Protein 7QZQ (pdb70)

Structure (mmCIF, N/CA/C/O backbone):
data_7QZQ
#
_entry.id   7QZQ
#
_cell.length_a   72.379
_cell.length_b   55.078
_cell.length_c   95.164
_cell.angle_alpha   90.000
_cell.angle_beta   108.670
_cell.angle_gamma   90.000
#
_symmetry.space_group_name_H-M   'P 1 21 1'
#
loop_
_entity.id
_entity.type
_entity.pdbx_description
1 polymer 'Kelch repeat and BTB domain-containing protein 12'
2 non-polymer 1,2-ETHANEDIOL
3 non-polymer 'SODIUM ION'
4 water water
#
loop_
_atom_site.group_PDB
_atom_site.id
_atom_site.type_symbol
_atom_site.label_atom_id
_atom_site.label_alt_id
_atom_site.label_comp_id
_atom_site.label_asym_id
_atom_site.label_entity_id
_atom_site.label_seq_id
_atom_site.pdbx_PDB_ins_code
_atom_site.Cartn_x
_atom_site.Cartn_y
_atom_site.Cartn_z
_atom_site.occupancy
_atom_site.B_iso_or_equiv
_atom_site.auth_seq_id
_atom_site.auth_comp_id
_atom_site.auth_asym_id
_atom_site.auth_atom_id
_atom_site.pdbx_PDB_model_num
ATOM 1 N N . GLU A 1 10 ? 9.368 -3.567 6.988 1.00 69.39 272 GLU A N 1
ATOM 2 C CA . GLU A 1 10 ? 8.082 -4.147 7.364 1.00 68.73 272 GLU A CA 1
ATOM 3 C C . GLU A 1 10 ? 8.057 -4.517 8.857 1.00 67.34 272 GLU A C 1
ATOM 4 O O . GLU A 1 10 ? 8.152 -5.696 9.209 1.00 68.54 272 GLU A O 1
ATOM 10 N N . THR A 1 11 ? 7.949 -3.529 9.744 1.00 57.70 273 THR A N 1
ATOM 11 C CA . THR A 1 11 ? 7.832 -3.857 11.155 1.00 47.59 273 THR A CA 1
ATOM 12 C C . THR A 1 11 ? 6.370 -4.068 11.516 1.00 47.13 273 THR A C 1
ATOM 13 O O . THR A 1 11 ? 5.468 -3.474 10.920 1.00 50.98 273 THR A O 1
ATOM 17 N N . THR A 1 12 ? 6.142 -4.938 12.496 1.00 43.54 274 THR A N 1
ATOM 18 C CA . THR A 1 12 ? 4.800 -5.209 12.982 1.00 42.70 274 THR A CA 1
ATOM 19 C C . THR A 1 12 ? 4.829 -5.259 14.505 1.00 39.89 274 THR A C 1
ATOM 20 O O . THR A 1 12 ? 5.856 -5.584 15.115 1.00 32.91 274 THR A O 1
ATOM 24 N N . SER A 1 13 ? 3.697 -4.932 15.116 1.00 41.10 275 SER A N 1
ATOM 25 C CA . SER A 1 13 ? 3.607 -4.938 16.578 1.00 36.15 275 SER A CA 1
ATOM 26 C C . SER A 1 13 ? 3.457 -6.361 17.096 1.00 38.54 275 SER A C 1
ATOM 27 O O . SER A 1 13 ? 2.529 -7.083 16.712 1.00 36.01 275 SER A O 1
ATOM 30 N N . LEU A 1 14 ? 4.362 -6.754 17.985 1.00 34.32 276 LEU A N 1
ATOM 31 C CA . LEU A 1 14 ? 4.389 -8.091 18.545 1.00 37.09 276 LEU A CA 1
ATOM 32 C C . LEU A 1 14 ? 4.173 -8.024 20.047 1.00 30.76 276 LEU A C 1
ATOM 33 O O . LEU A 1 14 ? 4.618 -7.086 20.708 1.00 31.85 276 LEU A O 1
ATOM 38 N N . LEU A 1 15 ? 3.486 -9.037 20.564 1.00 33.38 277 LEU A N 1
ATOM 39 C CA . LEU A 1 15 ? 3.446 -9.313 21.994 1.00 35.22 277 LEU A CA 1
ATOM 40 C C . LEU A 1 15 ? 4.716 -10.064 22.367 1.00 34.41 277 LEU A C 1
ATOM 41 O O . LEU A 1 15 ? 4.938 -11.183 21.897 1.00 35.57 277 LEU A O 1
ATOM 46 N N . LEU A 1 16 ? 5.563 -9.452 23.192 1.00 30.62 278 LEU A N 1
ATOM 47 C CA . LEU A 1 16 ? 6.806 -10.076 23.637 1.00 32.79 278 LEU A CA 1
ATOM 48 C C . LEU A 1 16 ? 6.625 -10.529 25.078 1.00 35.30 278 LEU A C 1
ATOM 49 O O . LEU A 1 16 ? 6.406 -9.703 25.964 1.00 31.14 278 LEU A O 1
ATOM 54 N N . CYS A 1 17 ? 6.713 -11.833 25.311 1.00 36.47 279 CYS A N 1
ATOM 55 C CA . CYS A 1 17 ? 6.517 -12.380 26.653 1.00 32.03 279 CYS A CA 1
ATOM 56 C C . CYS A 1 17 ? 7.894 -12.671 27.250 1.00 33.82 279 CYS A C 1
ATOM 57 O O . CYS A 1 17 ? 8.378 -13.803 27.279 1.00 36.65 279 CYS A O 1
ATOM 60 N N . ILE A 1 18 ? 8.533 -11.600 27.718 1.00 29.35 280 ILE A N 1
ATOM 61 C CA . ILE A 1 18 ? 9.927 -11.628 28.150 1.00 34.78 280 ILE A CA 1
ATOM 62 C C . ILE A 1 18 ? 10.044 -12.342 29.495 1.00 37.59 280 ILE A C 1
ATOM 63 O O . ILE A 1 18 ? 9.374 -11.980 30.469 1.00 36.19 280 ILE A O 1
ATOM 68 N N . GLY A 1 19 ? 10.933 -13.326 29.566 1.00 37.76 281 GLY A N 1
ATOM 69 C CA . GLY A 1 19 ? 11.207 -13.992 30.827 1.00 36.76 281 GLY A CA 1
ATOM 70 C C . GLY A 1 19 ? 12.477 -14.807 30.736 1.00 40.15 281 GLY A C 1
ATOM 71 O O . GLY A 1 19 ? 12.940 -15.156 29.643 1.00 30.41 281 GLY A O 1
ATOM 72 N N . ASN A 1 20 ? 13.035 -15.108 31.902 1.00 36.01 282 ASN A N 1
ATOM 73 C CA . ASN A 1 20 ? 14.238 -15.925 31.986 1.00 38.81 282 ASN A CA 1
ATOM 74 C C . ASN A 1 20 ? 13.949 -17.384 32.333 1.00 40.65 282 ASN A C 1
ATOM 75 O O . ASN A 1 20 ? 14.888 -18.169 32.450 1.00 48.59 282 ASN A O 1
ATOM 80 N N . ASN A 1 21 ? 12.684 -17.774 32.479 1.00 37.93 283 ASN A N 1
ATOM 81 C CA . ASN A 1 21 ? 12.366 -19.186 32.654 1.00 42.36 283 ASN A CA 1
ATOM 82 C C . ASN A 1 21 ? 12.755 -19.973 31.404 1.00 47.37 283 ASN A C 1
ATOM 83 O O . ASN A 1 21 ? 12.550 -19.515 30.275 1.00 45.31 283 ASN A O 1
ATOM 88 N N . SER A 1 22 ? 13.289 -21.182 31.613 1.00 47.18 284 SER A N 1
ATOM 89 C CA A SER A 1 22 ? 13.883 -21.968 30.537 0.35 44.41 284 SER A CA 1
ATOM 90 C CA B SER A 1 22 ? 13.895 -21.975 30.548 0.65 44.42 284 SER A CA 1
ATOM 91 C C . SER A 1 22 ? 13.204 -23.318 30.326 1.00 47.76 284 SER A C 1
ATOM 92 O O . SER A 1 22 ? 13.738 -24.162 29.596 1.00 49.69 284 SER A O 1
ATOM 97 N N . SER A 1 23 ? 12.041 -23.545 30.925 1.00 50.57 285 SER A N 1
ATOM 98 C CA . SER A 1 23 ? 11.398 -24.849 30.899 1.00 52.74 285 SER A CA 1
ATOM 99 C C . SER A 1 23 ? 10.150 -24.854 30.025 1.00 56.77 285 SER A C 1
ATOM 100 O O . SER A 1 23 ? 9.502 -23.825 29.815 1.00 52.48 285 SER A O 1
ATOM 103 N N . GLY A 1 24 ? 9.816 -26.044 29.534 1.00 54.82 286 GLY A N 1
ATOM 104 C CA . GLY A 1 24 ? 8.523 -26.295 28.935 1.00 53.51 286 GLY A CA 1
ATOM 105 C C . GLY A 1 24 ? 8.437 -26.197 27.428 1.00 59.59 286 GLY A C 1
ATOM 106 O O . GLY A 1 24 ? 7.325 -26.080 26.903 1.00 65.03 286 GLY A O 1
ATOM 107 N N . ILE A 1 25 ? 9.556 -26.251 26.717 1.00 58.63 287 ILE A N 1
ATOM 108 C CA . ILE A 1 25 ? 9.562 -26.133 25.263 1.00 60.78 287 ILE A CA 1
ATOM 109 C C . ILE A 1 25 ? 10.492 -27.219 24.730 1.00 67.55 287 ILE A C 1
ATOM 110 O O . ILE A 1 25 ? 11.707 -27.166 24.955 1.00 70.39 287 ILE A O 1
ATOM 115 N N . ARG A 1 26 ? 9.927 -28.202 24.027 1.00 69.16 288 ARG A N 1
ATOM 116 C CA . ARG A 1 26 ? 10.708 -29.308 23.470 1.00 77.39 288 ARG A CA 1
ATOM 117 C C . ARG A 1 26 ? 11.534 -28.822 22.278 1.00 75.49 288 ARG A C 1
ATOM 118 O O . ARG A 1 26 ? 10.979 -28.457 21.236 1.00 71.97 288 ARG A O 1
ATOM 120 N N . SER A 1 27 ? 12.861 -28.842 22.414 1.00 78.64 289 SER A N 1
ATOM 121 C CA . SER A 1 27 ? 13.763 -28.196 21.458 1.00 78.17 289 SER A CA 1
ATOM 122 C C . SER A 1 27 ? 14.826 -29.188 20.987 1.00 81.30 289 SER A C 1
ATOM 123 O O . SER A 1 27 ? 15.791 -29.469 21.706 1.00 84.24 289 SER A O 1
ATOM 125 N N . ARG A 1 28 ? 14.676 -29.683 19.757 1.00 82.65 290 ARG A N 1
ATOM 126 C CA . ARG A 1 28 ? 15.518 -30.782 19.298 1.00 79.66 290 ARG A CA 1
ATOM 127 C C . ARG A 1 28 ? 16.889 -30.314 18.801 1.00 76.02 290 ARG A C 1
ATOM 128 O O . ARG A 1 28 ? 17.908 -30.937 19.122 1.00 74.89 290 ARG A O 1
ATOM 136 N N . HIS A 1 29 ? 16.942 -29.239 18.010 1.00 75.57 291 HIS A N 1
ATOM 137 C CA . HIS A 1 29 ? 18.164 -28.854 17.303 1.00 74.58 291 HIS A CA 1
ATOM 138 C C . HIS A 1 29 ? 18.925 -27.695 17.935 1.00 75.91 291 HIS A C 1
ATOM 139 O O . HIS A 1 29 ? 20.140 -27.585 17.727 1.00 68.10 291 HIS A O 1
ATOM 146 N N . ARG A 1 30 ? 18.240 -26.815 18.663 1.00 79.63 292 ARG A N 1
ATOM 147 C CA . ARG A 1 30 ? 18.857 -25.696 19.364 1.00 74.09 292 ARG A CA 1
ATOM 148 C C . ARG A 1 30 ? 18.112 -25.511 20.677 1.00 71.54 292 ARG A C 1
ATOM 149 O O . ARG A 1 30 ? 17.031 -26.070 20.876 1.00 75.53 292 ARG A O 1
ATOM 151 N N . SER A 1 31 ? 18.691 -24.723 21.583 1.00 69.12 293 SER A N 1
ATOM 152 C CA . SER A 1 31 ? 18.114 -24.537 22.911 1.00 68.18 293 SER A CA 1
ATOM 153 C C . SER A 1 31 ? 17.247 -23.284 22.951 1.00 64.65 293 SER A C 1
ATOM 154 O O . SER A 1 31 ? 17.748 -22.170 22.762 1.00 62.53 293 SER A O 1
ATOM 157 N N . TYR A 1 32 ? 15.956 -23.468 23.225 1.00 61.54 294 TYR A N 1
ATOM 158 C CA . TYR A 1 32 ? 15.024 -22.368 23.441 1.00 57.59 294 TYR A CA 1
ATOM 159 C C . TYR A 1 32 ? 14.955 -21.930 24.903 1.00 59.22 294 TYR A C 1
ATOM 160 O O . TYR A 1 32 ? 14.257 -20.958 25.217 1.00 49.36 294 TYR A O 1
ATOM 169 N N . GLY A 1 33 ? 15.673 -22.610 25.798 1.00 52.71 295 GLY A N 1
ATOM 170 C CA . GLY A 1 33 ? 15.757 -22.166 27.172 1.00 49.09 295 GLY A CA 1
ATOM 171 C C . GLY A 1 33 ? 16.256 -20.748 27.329 1.00 49.03 295 GLY A C 1
ATOM 172 O O . GLY A 1 33 ? 16.000 -20.125 28.366 1.00 45.51 295 GLY A O 1
ATOM 173 N N . ASP A 1 34 ? 16.958 -20.218 26.323 1.00 45.49 296 ASP A N 1
ATOM 174 C CA . ASP A 1 34 ? 17.469 -18.853 26.344 1.00 43.17 296 ASP A CA 1
ATOM 175 C C . ASP A 1 34 ? 16.666 -17.905 25.466 1.00 39.49 296 ASP A C 1
ATOM 176 O O . ASP A 1 34 ? 17.144 -16.806 25.167 1.00 37.56 296 ASP A O 1
ATOM 181 N N . ALA A 1 35 ? 15.464 -18.294 25.053 1.00 42.42 297 ALA A N 1
ATOM 182 C CA . ALA A 1 35 ? 14.638 -17.472 24.182 1.00 45.24 297 ALA A CA 1
ATOM 183 C C . ALA A 1 35 ? 13.289 -17.223 24.841 1.00 39.02 297 ALA A C 1
ATOM 184 O O . ALA A 1 35 ? 12.837 -18.011 25.672 1.00 44.11 297 ALA A O 1
ATOM 186 N N . SER A 1 36 ? 12.638 -16.131 24.444 1.00 40.92 298 SER A N 1
ATOM 187 C CA . SER A 1 36 ? 11.357 -15.732 25.009 1.00 35.93 298 SER A CA 1
ATOM 188 C C . SER A 1 36 ? 10.270 -15.746 23.939 1.00 41.03 298 SER A C 1
ATOM 189 O O . SER A 1 36 ? 10.476 -15.260 22.824 1.00 35.69 298 SER A O 1
ATOM 192 N N . PHE A 1 37 ? 9.112 -16.299 24.304 1.00 36.46 299 PHE A N 1
ATOM 193 C CA . PHE A 1 37 ? 7.969 -16.429 23.407 1.00 41.20 299 PHE A CA 1
ATOM 194 C C . PHE A 1 37 ? 7.423 -15.065 22.991 1.00 41.13 299 PHE A C 1
ATOM 195 O O . PHE A 1 37 ? 7.215 -14.180 23.834 1.00 34.16 299 PHE A O 1
ATOM 203 N N . CYS A 1 38 ? 7.162 -14.917 21.687 1.00 34.09 300 CYS A N 1
ATOM 204 C CA . CYS A 1 38 ? 6.541 -13.736 21.103 1.00 31.55 300 CYS A CA 1
ATOM 205 C C . CYS A 1 38 ? 5.439 -14.164 20.147 1.00 38.63 300 CYS A C 1
ATOM 206 O O . CYS A 1 38 ? 5.486 -15.251 19.563 1.00 38.98 300 CYS A O 1
ATOM 209 N N . TYR A 1 39 ? 4.459 -13.280 19.966 1.00 35.64 301 TYR A N 1
ATOM 210 C CA . TYR A 1 39 ? 3.232 -13.640 19.272 1.00 37.09 301 TYR A CA 1
ATOM 211 C C . TYR A 1 39 ? 2.718 -12.465 18.461 1.00 40.25 301 TYR A C 1
ATOM 212 O O . TYR A 1 39 ? 2.540 -11.362 18.993 1.00 35.45 301 TYR A O 1
ATOM 221 N N . ASP A 1 40 ? 2.469 -12.712 17.175 1.00 38.01 302 ASP A N 1
ATOM 222 C CA . ASP A 1 40 ? 1.790 -11.754 16.321 1.00 36.61 302 ASP A CA 1
ATOM 223 C C . ASP A 1 40 ? 0.316 -12.105 16.344 1.00 39.75 302 ASP A C 1
ATOM 224 O O . ASP A 1 40 ? -0.074 -13.105 15.727 1.00 45.01 302 ASP A O 1
ATOM 229 N N . PRO A 1 41 ? -0.539 -11.332 17.017 1.00 40.56 303 PRO A N 1
ATOM 230 C CA . PRO A 1 41 ? -1.954 -11.727 17.103 1.00 40.00 303 PRO A CA 1
ATOM 231 C C . PRO A 1 41 ? -2.706 -11.539 15.794 1.00 43.06 303 PRO A C 1
ATOM 232 O O . PRO A 1 41 ? -3.760 -12.157 15.612 1.00 40.33 303 PRO A O 1
ATOM 236 N N . VAL A 1 42 ? -2.200 -10.711 14.881 1.00 42.65 304 VAL A N 1
ATOM 237 C CA . VAL A 1 42 ? -2.848 -10.552 13.579 1.00 43.95 304 VAL A CA 1
ATOM 238 C C . VAL A 1 42 ? -2.653 -11.813 12.742 1.00 39.58 304 VAL A C 1
ATOM 239 O O . VAL A 1 42 ? -3.622 -12.483 12.367 1.00 46.35 304 VAL A O 1
ATOM 243 N N . SER A 1 43 ? -1.394 -12.183 12.481 1.00 42.66 305 SER A N 1
ATOM 244 C CA . SER A 1 43 ? -1.102 -13.377 11.689 1.00 50.07 305 SER A CA 1
ATOM 245 C C . SER A 1 43 ? -1.133 -14.666 12.501 1.00 50.56 305 SER A C 1
ATOM 246 O O . SER A 1 43 ? -0.981 -15.742 11.908 1.00 45.00 305 SER A O 1
ATOM 249 N N . ARG A 1 44 ? -1.311 -14.577 13.827 1.00 44.98 306 ARG A N 1
ATOM 250 C CA . ARG A 1 44 ? -1.346 -15.735 14.728 1.00 44.21 306 ARG A CA 1
ATOM 251 C C . ARG A 1 44 ? -0.063 -16.567 14.643 1.00 45.58 306 ARG A C 1
ATOM 252 O O . ARG A 1 44 ? -0.083 -17.787 14.825 1.00 48.09 306 ARG A O 1
ATOM 256 N N . LYS A 1 45 ? 1.067 -15.928 14.377 1.00 40.76 307 LYS A N 1
ATOM 257 C CA . LYS A 1 45 ? 2.339 -16.625 14.254 1.00 42.94 307 LYS A CA 1
ATOM 258 C C . LYS A 1 45 ? 3.208 -16.383 15.485 1.00 44.71 307 LYS A C 1
ATOM 259 O O . LYS A 1 45 ? 3.216 -15.285 16.051 1.00 44.55 307 LYS A O 1
ATOM 263 N N . THR A 1 46 ? 3.948 -17.412 15.884 1.00 49.67 308 THR A N 1
ATOM 264 C CA . THR A 1 46 ? 4.859 -17.355 17.022 1.00 42.80 308 THR A CA 1
ATOM 265 C C . THR A 1 46 ? 6.277 -17.044 16.553 1.00 47.21 308 THR A C 1
ATOM 266 O O . THR A 1 46 ? 6.737 -17.580 15.542 1.00 46.88 308 THR A O 1
ATOM 270 N N . TYR A 1 47 ? 6.958 -16.155 17.273 1.00 44.71 309 TYR A N 1
ATOM 271 C CA . TYR A 1 47 ? 8.384 -15.903 17.100 1.00 37.71 309 TYR A CA 1
ATOM 272 C C . TYR A 1 47 ? 9.054 -16.057 18.457 1.00 39.93 309 TYR A C 1
ATOM 273 O O . TYR A 1 47 ? 8.388 -16.241 19.475 1.00 41.90 309 TYR A O 1
ATOM 282 N N . PHE A 1 48 ? 10.381 -15.971 18.465 1.00 41.22 310 PHE A N 1
ATOM 283 C CA . PHE A 1 48 ? 11.157 -16.005 19.691 1.00 43.18 310 PHE A CA 1
ATOM 284 C C . PHE A 1 48 ? 12.206 -14.909 19.644 1.00 43.13 310 PHE A C 1
ATOM 285 O O . PHE A 1 48 ? 12.826 -14.660 18.603 1.00 37.94 310 PHE A O 1
ATOM 293 N N . ILE A 1 49 ? 12.363 -14.231 20.774 1.00 33.55 311 ILE A N 1
ATOM 294 C CA . ILE A 1 49 ? 13.376 -13.206 20.961 1.00 34.09 311 ILE A CA 1
ATOM 295 C C . ILE A 1 49 ? 14.343 -13.723 22.021 1.00 38.67 311 ILE A C 1
ATOM 296 O O . ILE A 1 49 ? 14.025 -14.630 22.796 1.00 40.95 311 ILE A O 1
ATOM 301 N N . SER A 1 50 ? 15.547 -13.160 22.026 1.00 34.58 312 SER A N 1
ATOM 302 C CA . SER A 1 50 ? 16.555 -13.558 22.996 1.00 38.58 312 SER A CA 1
ATOM 303 C C . SER A 1 50 ? 16.160 -13.083 24.392 1.00 37.61 312 SER A C 1
ATOM 304 O O . SER A 1 50 ? 15.852 -11.904 24.586 1.00 33.82 312 SER A O 1
ATOM 307 N N . SER A 1 51 ? 16.187 -13.995 25.360 1.00 34.25 313 SER A N 1
ATOM 308 C CA . SER A 1 51 ? 15.852 -13.636 26.734 1.00 38.38 313 SER A CA 1
ATOM 309 C C . SER A 1 51 ? 16.946 -12.760 27.349 1.00 37.91 313 SER A C 1
ATOM 310 O O . SER A 1 51 ? 18.114 -12.851 26.969 1.00 40.64 313 SER A O 1
ATOM 313 N N . PRO A 1 52 ? 16.598 -11.912 28.320 1.00 40.63 314 PRO A N 1
ATOM 314 C CA . PRO A 1 52 ? 17.598 -10.972 28.857 1.00 36.86 314 PRO A CA 1
ATOM 315 C C . PRO A 1 52 ? 18.795 -11.649 29.493 1.00 31.14 314 PRO A C 1
ATOM 316 O O . PRO A 1 52 ? 19.855 -11.020 29.593 1.00 31.39 314 PRO A O 1
ATOM 320 N N . LYS A 1 53 ? 18.662 -12.906 29.930 1.00 32.33 315 LYS A N 1
ATOM 321 C CA . LYS A 1 53 ? 19.770 -13.601 30.576 1.00 41.92 315 LYS A CA 1
ATOM 322 C C . LYS A 1 53 ? 20.815 -14.121 29.595 1.00 43.03 315 LYS A C 1
ATOM 323 O O . LYS A 1 53 ? 21.904 -14.512 30.038 1.00 45.15 315 LYS A O 1
ATOM 329 N N . TYR A 1 54 ? 20.517 -14.116 28.296 1.00 42.04 316 TYR A N 1
ATOM 330 C CA . TYR A 1 54 ? 21.392 -14.728 27.301 1.00 45.42 316 TYR A CA 1
ATOM 331 C C . TYR A 1 54 ? 22.810 -14.185 27.407 1.00 44.21 316 TYR A C 1
ATOM 332 O O . TYR A 1 54 ? 23.017 -12.970 27.470 1.00 43.64 316 TYR A O 1
ATOM 341 N N . GLY A 1 55 ? 23.787 -15.094 27.423 1.00 46.66 317 GLY A N 1
ATOM 342 C CA . GLY A 1 55 ? 25.171 -14.664 27.567 1.00 47.94 317 GLY A CA 1
ATOM 343 C C . GLY A 1 55 ? 25.443 -14.188 28.983 1.00 47.23 317 GLY A C 1
ATOM 344 O O . GLY A 1 55 ? 25.024 -14.811 29.966 1.00 45.98 317 GLY A O 1
ATOM 345 N N . GLU A 1 56 ? 26.132 -13.057 29.102 1.00 46.77 318 GLU A N 1
ATOM 346 C CA . GLU A 1 56 ? 26.407 -12.486 30.426 1.00 52.71 318 GLU A CA 1
ATOM 347 C C . GLU A 1 56 ? 25.391 -11.420 30.812 1.00 45.39 318 GLU A C 1
ATOM 348 O O . GLU A 1 56 ? 25.750 -10.405 31.417 1.00 52.66 318 GLU A O 1
ATOM 350 N N . GLY A 1 57 ? 24.117 -11.627 30.474 1.00 45.92 319 GLY A N 1
ATOM 351 C CA . GLY A 1 57 ? 23.090 -10.610 30.622 1.00 40.93 319 GLY A CA 1
ATOM 352 C C . GLY A 1 57 ? 22.407 -10.561 31.977 1.00 39.90 319 GLY A C 1
ATOM 353 O O . GLY A 1 57 ? 23.049 -10.746 33.010 1.00 40.87 319 GLY A O 1
ATOM 354 N N . LEU A 1 58 ? 21.096 -10.332 31.980 1.00 38.40 320 LEU A N 1
ATOM 355 C CA . LEU A 1 58 ? 20.345 -10.045 33.200 1.00 39.60 320 LEU A CA 1
ATOM 356 C C . LEU A 1 58 ? 19.816 -11.333 33.825 1.00 35.85 320 LEU A C 1
ATOM 357 O O . LEU A 1 58 ? 19.003 -12.037 33.210 1.00 37.70 320 LEU A O 1
ATOM 362 N N . GLY A 1 59 ? 20.242 -11.615 35.062 1.00 37.19 321 GLY A N 1
ATOM 363 C CA . GLY A 1 59 ? 19.899 -12.887 35.684 1.00 36.80 321 GLY A CA 1
ATOM 364 C C . GLY A 1 59 ? 18.420 -13.033 36.002 1.00 38.98 321 GLY A C 1
ATOM 365 O O . GLY A 1 59 ? 17.836 -14.106 35.814 1.00 40.85 321 GLY A O 1
ATOM 366 N N . THR A 1 60 ? 17.794 -11.965 36.474 1.00 37.41 322 THR A N 1
ATOM 367 C CA . THR A 1 60 ? 16.401 -11.988 36.895 1.00 34.52 322 THR A CA 1
ATOM 368 C C . THR A 1 60 ? 15.701 -10.778 36.307 1.00 29.52 322 THR A C 1
ATOM 369 O O . THR A 1 60 ? 16.205 -9.656 36.413 1.00 34.63 322 THR A O 1
ATOM 373 N N . VAL A 1 61 ? 14.538 -10.994 35.708 1.00 33.31 323 VAL A N 1
ATOM 374 C CA . VAL A 1 61 ? 13.725 -9.911 35.170 1.00 33.15 323 VAL A CA 1
ATOM 375 C C . VAL A 1 61 ? 12.540 -9.677 36.096 1.00 29.93 323 VAL A C 1
ATOM 376 O O . VAL A 1 61 ? 11.796 -10.609 36.426 1.00 29.72 323 VAL A O 1
ATOM 380 N N . CYS A 1 62 ? 12.355 -8.431 36.498 1.00 32.86 324 CYS A N 1
ATOM 381 C CA . CYS A 1 62 ? 11.228 -8.077 37.347 1.00 32.65 324 CYS A CA 1
ATOM 382 C C . CYS A 1 62 ? 10.143 -7.352 36.578 1.00 34.61 324 CYS A C 1
ATOM 383 O O . CYS A 1 62 ? 8.965 -7.691 36.709 1.00 29.80 324 CYS A O 1
ATOM 386 N N . THR A 1 63 ? 10.507 -6.391 35.737 1.00 28.20 325 THR A N 1
ATOM 387 C CA . THR A 1 63 ? 9.489 -5.705 34.960 1.00 32.03 325 THR A CA 1
ATOM 388 C C . THR A 1 63 ? 10.163 -5.043 33.768 1.00 30.23 325 THR A C 1
ATOM 389 O O . THR A 1 63 ? 11.364 -5.213 33.524 1.00 29.70 325 THR A O 1
ATOM 393 N N . GLY A 1 64 ? 9.374 -4.291 33.026 1.00 29.45 326 GLY A N 1
ATOM 394 C CA . GLY A 1 64 ? 9.830 -3.786 31.744 1.00 31.17 326 GLY A CA 1
ATOM 395 C C . GLY A 1 64 ? 8.855 -2.750 31.250 1.00 31.94 326 GLY A C 1
ATOM 396 O O . GLY A 1 64 ? 7.750 -2.607 31.783 1.00 33.33 326 GLY A O 1
ATOM 397 N N . VAL A 1 65 ? 9.292 -2.009 30.227 1.00 29.24 327 VAL A N 1
ATOM 398 C CA . VAL A 1 65 ? 8.446 -1.045 29.538 1.00 26.44 327 VAL A CA 1
ATOM 399 C C . VAL A 1 65 ? 8.917 -1.002 28.094 1.00 31.58 327 VAL A C 1
ATOM 400 O O . VAL A 1 65 ? 10.038 -1.399 27.771 1.00 30.48 327 VAL A O 1
ATOM 404 N N . VAL A 1 66 ? 8.060 -0.498 27.220 1.00 28.59 328 VAL A N 1
ATOM 405 C CA . VAL A 1 66 ? 8.479 -0.099 25.885 1.00 25.29 328 VAL A CA 1
ATOM 406 C C . VAL A 1 66 ? 8.342 1.413 25.821 1.00 24.86 328 VAL A C 1
ATOM 407 O O . VAL A 1 66 ? 7.233 1.944 25.961 1.00 32.96 328 VAL A O 1
ATOM 411 N N . MET A 1 67 ? 9.457 2.115 25.636 1.00 27.75 329 MET A N 1
ATOM 412 C CA . MET A 1 67 ? 9.348 3.566 25.639 1.00 32.48 329 MET A CA 1
ATOM 413 C C . MET A 1 67 ? 8.785 4.102 24.325 1.00 33.34 329 MET A C 1
ATOM 414 O O . MET A 1 67 ? 8.565 3.369 23.360 1.00 30.06 329 MET A O 1
ATOM 419 N N . GLU A 1 68 ? 8.527 5.414 24.333 1.00 31.49 330 GLU A N 1
ATOM 420 C CA . GLU A 1 68 ? 7.812 6.069 23.245 1.00 38.12 330 GLU A CA 1
ATOM 421 C C . GLU A 1 68 ? 8.501 5.835 21.912 1.00 37.63 330 GLU A C 1
ATOM 422 O O . GLU A 1 68 ? 7.832 5.667 20.886 1.00 34.09 330 GLU A O 1
ATOM 428 N N . ASN A 1 69 ? 9.835 5.815 21.904 1.00 35.32 331 ASN A N 1
ATOM 429 C CA . ASN A 1 69 ? 10.596 5.609 20.676 1.00 32.21 331 ASN A CA 1
ATOM 430 C C . ASN A 1 69 ? 10.804 4.140 20.341 1.00 35.54 331 ASN A C 1
ATOM 431 O O . ASN A 1 69 ? 11.722 3.827 19.574 1.00 34.24 331 ASN A O 1
ATOM 436 N N . ASN A 1 70 ? 9.999 3.236 20.914 1.00 33.64 332 ASN A N 1
ATOM 437 C CA . ASN A 1 70 ? 10.002 1.790 20.623 1.00 34.20 332 ASN A CA 1
ATOM 438 C C . ASN A 1 70 ? 11.178 1.050 21.264 1.00 35.60 332 ASN A C 1
ATOM 439 O O . ASN A 1 70 ? 11.380 -0.143 20.973 1.00 35.03 332 ASN A O 1
ATOM 444 N N . THR A 1 71 ? 11.943 1.686 22.151 1.00 36.13 333 THR A N 1
ATOM 445 C CA . THR A 1 71 ? 13.018 0.985 22.855 1.00 36.97 333 THR A CA 1
ATOM 446 C C . THR A 1 71 ? 12.458 0.027 23.907 1.00 34.79 333 THR A C 1
ATOM 447 O O . THR A 1 71 ? 11.652 0.423 24.754 1.00 38.01 333 THR A O 1
ATOM 451 N N . 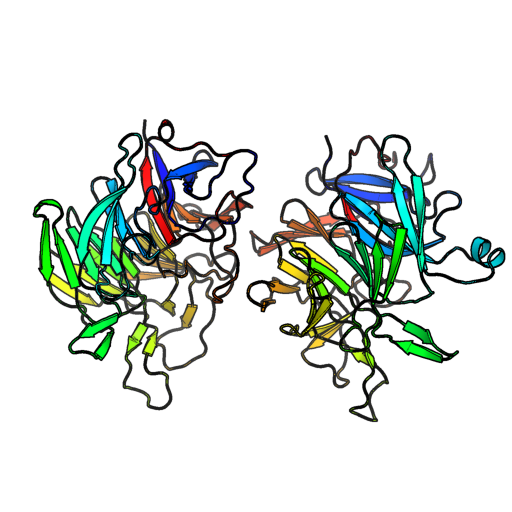ILE A 1 72 ? 12.888 -1.232 23.861 1.00 31.02 334 ILE A N 1
ATOM 452 C CA . ILE A 1 72 ? 12.444 -2.242 24.816 1.00 31.79 334 ILE A CA 1
ATOM 453 C C . ILE A 1 72 ? 13.362 -2.210 26.035 1.00 34.14 334 ILE A C 1
ATOM 454 O O . ILE A 1 72 ? 14.590 -2.318 25.899 1.00 31.22 334 ILE A O 1
ATOM 459 N N . ILE A 1 73 ? 12.766 -2.057 27.226 1.00 26.89 335 ILE A N 1
ATOM 460 C CA . ILE A 1 73 ? 13.496 -1.888 28.486 1.00 33.02 335 ILE A CA 1
ATOM 461 C C . ILE A 1 73 ? 13.031 -2.958 29.467 1.00 32.57 335 ILE A C 1
ATOM 462 O O . ILE A 1 73 ? 11.826 -3.124 29.663 1.00 28.58 335 ILE A O 1
ATOM 467 N N . VAL A 1 74 ? 13.975 -3.652 30.116 1.00 34.07 336 VAL A N 1
ATOM 468 C CA . VAL A 1 74 ? 13.647 -4.536 31.228 1.00 28.99 336 VAL A CA 1
ATOM 469 C C . VAL A 1 74 ? 14.481 -4.132 32.436 1.00 28.94 336 VAL A C 1
ATOM 470 O O . VAL A 1 74 ? 15.599 -3.624 32.306 1.00 33.59 336 VAL A O 1
ATOM 474 N N . ALA A 1 75 ? 13.922 -4.350 33.625 1.00 27.77 337 ALA A N 1
ATOM 475 C CA . ALA A 1 75 ? 14.608 -4.019 34.864 1.00 30.68 337 ALA A CA 1
ATOM 476 C C . ALA A 1 75 ? 14.570 -5.234 35.767 1.00 30.58 337 ALA A C 1
ATOM 477 O O . ALA A 1 75 ? 13.572 -5.964 35.796 1.00 31.00 337 ALA A O 1
ATOM 479 N N . GLY A 1 76 ? 15.661 -5.458 36.493 1.00 29.38 338 GLY A N 1
ATOM 480 C CA . GLY A 1 76 ? 15.750 -6.663 37.285 1.00 31.27 338 GLY A CA 1
ATOM 481 C C . GLY A 1 76 ? 16.928 -6.693 38.233 1.00 33.88 338 GLY A C 1
ATOM 482 O O . GLY A 1 76 ? 17.395 -5.650 38.705 1.00 30.65 338 GLY A O 1
ATOM 483 N N . GLU A 1 77 ? 17.425 -7.893 38.507 1.00 28.60 339 GLU A N 1
ATOM 484 C CA . GLU A 1 77 ? 18.514 -8.087 39.448 1.00 35.82 339 GLU A CA 1
ATOM 485 C C . GLU A 1 77 ? 19.611 -8.912 38.795 1.00 34.13 339 GLU A C 1
ATOM 486 O O . GLU A 1 77 ? 19.346 -9.785 37.960 1.00 37.87 339 GLU A O 1
ATOM 492 N N . ALA A 1 78 ? 20.847 -8.613 39.187 1.00 35.86 340 ALA A N 1
ATOM 493 C CA . ALA A 1 78 ? 22.014 -9.327 38.698 1.00 38.21 340 ALA A CA 1
ATOM 494 C C . ALA A 1 78 ? 22.013 -10.775 39.172 1.00 38.26 340 ALA A C 1
ATOM 495 O O . ALA A 1 78 ? 21.482 -11.110 40.237 1.00 39.15 340 ALA A O 1
ATOM 497 N N . SER A 1 79 ? 22.616 -11.638 38.360 1.00 41.18 341 SER A N 1
ATOM 498 C CA . SER A 1 79 ? 22.809 -13.024 38.751 1.00 40.74 341 SER A CA 1
ATOM 499 C C . SER A 1 79 ? 23.724 -13.090 39.966 1.00 45.78 341 SER A C 1
ATOM 500 O O . SER A 1 79 ? 24.534 -12.187 40.210 1.00 43.16 341 SER A O 1
ATOM 503 N N . ALA A 1 80 ? 23.584 -14.176 40.733 1.00 47.36 342 ALA A N 1
ATOM 504 C CA . ALA A 1 80 ? 24.423 -14.366 41.910 1.00 48.81 342 ALA A CA 1
ATOM 505 C C . ALA A 1 80 ? 25.907 -14.358 41.545 1.00 45.01 342 ALA A C 1
ATOM 506 O O . ALA A 1 80 ? 26.732 -13.863 42.321 1.00 45.32 342 ALA A O 1
ATOM 508 N N . SER A 1 81 ? 26.258 -14.875 40.363 1.00 44.57 343 SER A N 1
ATOM 509 C CA . SER A 1 81 ? 27.641 -14.818 39.896 1.00 44.19 343 SER A CA 1
ATOM 510 C C . SER A 1 81 ? 28.117 -13.379 39.708 1.00 43.40 343 SER A C 1
ATOM 511 O O . SER A 1 81 ? 29.248 -13.038 40.077 1.00 40.50 343 SER A O 1
ATOM 514 N N . LYS A 1 82 ? 27.272 -12.525 39.120 1.00 45.72 344 LYS A N 1
ATOM 515 C CA . LYS A 1 82 ? 27.630 -11.121 38.934 1.00 42.58 344 LYS A CA 1
ATOM 516 C C . LYS A 1 82 ? 27.663 -10.376 40.265 1.00 42.66 344 LYS A C 1
ATOM 517 O O . LYS A 1 82 ? 28.570 -9.570 40.503 1.00 49.08 344 LYS A O 1
ATOM 523 N N . LEU A 1 83 ? 26.681 -10.634 41.136 1.00 38.95 345 LEU A N 1
ATOM 524 C CA . LEU A 1 83 ? 26.671 -10.060 42.483 1.00 41.93 345 LEU A CA 1
ATOM 525 C C . LEU A 1 83 ? 27.974 -10.341 43.215 1.00 44.09 345 LEU A C 1
ATOM 526 O O . LEU A 1 83 ? 28.581 -9.433 43.794 1.00 44.95 345 LEU A O 1
ATOM 531 N N . SER A 1 84 ? 28.414 -11.605 43.199 1.00 39.60 346 SER A N 1
ATOM 532 C CA . SER A 1 84 ? 29.631 -12.007 43.904 1.00 41.36 346 SER A CA 1
ATOM 533 C C . SER A 1 84 ? 30.851 -11.180 43.502 1.00 47.12 346 SER A C 1
ATOM 534 O O . SER A 1 84 ? 31.774 -11.018 44.308 1.00 50.63 346 SER A O 1
ATOM 537 N N . ARG A 1 85 ? 30.888 -10.658 42.274 1.00 43.73 347 ARG A N 1
ATOM 538 C CA . ARG A 1 85 ? 32.007 -9.838 41.821 1.00 53.02 347 ARG A CA 1
ATOM 539 C C . ARG A 1 85 ? 31.748 -8.342 41.954 1.00 50.91 347 ARG A C 1
ATOM 540 O O . ARG A 1 85 ? 32.580 -7.542 41.518 1.00 49.19 347 ARG A O 1
ATOM 548 N N . GLN A 1 86 ? 30.626 -7.949 42.548 1.00 54.82 348 GLN A N 1
ATOM 549 C CA . GLN A 1 86 ? 30.264 -6.554 42.748 1.00 54.79 348 GLN A CA 1
ATOM 550 C C . GLN A 1 86 ? 30.198 -6.244 44.236 1.00 57.82 348 GLN A C 1
ATOM 551 O O . GLN A 1 86 ? 29.915 -7.118 45.059 1.00 56.62 348 GLN A O 1
ATOM 557 N N . LYS A 1 87 ? 30.434 -4.981 44.573 1.00 60.66 349 LYS A N 1
ATOM 558 C CA . LYS A 1 87 ? 30.371 -4.560 45.964 1.00 62.34 349 LYS A CA 1
ATOM 559 C C . LYS A 1 87 ? 28.953 -4.236 46.415 1.00 68.83 349 LYS A C 1
ATOM 560 O O . LYS A 1 87 ? 28.609 -4.494 47.576 1.00 64.71 349 LYS A O 1
ATOM 564 N N . ASN A 1 88 ? 28.118 -3.699 45.522 1.00 64.12 350 ASN A N 1
ATOM 565 C CA . ASN A 1 88 ? 26.757 -3.315 45.862 1.00 62.76 350 ASN A CA 1
ATOM 566 C C . ASN A 1 88 ? 25.753 -4.086 45.017 1.00 55.84 350 ASN A C 1
ATOM 567 O O . ASN A 1 88 ? 26.043 -4.524 43.897 1.00 52.39 350 ASN A O 1
ATOM 569 N N . LYS A 1 89 ? 24.567 -4.247 45.586 1.00 53.47 351 LYS A N 1
ATOM 570 C CA . LYS A 1 89 ? 23.436 -4.852 44.913 1.00 49.24 351 LYS A CA 1
ATOM 571 C C . LYS A 1 89 ? 22.567 -3.715 44.384 1.00 49.41 351 LYS A C 1
ATOM 572 O O . LYS A 1 89 ? 22.389 -2.694 45.058 1.00 43.26 351 LYS A O 1
ATOM 578 N N . ASN A 1 90 ? 22.095 -3.850 43.146 1.00 39.29 352 ASN A N 1
ATOM 579 C CA . ASN A 1 90 ? 21.388 -2.755 42.495 1.00 39.70 352 ASN A CA 1
ATOM 580 C C . ASN A 1 90 ? 20.182 -3.268 41.714 1.00 36.90 352 ASN A C 1
ATOM 581 O O . ASN A 1 90 ? 20.078 -4.452 41.380 1.00 35.27 352 ASN A O 1
ATOM 586 N N . VAL A 1 91 ? 19.263 -2.348 41.428 1.00 29.95 353 VAL A N 1
ATOM 587 C CA . VAL A 1 91 ? 18.331 -2.562 40.332 1.00 30.20 353 VAL A CA 1
ATOM 588 C C . VAL A 1 91 ? 19.114 -2.396 39.029 1.00 32.38 353 VAL A C 1
ATOM 589 O O . VAL A 1 91 ? 19.790 -1.381 38.827 1.00 30.00 353 VAL A O 1
ATOM 593 N N . GLU A 1 92 ? 19.058 -3.403 38.170 1.00 30.12 354 GLU A N 1
ATOM 594 C CA . GLU A 1 92 ? 19.782 -3.414 36.902 1.00 32.71 354 GLU A CA 1
ATOM 595 C C . GLU A 1 92 ? 18.792 -3.238 35.759 1.00 34.37 354 GLU A C 1
ATOM 596 O O . GLU A 1 92 ? 17.804 -3.982 35.667 1.00 31.12 354 GLU A O 1
ATOM 602 N N . ILE A 1 93 ? 19.058 -2.263 34.892 1.00 33.20 355 ILE A N 1
ATOM 603 C CA . ILE A 1 93 ? 18.162 -1.927 33.786 1.00 29.52 355 ILE A CA 1
ATOM 604 C C . ILE A 1 93 ? 18.891 -2.180 32.467 1.00 36.03 355 ILE A C 1
ATOM 605 O O . ILE A 1 93 ? 19.978 -1.627 32.234 1.00 29.65 355 ILE A O 1
ATOM 610 N N . TYR A 1 94 ? 18.283 -3.010 31.613 1.00 28.65 356 TYR A N 1
ATOM 611 C CA . TYR A 1 94 ? 18.839 -3.414 30.326 1.00 35.27 356 TYR A CA 1
ATOM 612 C C . TYR A 1 94 ? 17.939 -2.935 29.201 1.00 33.55 356 TYR A C 1
ATOM 613 O O . TYR A 1 94 ? 16.735 -2.731 29.386 1.00 33.53 356 TYR A O 1
ATOM 622 N N . ARG A 1 95 ? 18.532 -2.776 28.017 1.00 31.27 357 ARG A N 1
ATOM 623 C CA . ARG A 1 95 ? 17.770 -2.434 26.829 1.00 34.66 357 ARG A CA 1
ATOM 624 C C . ARG A 1 95 ? 18.112 -3.400 25.703 1.00 37.35 357 ARG A C 1
ATOM 625 O O . ARG A 1 95 ? 19.252 -3.862 25.587 1.00 37.44 357 ARG A O 1
ATOM 633 N N . TYR A 1 96 ? 17.097 -3.741 24.914 1.00 31.12 358 TYR A N 1
ATOM 634 C CA . TYR A 1 96 ? 17.272 -4.637 23.791 1.00 34.96 358 TYR A CA 1
ATOM 635 C C . TYR A 1 96 ? 17.733 -3.826 22.597 1.00 36.15 358 TYR A C 1
ATOM 636 O O . TYR A 1 96 ? 17.245 -2.718 22.358 1.00 36.95 358 TYR A O 1
ATOM 645 N N . HIS A 1 97 ? 18.695 -4.370 21.865 1.00 40.71 359 HIS A N 1
ATOM 646 C CA . HIS A 1 97 ? 19.199 -3.760 20.641 1.00 42.98 359 HIS A CA 1
ATOM 647 C C . HIS A 1 97 ? 18.831 -4.657 19.465 1.00 45.66 359 HIS A C 1
ATOM 648 O O . HIS A 1 97 ? 19.099 -5.859 19.508 1.00 50.41 359 HIS A O 1
ATOM 655 N N . ASP A 1 98 ? 18.225 -4.081 18.413 1.00 50.61 360 ASP A N 1
ATOM 656 C CA . ASP A 1 98 ? 17.486 -4.879 17.415 1.00 53.16 360 ASP A CA 1
ATOM 657 C C . ASP A 1 98 ? 17.682 -4.446 15.955 1.00 67.60 360 ASP A C 1
ATOM 658 O O . ASP A 1 98 ? 16.722 -4.255 15.207 1.00 66.69 360 ASP A O 1
ATOM 660 N N . ARG A 1 99 ? 18.926 -4.350 15.490 1.00 65.29 361 ARG A N 1
ATOM 661 C CA . ARG A 1 99 ? 19.158 -3.855 14.128 1.00 67.43 361 ARG A CA 1
ATOM 662 C C . ARG A 1 99 ? 20.124 -4.761 13.363 1.00 68.56 361 ARG A C 1
ATOM 663 O O . ARG A 1 99 ? 21.116 -4.309 12.782 1.00 72.20 361 ARG A O 1
ATOM 665 N N . GLY A 1 100 ? 19.833 -6.065 13.325 1.00 64.95 362 GLY A N 1
ATOM 666 C CA . GLY A 1 100 ? 20.728 -7.021 12.701 1.00 63.09 362 GLY A CA 1
ATOM 667 C C . GLY A 1 100 ? 21.879 -7.473 13.571 1.00 63.07 362 GLY A C 1
ATOM 668 O O . GLY A 1 100 ? 22.480 -8.520 13.290 1.00 61.09 362 GLY A O 1
ATOM 669 N N . ASN A 1 101 ? 22.220 -6.706 14.604 1.00 60.87 363 ASN A N 1
ATOM 670 C CA . ASN A 1 101 ? 23.068 -7.149 15.707 1.00 60.95 363 ASN A CA 1
ATOM 671 C C . ASN A 1 101 ? 22.177 -7.062 16.941 1.00 54.83 363 ASN A C 1
ATOM 672 O O . ASN A 1 101 ? 22.042 -5.999 17.554 1.00 52.78 363 ASN A O 1
ATOM 677 N N . GLN A 1 102 ? 21.553 -8.182 17.284 1.00 49.57 364 GLN A N 1
ATOM 678 C CA . GLN A 1 102 ? 20.544 -8.225 18.332 1.00 53.70 364 GLN A CA 1
ATOM 679 C C . GLN A 1 102 ? 21.159 -8.711 19.642 1.00 54.18 364 GLN A C 1
ATOM 680 O O . GLN A 1 102 ? 21.783 -9.777 19.680 1.00 52.89 364 GLN A O 1
ATOM 683 N N . PHE A 1 103 ? 20.986 -7.925 20.709 1.00 47.23 365 PHE A N 1
ATOM 684 C CA . PHE A 1 103 ? 21.515 -8.276 22.021 1.00 40.36 365 PHE A CA 1
ATOM 685 C C . PHE A 1 103 ? 20.844 -7.396 23.069 1.00 45.29 365 PHE A C 1
ATOM 686 O O . PHE A 1 103 ? 20.178 -6.408 22.747 1.00 41.77 365 PHE A O 1
ATOM 694 N N . TRP A 1 104 ? 21.031 -7.776 24.336 1.00 44.35 366 TRP A N 1
ATOM 695 C CA . TRP A 1 104 ? 20.617 -6.990 25.490 1.00 42.48 366 TRP A CA 1
ATOM 696 C C . TRP A 1 104 ? 21.848 -6.306 26.070 1.00 43.21 366 TRP A C 1
ATOM 697 O O . TRP A 1 104 ? 22.875 -6.957 26.286 1.00 47.92 366 TRP A O 1
ATOM 708 N N . GLU A 1 105 ? 21.750 -5.009 26.334 1.00 35.70 367 GLU A N 1
ATOM 709 C CA . GLU A 1 105 ? 22.866 -4.254 26.884 1.00 36.83 367 GLU A CA 1
ATOM 710 C C . GLU A 1 105 ? 22.456 -3.566 28.174 1.00 37.88 367 GLU A C 1
ATOM 711 O O . GLU A 1 105 ? 21.330 -3.084 28.300 1.00 33.67 367 GLU A O 1
ATOM 717 N N . LYS A 1 106 ? 23.386 -3.503 29.116 1.00 38.63 368 LYS A N 1
ATOM 718 C CA . LYS A 1 106 ? 23.138 -2.780 30.351 1.00 39.20 368 LYS A CA 1
ATOM 719 C C . LYS A 1 106 ? 23.001 -1.294 30.056 1.00 42.01 368 LYS A C 1
ATOM 720 O O . LYS A 1 106 ? 23.883 -0.687 29.440 1.00 37.76 368 LYS A O 1
ATOM 726 N N . LEU A 1 107 ? 21.884 -0.707 30.485 1.00 34.29 369 LEU A N 1
ATOM 727 C CA . LEU A 1 107 ? 21.635 0.713 30.271 1.00 29.99 369 LEU A CA 1
ATOM 728 C C . LEU A 1 107 ? 22.056 1.570 31.454 1.00 33.89 369 LEU A C 1
ATOM 729 O O . LEU A 1 107 ? 22.678 2.621 31.266 1.00 32.61 369 LEU A O 1
ATOM 734 N N . CYS A 1 108 ? 21.712 1.150 32.674 1.00 29.18 370 CYS A N 1
ATOM 735 C CA . CYS A 1 108 ? 21.821 2.012 33.838 1.00 29.24 370 CYS A CA 1
ATOM 736 C C . CYS A 1 108 ? 21.415 1.237 35.091 1.00 26.98 370 CYS A C 1
ATOM 737 O O . CYS A 1 108 ? 20.836 0.151 35.006 1.00 30.46 370 CYS A O 1
ATOM 740 N N . THR A 1 109 ? 21.801 1.765 36.247 1.00 29.77 371 THR A N 1
ATOM 741 C CA . THR A 1 109 ? 21.567 1.076 37.514 1.00 32.85 371 THR A CA 1
ATOM 742 C C . THR A 1 109 ? 20.949 2.024 38.526 1.00 33.49 371 THR A C 1
ATOM 743 O O . THR A 1 109 ? 21.160 3.239 38.477 1.00 33.33 371 THR A O 1
ATOM 747 N N . ALA A 1 110 ? 20.205 1.451 39.475 1.00 35.85 372 ALA A N 1
ATOM 748 C CA . ALA A 1 110 ? 19.542 2.252 40.486 1.00 35.82 372 ALA A CA 1
ATOM 749 C C . ALA A 1 110 ? 19.724 1.596 41.847 1.00 32.31 372 ALA A C 1
ATOM 750 O O . ALA A 1 110 ? 19.972 0.390 41.948 1.00 29.21 372 ALA A O 1
ATOM 752 N N . GLU A 1 111 ? 19.602 2.408 42.895 1.00 42.02 373 GLU A N 1
ATOM 753 C CA . GLU A 1 111 ? 19.617 1.894 44.265 1.00 35.32 373 GLU A CA 1
ATOM 754 C C . GLU A 1 111 ? 18.634 0.738 44.392 1.00 34.64 373 GLU A C 1
ATOM 755 O O . GLU A 1 111 ? 17.503 0.817 43.900 1.00 39.28 373 GLU A O 1
ATOM 761 N N . PHE A 1 112 ? 19.087 -0.356 45.007 1.00 31.72 374 PHE A N 1
ATOM 762 C CA . PHE A 1 112 ? 18.299 -1.585 45.036 1.00 36.60 374 PHE A CA 1
ATOM 763 C C . PHE A 1 112 ? 16.909 -1.374 45.637 1.00 34.57 374 PHE A C 1
ATOM 764 O O . PHE A 1 112 ? 16.746 -0.684 46.645 1.00 35.29 374 PHE A O 1
ATOM 772 N N . ARG A 1 113 ? 15.900 -1.951 44.982 1.00 35.72 375 ARG A N 1
ATOM 773 C CA . ARG A 1 113 ? 14.550 -2.075 45.531 1.00 37.99 375 ARG A CA 1
ATOM 774 C C . ARG A 1 113 ? 13.924 -3.345 44.976 1.00 35.70 375 ARG A C 1
ATOM 775 O O . ARG A 1 113 ? 14.393 -3.909 43.982 1.00 35.25 375 ARG A O 1
ATOM 783 N N . GLU A 1 114 ? 12.840 -3.777 45.614 1.00 29.62 376 GLU A N 1
ATOM 784 C CA . GLU A 1 114 ? 11.982 -4.834 45.091 1.00 32.19 376 GLU A CA 1
ATOM 785 C C . GLU A 1 114 ? 10.533 -4.361 45.079 1.00 31.95 376 GLU A C 1
ATOM 786 O O . GLU A 1 114 ? 10.151 -3.426 45.793 1.00 34.85 376 GLU A O 1
ATOM 792 N N . LEU A 1 115 ? 9.727 -5.001 44.228 1.00 29.85 377 LEU A N 1
ATOM 793 C CA . LEU A 1 115 ? 8.284 -4.759 44.173 1.00 34.91 377 LEU A CA 1
ATOM 794 C C . LEU A 1 115 ? 7.960 -3.306 43.831 1.00 30.04 377 LEU A C 1
ATOM 795 O O . LEU A 1 115 ? 6.938 -2.779 44.264 1.00 28.83 377 LEU A O 1
ATOM 800 N N . TYR A 1 116 ? 8.842 -2.650 43.075 1.00 31.95 378 TYR A N 1
ATOM 801 C CA . TYR A 1 116 ? 8.634 -1.317 42.525 1.00 28.55 378 TYR A CA 1
ATOM 802 C C . TYR A 1 116 ? 7.917 -1.430 41.173 1.00 30.26 378 TYR A C 1
ATOM 803 O O . TYR A 1 116 ? 7.779 -2.511 40.598 1.00 30.84 378 TYR A O 1
ATOM 812 N N . ALA A 1 117 ? 7.471 -0.298 40.649 1.00 27.80 379 ALA A N 1
ATOM 813 C CA . ALA A 1 117 ? 6.910 -0.260 39.303 1.00 29.76 379 ALA A CA 1
ATOM 814 C C . ALA A 1 117 ? 7.820 0.568 38.408 1.00 27.95 379 ALA A C 1
ATOM 815 O O . ALA A 1 117 ? 8.458 1.517 38.867 1.00 26.20 379 ALA A O 1
ATOM 817 N N . LEU A 1 118 ? 7.883 0.211 37.119 1.00 28.33 380 LEU A N 1
ATOM 818 C CA . LEU A 1 118 ? 8.724 0.924 36.162 1.00 30.12 380 LEU A CA 1
ATOM 819 C C . LEU A 1 118 ? 7.826 1.654 35.182 1.00 25.96 380 LEU A C 1
ATOM 820 O O . LEU A 1 118 ? 7.060 1.022 34.456 1.00 26.39 380 LEU A O 1
ATOM 825 N N . GLY A 1 119 ? 7.918 2.978 35.164 1.00 27.97 381 GLY A N 1
ATOM 826 C CA . GLY A 1 119 ? 7.168 3.788 34.237 1.00 26.32 381 GLY A CA 1
ATOM 827 C C . GLY A 1 119 ? 8.096 4.440 33.235 1.00 29.58 381 GLY A C 1
ATOM 828 O O . GLY A 1 119 ? 9.321 4.413 33.367 1.00 29.95 381 GLY A O 1
ATOM 829 N N . SER A 1 120 ? 7.484 5.024 32.208 1.00 26.12 382 SER A N 1
ATOM 830 C CA . SER A 1 120 ? 8.249 5.727 31.194 1.00 29.41 382 SER A CA 1
ATOM 831 C C . SER A 1 120 ? 7.391 6.793 30.527 1.00 31.92 382 SER A C 1
ATOM 832 O O . SER A 1 120 ? 6.225 6.536 30.204 1.00 33.28 382 SER A O 1
ATOM 835 N N . ILE A 1 121 ? 7.963 7.990 30.364 1.00 31.30 383 ILE A N 1
ATOM 836 C CA . ILE A 1 121 ? 7.356 9.091 29.615 1.00 31.11 383 ILE A CA 1
ATOM 837 C C . ILE A 1 121 ? 8.437 9.710 28.739 1.00 33.77 383 ILE A C 1
ATOM 838 O O . ILE A 1 121 ? 9.542 9.994 29.217 1.00 34.51 383 ILE A O 1
ATOM 843 N N . HIS A 1 122 ? 8.121 9.925 27.465 1.00 33.67 384 HIS A N 1
ATOM 844 C CA . HIS A 1 122 ? 9.099 10.491 26.539 1.00 37.42 384 HIS A CA 1
ATOM 845 C C . HIS A 1 122 ? 10.406 9.708 26.650 1.00 31.73 384 HIS A C 1
ATOM 846 O O . HIS A 1 122 ? 10.377 8.482 26.513 1.00 33.80 384 HIS A O 1
ATOM 853 N N . ASN A 1 123 ? 11.542 10.355 26.940 1.00 29.70 385 ASN A N 1
ATOM 854 C CA A ASN A 1 123 ? 12.831 9.675 27.028 0.59 37.76 385 ASN A CA 1
ATOM 855 C CA B ASN A 1 123 ? 12.814 9.635 27.028 0.41 37.60 385 ASN A CA 1
ATOM 856 C C . ASN A 1 123 ? 13.258 9.390 28.464 1.00 40.08 385 ASN A C 1
ATOM 857 O O . ASN A 1 123 ? 14.463 9.324 28.741 1.00 38.38 385 ASN A O 1
ATOM 866 N N . ASP A 1 124 ? 12.309 9.217 29.378 1.00 33.04 386 ASP A N 1
ATOM 867 C CA . ASP A 1 124 ? 12.623 9.034 30.781 1.00 31.45 386 ASP A CA 1
ATOM 868 C C . ASP A 1 124 ? 12.024 7.742 31.323 1.00 33.71 386 ASP A C 1
ATOM 869 O O . ASP A 1 124 ? 10.930 7.316 30.920 1.00 32.56 386 ASP A O 1
ATOM 874 N N . LEU A 1 125 ? 12.746 7.151 32.278 1.00 33.66 387 LEU A N 1
ATOM 875 C CA . LEU A 1 125 ? 12.306 6.008 33.063 1.00 27.49 387 LEU A CA 1
ATOM 876 C C . LEU A 1 125 ? 12.001 6.482 34.477 1.00 31.42 387 LEU A C 1
ATOM 877 O O . LEU A 1 125 ? 12.606 7.439 34.962 1.00 29.33 387 LEU A O 1
ATOM 882 N N . TYR A 1 126 ? 11.035 5.826 35.123 1.00 28.97 388 TYR A N 1
ATOM 883 C CA . TYR A 1 126 ? 10.657 6.144 36.491 1.00 30.15 388 TYR A CA 1
ATOM 884 C C . TYR A 1 126 ? 10.645 4.847 37.276 1.00 25.33 388 TYR A C 1
ATOM 885 O O . TYR A 1 126 ? 10.028 3.871 36.847 1.00 28.02 388 TYR A O 1
ATOM 894 N N . VAL A 1 127 ? 11.383 4.823 38.381 1.00 31.16 389 VAL A N 1
ATOM 895 C CA . VAL A 1 127 ? 11.354 3.719 39.337 1.00 27.13 389 VAL A CA 1
ATOM 896 C C . VAL A 1 127 ? 10.523 4.189 40.524 1.00 26.40 389 VAL A C 1
ATOM 897 O O . VAL A 1 127 ? 10.885 5.169 41.183 1.00 28.35 389 VAL A O 1
ATOM 901 N N . ILE A 1 128 ? 9.409 3.507 40.788 1.00 29.40 390 ILE A N 1
ATOM 902 C CA . ILE A 1 128 ? 8.314 4.050 41.595 1.00 27.70 390 ILE A CA 1
ATOM 903 C C . ILE A 1 128 ? 8.051 3.122 42.782 1.00 26.78 390 ILE A C 1
ATOM 904 O O . ILE A 1 128 ? 7.686 1.956 42.595 1.00 30.91 390 ILE A O 1
ATOM 909 N N . GLY A 1 129 ? 8.203 3.643 43.996 1.00 29.09 391 GLY A N 1
ATOM 910 C CA . GLY A 1 129 ? 7.789 2.859 45.149 1.00 26.19 391 GLY A CA 1
ATOM 911 C C . GLY A 1 129 ? 8.599 1.584 45.328 1.00 31.38 391 GLY A C 1
ATOM 912 O O . GLY A 1 129 ? 9.775 1.496 44.963 1.00 29.97 391 GLY A O 1
ATOM 913 N N . GLY A 1 130 ? 7.951 0.564 45.896 1.00 29.79 392 GLY A N 1
ATOM 914 C CA . GLY A 1 130 ? 8.641 -0.670 46.210 1.00 29.75 392 GLY A CA 1
ATOM 915 C C . GLY A 1 130 ? 9.177 -0.667 47.630 1.00 38.24 392 GLY A C 1
ATOM 916 O O . GLY A 1 130 ? 9.026 0.290 48.390 1.00 36.06 392 GLY A O 1
ATOM 917 N N . GLN A 1 131 ? 9.813 -1.774 47.996 1.00 29.59 393 GLN A N 1
ATOM 918 C CA . GLN A 1 131 ? 10.438 -1.917 49.305 1.00 33.90 393 GLN A CA 1
ATOM 919 C C . GLN A 1 131 ? 11.928 -1.622 49.179 1.00 36.82 393 GLN A C 1
ATOM 920 O O . GLN A 1 131 ? 12.589 -2.135 48.274 1.00 28.89 393 GLN A O 1
ATOM 926 N N . MET A 1 132 ? 12.457 -0.812 50.095 1.00 36.52 394 MET A N 1
ATOM 927 C CA . MET A 1 132 ? 13.855 -0.415 50.065 1.00 32.53 394 MET A CA 1
ATOM 928 C C . MET A 1 132 ? 14.436 -0.520 51.464 1.00 36.86 394 MET A C 1
ATOM 929 O O . MET A 1 132 ? 13.708 -0.509 52.460 1.00 30.52 394 MET A O 1
ATOM 934 N N . LYS A 1 133 ? 15.764 -0.558 51.532 1.00 35.77 395 LYS A N 1
ATOM 935 C CA . LYS A 1 133 ? 16.483 -0.499 52.799 1.00 39.12 395 LYS A CA 1
ATOM 936 C C . LYS A 1 133 ? 16.945 0.940 52.993 1.00 40.63 395 LYS A C 1
ATOM 937 O O . LYS A 1 133 ? 17.798 1.429 52.245 1.00 39.52 395 LYS A O 1
ATOM 943 N N . ILE A 1 134 ? 16.356 1.616 53.979 1.00 40.53 396 ILE A N 1
ATOM 944 C CA . ILE A 1 134 ? 16.632 3.012 54.303 1.00 43.30 396 ILE A CA 1
ATOM 945 C C . ILE A 1 134 ? 17.114 3.057 55.753 1.00 49.25 396 ILE A C 1
ATOM 946 O O . ILE A 1 134 ? 16.361 2.702 56.670 1.00 52.31 396 ILE A O 1
ATOM 951 N N . LYS A 1 135 ? 18.359 3.492 55.959 1.00 51.76 397 LYS A N 1
ATOM 952 C CA . LYS A 1 135 ? 18.988 3.528 57.285 1.00 51.78 397 LYS A CA 1
ATOM 953 C C . LYS A 1 135 ? 18.950 2.154 57.950 1.00 53.39 397 LYS A C 1
ATOM 954 O O . LYS A 1 135 ? 18.612 2.019 59.128 1.00 50.66 397 LYS A O 1
ATOM 960 N N . ASN A 1 136 ? 19.288 1.121 57.172 1.00 50.58 398 ASN A N 1
ATOM 961 C CA . ASN A 1 136 ? 19.356 -0.268 57.640 1.00 52.17 398 ASN A CA 1
ATOM 962 C C . ASN A 1 136 ? 18.003 -0.824 58.105 1.00 49.82 398 ASN A C 1
ATOM 963 O O . ASN A 1 136 ? 17.960 -1.775 58.895 1.00 52.63 398 ASN A O 1
ATOM 968 N N . GLN A 1 137 ? 16.888 -0.259 57.640 1.00 45.42 399 GLN A N 1
ATOM 969 C CA . GLN A 1 137 ? 15.557 -0.794 57.917 1.00 39.49 399 GLN A CA 1
ATOM 970 C C . GLN A 1 137 ? 14.821 -0.980 56.595 1.00 39.75 399 GLN A C 1
ATOM 971 O O . GLN A 1 137 ? 14.938 -0.143 55.693 1.00 38.69 399 GLN A O 1
ATOM 977 N N . TYR A 1 138 ? 14.057 -2.066 56.473 1.00 36.29 400 TYR A N 1
ATOM 978 C CA . TYR A 1 138 ? 13.257 -2.284 55.271 1.00 33.96 400 TYR A CA 1
ATOM 979 C C . TYR A 1 138 ? 11.886 -1.650 55.456 1.00 37.55 400 TYR A C 1
ATOM 980 O O . TYR A 1 138 ? 11.264 -1.816 56.509 1.00 29.12 400 TYR A O 1
ATOM 989 N N . LEU A 1 139 ? 11.423 -0.927 54.436 1.00 30.15 401 LEU A N 1
ATOM 990 C CA . LEU A 1 139 ? 10.087 -0.345 54.448 1.00 32.75 401 LEU A CA 1
ATOM 991 C C . LEU A 1 139 ? 9.618 -0.117 53.015 1.00 30.05 401 LEU A C 1
ATOM 992 O O . LEU A 1 139 ? 10.430 0.074 52.102 1.00 28.95 401 LEU A O 1
ATOM 997 N N . ILE A 1 140 ? 8.298 -0.162 52.836 1.00 28.79 402 ILE A N 1
ATOM 998 C CA . ILE A 1 140 ? 7.687 0.232 51.571 1.00 29.91 402 ILE A CA 1
ATOM 999 C C . ILE A 1 140 ? 7.878 1.733 51.419 1.00 31.14 402 ILE A C 1
ATOM 1000 O O . ILE A 1 140 ? 7.713 2.496 52.379 1.00 31.34 402 ILE A O 1
ATOM 1005 N N . THR A 1 141 ? 8.307 2.160 50.244 1.00 28.67 403 THR A N 1
ATOM 1006 C CA . THR A 1 141 ? 8.702 3.546 50.051 1.00 31.29 403 THR A CA 1
ATOM 1007 C C . THR A 1 141 ? 7.678 4.302 49.214 1.00 32.84 403 THR A C 1
ATOM 1008 O O . THR A 1 141 ? 6.849 3.716 48.508 1.00 32.38 403 THR A O 1
ATOM 1012 N N . ASN A 1 142 ? 7.747 5.627 49.304 1.00 28.39 404 ASN A N 1
ATOM 1013 C CA . ASN A 1 142 ? 7.001 6.497 48.407 1.00 31.14 404 ASN A CA 1
ATOM 1014 C C . ASN A 1 142 ? 7.887 7.112 47.328 1.00 31.51 404 ASN A C 1
ATOM 1015 O O . ASN A 1 142 ? 7.416 7.953 46.559 1.00 31.45 404 ASN A O 1
ATOM 1020 N N . CYS A 1 143 ? 9.159 6.736 47.269 1.00 30.42 405 CYS A N 1
ATOM 1021 C CA . CYS A 1 143 ? 10.104 7.528 46.504 1.00 31.23 405 CYS A CA 1
ATOM 1022 C C . CYS A 1 143 ? 10.065 7.147 45.028 1.00 29.37 405 CYS A C 1
ATOM 1023 O O . CYS A 1 143 ? 9.746 6.015 44.654 1.00 26.83 405 CYS A O 1
ATOM 1026 N N . VAL A 1 144 ? 10.334 8.138 44.186 1.00 27.33 406 VAL A N 1
ATOM 1027 C CA . VAL A 1 144 ? 10.273 8.007 42.738 1.00 28.56 406 VAL A CA 1
ATOM 1028 C C . VAL A 1 144 ? 11.598 8.527 42.183 1.00 28.20 406 VAL A C 1
ATOM 1029 O O . VAL A 1 144 ? 11.917 9.712 42.349 1.00 30.06 406 VAL A O 1
ATOM 1033 N N . ASP A 1 145 ? 12.378 7.649 41.564 1.00 26.05 407 ASP A N 1
ATOM 1034 C CA . ASP A 1 145 ? 13.628 8.044 40.912 1.00 29.06 407 ASP A CA 1
ATOM 1035 C C . ASP A 1 145 ? 13.408 8.086 39.400 1.00 28.61 407 ASP A C 1
ATOM 1036 O O . ASP A 1 145 ? 12.850 7.145 38.819 1.00 30.53 407 ASP A O 1
ATOM 1041 N N . LYS A 1 146 ? 13.845 9.173 38.772 1.00 25.77 408 LYS A N 1
ATOM 1042 C CA . LYS A 1 146 ? 13.670 9.387 37.335 1.00 24.79 408 LYS A CA 1
ATOM 1043 C C . LYS A 1 146 ? 15.012 9.293 36.630 1.00 27.51 408 LYS A C 1
ATOM 1044 O O . LYS A 1 146 ? 15.963 9.973 37.021 1.00 27.58 408 LYS A O 1
ATOM 1050 N N . TYR A 1 147 ? 15.080 8.471 35.583 1.00 30.39 409 TYR A N 1
ATOM 1051 C CA . TYR A 1 147 ? 16.293 8.310 34.781 1.00 29.52 409 TYR A CA 1
ATOM 1052 C C . TYR A 1 147 ? 16.080 8.932 33.406 1.00 31.85 409 TYR A C 1
ATOM 1053 O O . TYR A 1 147 ? 15.159 8.536 32.680 1.00 33.47 409 TYR A O 1
ATOM 1062 N N . SER A 1 148 ? 16.943 9.880 33.045 1.00 35.20 410 SER A N 1
ATOM 1063 C CA . SER A 1 148 ? 16.943 10.476 31.711 1.00 33.25 410 SER A CA 1
ATOM 1064 C C . SER A 1 148 ? 17.878 9.674 30.809 1.00 35.60 410 SER A C 1
ATOM 1065 O O . SER A 1 148 ? 19.091 9.643 31.034 1.00 33.86 410 SER A O 1
ATOM 1068 N N . VAL A 1 149 ? 17.315 9.013 29.795 1.00 34.53 411 VAL A N 1
ATOM 1069 C CA . VAL A 1 149 ? 18.144 8.313 28.818 1.00 38.27 411 VAL A CA 1
ATOM 1070 C C . VAL A 1 149 ? 19.049 9.305 28.100 1.00 39.42 411 VAL A C 1
ATOM 1071 O O . VAL A 1 149 ? 20.245 9.055 27.898 1.00 40.33 411 VAL A O 1
ATOM 1075 N N . GLU A 1 150 ? 18.506 10.479 27.787 1.00 41.91 412 GLU A N 1
ATOM 1076 C CA . GLU A 1 150 ? 19.226 11.492 27.031 1.00 39.65 412 GLU A CA 1
ATOM 1077 C C . GLU A 1 150 ? 20.438 12.010 27.800 1.00 42.62 412 GLU A C 1
ATOM 1078 O O . GLU A 1 150 ? 21.529 12.150 27.236 1.00 37.56 412 GLU A O 1
ATOM 1084 N N . ARG A 1 151 ? 20.274 12.310 29.089 1.00 38.13 413 ARG A N 1
ATOM 1085 C CA . ARG A 1 151 ? 21.374 12.866 29.859 1.00 34.28 413 ARG A CA 1
ATOM 1086 C C . ARG A 1 151 ? 22.156 11.808 30.624 1.00 38.49 413 ARG A C 1
ATOM 1087 O O . ARG A 1 151 ? 23.188 12.135 31.215 1.00 37.06 413 ARG A O 1
ATOM 1095 N N . ASP A 1 152 ? 21.695 10.556 30.617 1.00 34.63 414 ASP A N 1
ATOM 1096 C CA . ASP A 1 152 ? 22.310 9.475 31.378 1.00 34.36 414 ASP A CA 1
ATOM 1097 C C . ASP A 1 152 ? 22.549 9.884 32.837 1.00 36.71 414 ASP A C 1
ATOM 1098 O O . ASP A 1 152 ? 23.672 9.837 33.349 1.00 33.72 414 ASP A O 1
ATOM 1103 N N . ASN A 1 153 ? 21.482 10.307 33.513 1.00 30.21 415 ASN A N 1
ATOM 1104 C CA . ASN A 1 153 ? 21.592 10.594 34.937 1.00 33.33 415 ASN A CA 1
ATOM 1105 C C . ASN A 1 153 ? 20.240 10.391 35.605 1.00 35.80 415 ASN A C 1
ATOM 1106 O O . ASN A 1 153 ? 19.224 10.163 34.940 1.00 30.05 415 ASN A O 1
ATOM 1111 N N . TRP A 1 154 ? 20.241 10.549 36.937 1.00 33.37 416 TRP A N 1
ATOM 1112 C CA . TRP A 1 154 ? 19.111 10.238 37.796 1.00 35.24 416 TRP A CA 1
ATOM 1113 C C . TRP A 1 154 ? 18.692 11.456 38.606 1.00 34.05 416 TRP A C 1
ATOM 1114 O O . TRP A 1 154 ? 19.523 12.282 38.995 1.00 36.83 416 TRP A O 1
ATOM 1125 N N . LYS A 1 155 ? 17.401 11.534 38.907 1.00 34.64 417 LYS A N 1
ATOM 1126 C CA . LYS A 1 155 ? 16.899 12.602 39.767 1.00 31.13 417 LYS A CA 1
ATOM 1127 C C . LYS A 1 155 ? 15.749 12.070 40.609 1.00 30.18 417 LYS A C 1
ATOM 1128 O O . LYS A 1 155 ? 14.849 11.417 40.078 1.00 30.78 417 LYS A O 1
ATOM 1134 N N . ARG A 1 156 ? 15.780 12.336 41.914 1.00 30.71 418 ARG A N 1
ATOM 1135 C CA . ARG A 1 156 ? 14.636 12.005 42.760 1.00 36.82 418 ARG A CA 1
ATOM 1136 C C . ARG A 1 156 ? 13.546 13.042 42.498 1.00 33.74 418 ARG A C 1
ATOM 1137 O O . ARG A 1 156 ? 13.799 14.237 42.644 1.00 43.43 418 ARG A O 1
ATOM 1145 N N . VAL A 1 157 ? 12.358 12.607 42.077 1.00 31.00 419 VAL A N 1
ATOM 1146 C CA . VAL A 1 157 ? 11.273 13.540 41.779 1.00 28.12 419 VAL A CA 1
ATOM 1147 C C . VAL A 1 157 ? 10.262 13.477 42.925 1.00 35.26 419 VAL A C 1
ATOM 1148 O O . VAL A 1 157 ? 10.520 12.850 43.955 1.00 29.75 419 VAL A O 1
ATOM 1152 N N . SER A 1 158 ? 9.118 14.130 42.755 1.00 33.49 420 SER A N 1
ATOM 1153 C CA . SER A 1 158 ? 8.145 14.227 43.837 1.00 32.52 420 SER A CA 1
ATOM 1154 C C . SER A 1 158 ? 7.698 12.828 44.272 1.00 27.16 420 SER A C 1
ATOM 1155 O O . SER A 1 158 ? 7.457 11.966 43.425 1.00 31.62 420 SER A O 1
ATOM 1158 N N . PRO A 1 159 ? 7.635 12.550 45.566 1.00 26.31 421 PRO A N 1
ATOM 1159 C CA . PRO A 1 159 ? 7.265 11.205 46.018 1.00 28.15 421 PRO A CA 1
ATOM 1160 C C . PRO A 1 159 ? 5.771 10.916 45.897 1.00 31.69 421 PRO A C 1
ATOM 1161 O O . PRO A 1 159 ? 4.910 11.807 45.839 1.00 28.52 421 PRO A O 1
ATOM 1165 N N . LEU A 1 160 ? 5.473 9.619 45.878 1.00 25.61 422 LEU A N 1
ATOM 1166 C CA . LEU A 1 160 ? 4.089 9.191 45.907 1.00 29.81 422 LEU A CA 1
ATOM 1167 C C . LEU A 1 160 ? 3.405 9.769 47.144 1.00 32.56 422 LEU A C 1
ATOM 1168 O O . LEU A 1 160 ? 4.064 10.013 48.160 1.00 30.07 422 LEU A O 1
ATOM 1173 N N . PRO A 1 161 ? 2.092 10.008 47.087 1.00 37.25 423 PRO A N 1
ATOM 1174 C CA . PRO A 1 161 ? 1.376 10.464 48.291 1.00 37.79 423 PRO A CA 1
ATOM 1175 C C . PRO A 1 161 ? 1.213 9.380 49.341 1.00 34.63 423 PRO A C 1
ATOM 1176 O O . PRO A 1 161 ? 0.741 9.676 50.441 1.00 39.27 423 PRO A O 1
ATOM 1180 N N . LEU A 1 162 ? 1.552 8.135 49.030 1.00 32.63 424 LEU A N 1
ATOM 1181 C CA . LEU A 1 162 ? 1.525 7.081 50.028 1.00 35.62 424 LEU A CA 1
ATOM 1182 C C . LEU A 1 162 ? 2.540 6.024 49.628 1.00 36.01 424 LEU A C 1
ATOM 1183 O O . LEU A 1 162 ? 2.985 5.957 48.479 1.00 29.27 424 LEU A O 1
ATOM 1188 N N . GLN A 1 163 ? 2.934 5.231 50.610 1.00 28.86 425 GLN A N 1
ATOM 1189 C CA . GLN A 1 163 ? 3.893 4.165 50.392 1.00 28.45 425 GLN A CA 1
ATOM 1190 C C . GLN A 1 163 ? 3.250 3.026 49.628 1.00 29.62 425 GLN A C 1
ATOM 1191 O O . GLN A 1 163 ? 2.214 2.509 50.040 1.00 32.17 425 GLN A O 1
ATOM 1197 N N . LEU A 1 164 ? 3.857 2.628 48.504 1.00 30.86 426 LEU A N 1
ATOM 1198 C CA . LEU A 1 164 ? 3.269 1.583 47.679 1.00 28.68 426 LEU A CA 1
ATOM 1199 C C . LEU A 1 164 ? 4.300 0.546 47.267 1.00 29.39 426 LEU A C 1
ATOM 1200 O O . LEU A 1 164 ? 5.443 0.882 46.928 1.00 31.48 426 LEU A O 1
ATOM 1205 N N . ALA A 1 165 ? 3.871 -0.711 47.285 1.00 27.08 427 ALA A N 1
ATOM 1206 C CA . ALA A 1 165 ? 4.609 -1.822 46.712 1.00 27.89 427 ALA A CA 1
ATOM 1207 C C . ALA A 1 165 ? 3.631 -2.717 45.957 1.00 28.38 427 ALA A C 1
ATOM 1208 O O . ALA A 1 165 ? 2.427 -2.708 46.218 1.00 30.22 427 ALA A O 1
ATOM 1210 N N . CYS A 1 166 ? 4.170 -3.495 45.022 1.00 29.99 428 CYS A N 1
ATOM 1211 C CA . CYS A 1 166 ? 3.413 -4.431 44.193 1.00 33.14 428 CYS A CA 1
ATOM 1212 C C . CYS A 1 166 ? 2.300 -3.748 43.401 1.00 31.94 428 CYS A C 1
ATOM 1213 O O . CYS A 1 166 ? 1.354 -4.404 42.962 1.00 38.57 428 CYS A O 1
ATOM 1216 N N . HIS A 1 167 ? 2.401 -2.437 43.218 1.00 29.55 429 HIS A N 1
ATOM 1217 C CA . HIS A 1 167 ? 1.513 -1.653 42.382 1.00 27.00 429 HIS A CA 1
ATOM 1218 C C . HIS A 1 167 ? 1.928 -1.759 40.915 1.00 34.40 429 HIS A C 1
ATOM 1219 O O . HIS A 1 167 ? 3.021 -2.219 40.579 1.00 31.88 429 HIS A O 1
ATOM 1226 N N . ALA A 1 168 ? 1.047 -1.297 40.038 1.00 29.52 430 ALA A N 1
ATOM 1227 C CA . ALA A 1 168 ? 1.335 -1.216 38.611 1.00 31.02 430 ALA A CA 1
ATOM 1228 C C . ALA A 1 168 ? 1.421 0.243 38.181 1.00 27.99 430 ALA A C 1
ATOM 1229 O O . ALA A 1 168 ? 0.946 1.137 38.882 1.00 31.37 430 ALA A O 1
ATOM 1231 N N . VAL A 1 169 ? 2.027 0.487 37.013 1.00 28.98 431 VAL A N 1
ATOM 1232 C CA . VAL A 1 169 ? 2.044 1.825 36.426 1.00 25.55 431 VAL A CA 1
ATOM 1233 C C . VAL A 1 169 ? 1.886 1.701 34.915 1.00 27.75 431 VAL A C 1
ATOM 1234 O O . VAL A 1 169 ? 2.389 0.752 34.309 1.00 24.93 431 VAL A O 1
ATOM 1238 N N . VAL A 1 170 ? 1.106 2.615 34.324 1.00 30.59 432 VAL A N 1
ATOM 1239 C CA . VAL A 1 170 ? 1.016 2.789 32.875 1.00 30.44 432 VAL A CA 1
ATOM 1240 C C . VAL A 1 170 ? 1.145 4.276 32.581 1.00 26.28 432 VAL A C 1
ATOM 1241 O O . VAL A 1 170 ? 1.064 5.117 33.475 1.00 27.43 432 VAL A O 1
ATOM 1245 N N . THR A 1 171 ? 1.373 4.597 31.310 1.00 28.98 433 THR A N 1
ATOM 1246 C CA . THR A 1 171 ? 1.397 5.974 30.844 1.00 29.11 433 THR A CA 1
ATOM 1247 C C . THR A 1 171 ? 0.214 6.196 29.913 1.00 31.11 433 THR A C 1
ATOM 1248 O O . THR A 1 171 ? -0.063 5.356 29.055 1.00 26.79 433 THR A O 1
ATOM 1252 N N . VAL A 1 172 ? -0.510 7.295 30.117 1.00 34.24 434 VAL A N 1
ATOM 1253 C CA . VAL A 1 172 ? -1.543 7.744 29.193 1.00 32.93 434 VAL A CA 1
ATOM 1254 C C . VAL A 1 172 ? -1.342 9.231 28.975 1.00 33.04 434 VAL A C 1
ATOM 1255 O O . VAL A 1 172 ? -1.273 9.996 29.942 1.00 33.85 434 VAL A O 1
ATOM 1259 N N . ASN A 1 173 ? -1.250 9.629 27.709 1.00 32.45 435 ASN A N 1
ATOM 1260 C CA . ASN A 1 173 ? -1.021 11.010 27.287 1.00 35.63 435 ASN A CA 1
ATOM 1261 C C . ASN A 1 173 ? 0.050 11.700 28.138 1.00 35.05 435 ASN A C 1
ATOM 1262 O O . ASN A 1 173 ? -0.139 12.791 28.684 1.00 32.01 435 ASN A O 1
ATOM 1267 N N . ASN A 1 174 ? 1.198 11.024 28.240 1.00 32.71 436 ASN A N 1
ATOM 1268 C CA . ASN A 1 174 ? 2.426 11.566 28.826 1.00 32.20 436 ASN A CA 1
ATOM 1269 C C . ASN A 1 174 ? 2.269 11.861 30.308 1.00 28.34 436 ASN A C 1
ATOM 1270 O O . ASN A 1 174 ? 2.911 12.768 30.834 1.00 30.84 436 ASN A O 1
ATOM 1275 N N . LYS A 1 175 ? 1.407 11.104 30.974 1.00 29.33 437 LYS A N 1
ATOM 1276 C CA . LYS A 1 175 ? 1.312 11.126 32.429 1.00 27.59 437 LYS A CA 1
ATOM 1277 C C . LYS A 1 175 ? 1.372 9.699 32.951 1.00 27.00 437 LYS A C 1
ATOM 1278 O O . LYS A 1 175 ? 0.998 8.759 32.253 1.00 29.02 437 LYS A O 1
ATOM 1284 N N . LEU A 1 176 ? 1.836 9.533 34.190 1.00 28.23 438 LEU A N 1
ATOM 1285 C CA . LEU A 1 176 ? 1.885 8.208 34.799 1.00 27.67 438 LEU A CA 1
ATOM 1286 C C . LEU A 1 176 ? 0.609 7.979 35.587 1.00 27.71 438 LEU A C 1
ATOM 1287 O O . LEU A 1 176 ? 0.103 8.899 36.227 1.00 30.89 438 LEU A O 1
ATOM 1292 N N . TYR A 1 177 ? 0.119 6.743 35.555 1.00 24.71 439 TYR A N 1
ATOM 1293 C CA . TYR A 1 177 ? -1.019 6.305 36.354 1.00 27.73 439 TYR A CA 1
ATOM 1294 C C . TYR A 1 177 ? -0.601 5.075 37.146 1.00 26.28 439 TYR A C 1
ATOM 1295 O O . TYR A 1 177 ? -0.352 4.015 36.567 1.00 26.16 439 TYR A O 1
ATOM 1304 N N . VAL A 1 178 ? -0.533 5.211 38.463 1.00 25.74 440 VAL A N 1
ATOM 1305 C CA . VAL A 1 178 ? -0.110 4.129 39.349 1.00 26.91 440 VAL A CA 1
ATOM 1306 C C . VAL A 1 178 ? -1.355 3.507 39.968 1.00 28.35 440 VAL A C 1
ATOM 1307 O O . VAL A 1 178 ? -2.276 4.219 40.378 1.00 27.13 440 VAL A O 1
ATOM 1311 N N . ILE A 1 179 ? -1.404 2.178 40.016 1.00 28.02 441 ILE A N 1
ATOM 1312 C CA . ILE A 1 179 ? -2.660 1.470 40.223 1.00 27.04 441 ILE A CA 1
ATOM 1313 C C . ILE A 1 179 ? -2.478 0.394 41.280 1.00 29.68 441 ILE A C 1
ATOM 1314 O O . ILE A 1 179 ? -1.597 -0.461 41.153 1.00 27.11 441 ILE A O 1
ATOM 1319 N N . GLY A 1 180 ? -3.351 0.403 42.285 1.00 30.28 442 GLY A N 1
ATOM 1320 C CA . GLY A 1 180 ? -3.463 -0.697 43.230 1.00 28.45 442 GLY A CA 1
ATOM 1321 C C . GLY A 1 180 ? -2.184 -0.898 44.008 1.00 26.30 442 GLY A C 1
ATOM 1322 O O . GLY A 1 180 ? -1.442 0.046 44.266 1.00 28.68 442 GLY A O 1
ATOM 1323 N N . GLY A 1 181 ? -1.937 -2.143 44.407 1.00 25.45 443 GLY A N 1
ATOM 1324 C CA . GLY A 1 181 ? -0.746 -2.487 45.162 1.00 27.94 443 GLY A CA 1
ATOM 1325 C C . GLY A 1 181 ? -1.010 -2.699 46.653 1.00 32.09 443 GLY A C 1
ATOM 1326 O O . GLY A 1 181 ? -2.149 -2.832 47.121 1.00 30.17 443 GLY A O 1
ATOM 1327 N N . TRP A 1 182 ? 0.097 -2.748 47.393 1.00 28.60 444 TRP A N 1
ATOM 1328 C CA . TRP A 1 182 ? 0.144 -2.916 48.847 1.00 30.74 444 TRP A CA 1
ATOM 1329 C C . TRP A 1 182 ? 0.544 -1.587 49.479 1.00 34.18 444 TRP A C 1
ATOM 1330 O O . TRP A 1 182 ? 1.362 -0.850 48.909 1.00 32.26 444 TRP A O 1
ATOM 1341 N N . THR A 1 183 ? -0.002 -1.294 50.682 1.00 29.01 445 THR A N 1
ATOM 1342 C CA . THR A 1 183 ? 0.334 -0.069 51.416 1.00 27.48 445 THR A CA 1
ATOM 1343 C C . THR A 1 183 ? 0.197 -0.301 52.925 1.00 31.54 445 THR A C 1
ATOM 1344 O O . THR A 1 183 ? -0.678 -1.068 53.342 1.00 29.58 445 THR A O 1
ATOM 1348 N N . PRO A 1 184 ? 1.073 0.270 53.754 1.00 32.37 446 PRO A N 1
ATOM 1349 C CA . PRO A 1 184 ? 0.946 0.051 55.212 1.00 31.97 446 PRO A CA 1
ATOM 1350 C C . PRO A 1 184 ? -0.347 0.628 55.751 1.00 37.16 446 PRO A C 1
ATOM 1351 O O . PRO A 1 184 ? -0.875 1.616 55.236 1.00 37.11 446 PRO A O 1
ATOM 1355 N N . GLN A 1 185 ? -0.855 0.001 56.814 1.00 36.80 447 GLN A N 1
ATOM 1356 C CA . GLN A 1 185 ? -2.054 0.470 57.491 1.00 37.11 447 GLN A CA 1
ATOM 1357 C C . GLN A 1 185 ? -1.790 0.498 58.990 1.00 36.13 447 GLN A C 1
ATOM 1358 O O . GLN A 1 185 ? -1.145 -0.410 59.530 1.00 32.98 447 GLN A O 1
ATOM 1364 N N . MET A 1 186 ? -2.265 1.560 59.649 1.00 38.84 448 MET A N 1
ATOM 1365 C CA . MET A 1 186 ? -2.214 1.646 61.104 1.00 39.91 448 MET A CA 1
ATOM 1366 C C . MET A 1 186 ? -3.567 2.085 61.643 1.00 48.18 448 MET A C 1
ATOM 1367 O O . MET A 1 186 ? -3.642 2.764 62.670 1.00 46.83 448 MET A O 1
ATOM 1372 N N . ASP A 1 187 ? -4.644 1.711 60.944 1.00 46.34 449 ASP A N 1
ATOM 1373 C CA . ASP A 1 187 ? -6.016 2.007 61.343 1.00 48.03 449 ASP A CA 1
ATOM 1374 C C . ASP A 1 187 ? -6.595 0.972 62.293 1.00 46.33 449 ASP A C 1
ATOM 1375 O O . ASP A 1 187 ? -7.400 1.322 63.159 1.00 47.52 449 ASP A O 1
ATOM 1380 N N . LEU A 1 188 ? -6.246 -0.302 62.124 1.00 48.90 450 LEU A N 1
ATOM 1381 C CA . LEU A 1 188 ? -6.882 -1.388 62.871 1.00 45.82 450 LEU A CA 1
ATOM 1382 C C . LEU A 1 188 ? -5.795 -2.281 63.451 1.00 47.14 450 LEU A C 1
ATOM 1383 O O . LEU A 1 188 ? -4.965 -2.816 62.687 1.00 39.89 450 LEU A O 1
ATOM 1388 N N . PRO A 1 189 ? -5.756 -2.475 64.776 1.00 47.56 451 PRO A N 1
ATOM 1389 C CA . PRO A 1 189 ? -4.696 -3.303 65.377 1.00 42.32 451 PRO A CA 1
ATOM 1390 C C . PRO A 1 189 ? -4.888 -4.800 65.200 1.00 38.91 451 PRO A C 1
ATOM 1391 O O . PRO A 1 189 ? -4.024 -5.565 65.643 1.00 41.50 451 PRO A O 1
ATOM 1395 N N . ASP A 1 190 ? -6.006 -5.257 64.636 1.00 37.99 452 ASP A N 1
ATOM 1396 C CA . ASP A 1 190 ? -6.205 -6.679 64.388 1.00 36.72 452 ASP A CA 1
ATOM 1397 C C . ASP A 1 190 ? -6.132 -7.001 62.902 1.00 44.93 452 ASP A C 1
ATOM 1398 O O . ASP A 1 190 ? -6.657 -8.026 62.459 1.00 45.54 452 ASP A O 1
ATOM 1403 N N . GLU A 1 191 ? -5.490 -6.137 62.128 1.00 36.71 453 GLU A N 1
ATOM 1404 C CA . GLU A 1 191 ? -5.303 -6.328 60.700 1.00 42.51 453 GLU A CA 1
ATOM 1405 C C . GLU A 1 191 ? -3.808 -6.439 60.419 1.00 42.57 453 GLU A C 1
ATOM 1406 O O . GLU A 1 191 ? -2.971 -5.982 61.205 1.00 36.80 453 GLU A O 1
ATOM 1412 N N . GLU A 1 192 ? -3.474 -7.101 59.305 1.00 38.91 454 GLU A N 1
ATOM 1413 C CA . GLU A 1 192 ? -2.090 -7.261 58.903 1.00 37.60 454 GLU A CA 1
ATOM 1414 C C . GLU A 1 192 ? -1.438 -5.887 58.731 1.00 29.00 454 GLU A C 1
ATOM 1415 O O . GLU A 1 192 ? -2.133 -4.874 58.619 1.00 35.41 454 GLU A O 1
ATOM 1421 N N . PRO A 1 193 ? -0.102 -5.831 58.698 1.00 34.61 455 PRO A N 1
ATOM 1422 C CA . PRO A 1 193 ? 0.580 -4.528 58.586 1.00 35.52 455 PRO A CA 1
ATOM 1423 C C . PRO A 1 193 ? 0.291 -3.791 57.296 1.00 33.83 455 PRO A C 1
ATOM 1424 O O . PRO A 1 193 ? 0.369 -2.553 57.266 1.00 32.01 455 PRO A O 1
ATOM 1428 N N . ASP A 1 194 ? -0.012 -4.517 56.224 1.00 34.34 456 ASP A N 1
ATOM 1429 C CA . ASP A 1 194 ? -0.285 -3.949 54.911 1.00 31.70 456 ASP A CA 1
ATOM 1430 C C . ASP A 1 194 ? -1.705 -4.286 54.467 1.00 35.06 456 ASP A C 1
ATOM 1431 O O . ASP A 1 194 ? -2.269 -5.317 54.850 1.00 38.38 456 ASP A O 1
ATOM 1436 N N . ARG A 1 195 ? -2.294 -3.376 53.694 1.00 36.06 457 ARG A N 1
ATOM 1437 C CA . ARG A 1 195 ? -3.579 -3.580 53.044 1.00 35.01 457 ARG A CA 1
ATOM 1438 C C . ARG A 1 195 ? -3.425 -3.367 51.546 1.00 36.50 457 ARG A C 1
ATOM 1439 O O . ARG A 1 195 ? -2.522 -2.654 51.083 1.00 30.30 457 ARG A O 1
ATOM 1447 N N . LEU A 1 196 ? -4.347 -3.965 50.800 1.00 32.43 458 LEU A N 1
ATOM 1448 C CA . LEU A 1 196 ? -4.410 -3.713 49.373 1.00 31.46 458 LEU A CA 1
ATOM 1449 C C . LEU A 1 196 ? -4.977 -2.320 49.140 1.00 33.50 458 LEU A C 1
ATOM 1450 O O . LEU A 1 196 ? -5.704 -1.773 49.973 1.00 35.22 458 LEU A O 1
ATOM 1455 N N . SER A 1 197 ? -4.625 -1.741 47.999 1.00 30.94 459 SER A N 1
ATOM 1456 C CA . SER A 1 197 ? -5.074 -0.410 47.621 1.00 33.45 459 SER A CA 1
ATOM 1457 C C . SER A 1 197 ? -5.971 -0.509 46.390 1.00 34.60 459 SER A C 1
ATOM 1458 O O . SER A 1 197 ? -5.740 -1.344 45.509 1.00 31.60 459 SER A O 1
ATOM 1461 N N . ASN A 1 198 ? -7.011 0.323 46.353 1.00 31.78 460 ASN A N 1
ATOM 1462 C CA . ASN A 1 198 ? -7.822 0.530 45.162 1.00 32.23 460 ASN A CA 1
ATOM 1463 C C . ASN A 1 198 ? -7.556 1.891 44.549 1.00 33.11 460 ASN A C 1
ATOM 1464 O O . ASN A 1 198 ? -8.299 2.315 43.654 1.00 33.02 460 ASN A O 1
ATOM 1469 N N . LYS A 1 199 ? -6.513 2.585 45.012 1.00 28.33 461 LYS A N 1
ATOM 1470 C CA . LYS A 1 199 ? -6.302 3.971 44.642 1.00 26.39 461 LYS A CA 1
ATOM 1471 C C . LYS A 1 199 ? -5.630 4.068 43.274 1.00 27.35 461 LYS A C 1
ATOM 1472 O O . LYS A 1 199 ? -4.918 3.162 42.839 1.00 31.51 461 LYS A O 1
ATOM 1478 N N . LEU A 1 200 ? -5.863 5.194 42.613 1.00 28.86 462 LEU A N 1
ATOM 1479 C CA . LEU A 1 200 ? -5.249 5.532 41.338 1.00 31.36 462 LEU A CA 1
ATOM 1480 C C . LEU A 1 200 ? -4.582 6.886 41.490 1.00 29.73 462 LEU A C 1
ATOM 1481 O O . LEU A 1 200 ? -5.246 7.861 41.854 1.00 33.38 462 LEU A O 1
ATOM 1486 N N . LEU A 1 201 ? -3.277 6.946 41.226 1.00 26.43 463 LEU A N 1
ATOM 1487 C CA . LEU A 1 201 ? -2.509 8.173 41.344 1.00 30.36 463 LEU A CA 1
ATOM 1488 C C . LEU A 1 201 ? -1.962 8.582 39.981 1.00 28.20 463 LEU A C 1
ATOM 1489 O O . LEU A 1 201 ? -1.463 7.742 39.225 1.00 32.02 463 LEU A O 1
ATOM 1494 N N . GLN A 1 202 ? -2.037 9.873 39.680 1.00 29.21 464 GLN A N 1
ATOM 1495 C CA . GLN A 1 202 ? -1.532 10.412 38.421 1.00 29.39 464 GLN A CA 1
ATOM 1496 C C . GLN A 1 202 ? -0.306 11.271 38.697 1.00 35.74 464 GLN A C 1
ATOM 1497 O O . GLN A 1 202 ? -0.324 12.104 39.613 1.00 35.62 464 GLN A O 1
ATOM 1503 N N . TYR A 1 203 ? 0.759 11.063 37.922 1.00 31.66 465 TYR A N 1
ATOM 1504 C CA . TYR A 1 203 ? 1.935 11.924 37.986 1.00 29.99 465 TYR A CA 1
ATOM 1505 C C . TYR A 1 203 ? 1.984 12.799 36.741 1.00 32.03 465 TYR A C 1
ATOM 1506 O O . TYR A 1 203 ? 1.969 12.293 35.611 1.00 30.41 465 TYR A O 1
ATOM 1515 N N . ASP A 1 204 ? 2.025 14.112 36.951 1.00 31.66 466 ASP A N 1
ATOM 1516 C CA . ASP A 1 204 ? 2.177 15.052 35.857 1.00 31.92 466 ASP A CA 1
ATOM 1517 C C . ASP A 1 204 ? 3.619 15.540 35.830 1.00 37.61 466 ASP A C 1
ATOM 1518 O O . ASP A 1 204 ? 4.007 16.320 36.713 1.00 36.65 466 ASP A O 1
ATOM 1523 N N . PRO A 1 205 ? 4.438 15.141 34.843 1.00 31.03 467 PRO A N 1
ATOM 1524 C CA . PRO A 1 205 ? 5.860 15.528 34.882 1.00 37.10 467 PRO A CA 1
ATOM 1525 C C . PRO A 1 205 ? 6.089 17.013 34.675 1.00 41.10 467 PRO A C 1
ATOM 1526 O O . PRO A 1 205 ? 7.010 17.574 35.282 1.00 41.40 467 PRO A O 1
ATOM 1530 N N . SER A 1 206 ? 5.269 17.675 33.861 1.00 37.66 468 SER A N 1
ATOM 1531 C CA . SER A 1 206 ? 5.414 19.117 33.693 1.00 41.02 468 SER A CA 1
ATOM 1532 C C . SER A 1 206 ? 5.196 19.862 35.006 1.00 46.79 468 SER A C 1
ATOM 1533 O O . SER A 1 206 ? 5.751 20.949 35.195 1.00 48.24 468 SER A O 1
ATOM 1536 N N . GLN A 1 207 ? 4.396 19.304 35.921 1.00 38.55 469 GLN A N 1
ATOM 1537 C CA . GLN A 1 207 ? 4.182 19.911 37.227 1.00 39.55 469 GLN A CA 1
ATOM 1538 C C . GLN A 1 207 ? 4.973 19.227 38.333 1.00 39.34 469 GLN A C 1
ATOM 1539 O O . GLN A 1 207 ? 5.001 19.743 39.453 1.00 43.85 469 GLN A O 1
ATOM 1545 N N . ASP A 1 208 ? 5.605 18.084 38.048 1.00 38.21 470 ASP A N 1
ATOM 1546 C CA . ASP A 1 208 ? 6.271 17.273 39.061 1.00 38.66 470 ASP A CA 1
ATOM 1547 C C . ASP A 1 208 ? 5.350 17.078 40.268 1.00 36.44 470 ASP A C 1
ATOM 1548 O O . ASP A 1 208 ? 5.712 17.338 41.411 1.00 38.64 470 ASP A O 1
ATOM 1553 N N . GLN A 1 209 ? 4.127 16.633 39.998 1.00 37.79 471 GLN A N 1
ATOM 1554 C CA . GLN A 1 209 ? 3.087 16.607 41.013 1.00 38.52 471 GLN A CA 1
ATOM 1555 C C . GLN A 1 209 ? 2.202 15.379 40.839 1.00 38.34 471 GLN A C 1
ATOM 1556 O O . GLN A 1 209 ? 1.779 15.059 39.720 1.00 34.85 471 GLN A O 1
ATOM 1562 N N . TRP A 1 210 ? 1.973 14.685 41.950 1.00 32.34 472 TRP A N 1
ATOM 1563 C CA . TRP A 1 210 ? 1.085 13.537 42.026 1.00 34.44 472 TRP A CA 1
ATOM 1564 C C . TRP A 1 210 ? -0.280 13.999 42.493 1.00 34.61 472 TRP A C 1
ATOM 1565 O O . TRP A 1 210 ? -0.377 14.862 43.364 1.00 34.61 472 TRP A O 1
ATOM 1576 N N . SER A 1 211 ? -1.337 13.424 41.920 1.00 33.09 473 SER A N 1
ATOM 1577 C CA . SER A 1 211 ? -2.674 13.720 42.409 1.00 33.43 473 SER A CA 1
ATOM 1578 C C . SER A 1 211 ? -3.466 12.428 42.529 1.00 39.31 473 SER A C 1
ATOM 1579 O O . SER A 1 211 ? -3.164 11.428 41.872 1.00 35.58 473 SER A O 1
ATOM 1582 N N . VAL A 1 212 ? -4.455 12.442 43.414 1.00 42.84 474 VAL A N 1
ATOM 1583 C CA . VAL A 1 212 ? -5.323 11.290 43.610 1.00 36.68 474 VAL A CA 1
ATOM 1584 C C . VAL A 1 212 ? -6.461 11.386 42.604 1.00 39.64 474 VAL A C 1
ATOM 1585 O O . VAL A 1 212 ? -7.111 12.431 42.483 1.00 41.12 474 VAL A O 1
ATOM 1589 N N . ARG A 1 213 ? -6.657 10.322 41.834 1.00 31.03 475 ARG A N 1
ATOM 1590 C CA . ARG A 1 213 ? -7.747 10.242 40.891 1.00 33.03 475 ARG A CA 1
ATOM 1591 C C . ARG A 1 213 ? -8.842 9.333 41.435 1.00 36.03 475 ARG A C 1
ATOM 1592 O O . ARG A 1 213 ? -8.759 8.809 42.553 1.00 35.78 475 ARG A O 1
ATOM 1600 N N . ALA A 1 214 ? -9.871 9.138 40.613 1.00 37.14 476 ALA A N 1
ATOM 1601 C CA . ALA A 1 214 ? -11.001 8.308 40.994 1.00 35.58 476 ALA A CA 1
ATOM 1602 C C . ALA A 1 214 ? -10.538 6.891 41.313 1.00 33.08 476 ALA A C 1
ATOM 1603 O O . ALA A 1 214 ? -9.723 6.321 40.563 1.00 37.33 476 ALA A O 1
ATOM 1605 N N . PRO A 1 215 ? -11.005 6.300 42.401 1.00 34.45 477 PRO A N 1
ATOM 1606 C CA . PRO A 1 215 ? -10.528 4.972 42.779 1.00 34.68 477 PRO A CA 1
ATOM 1607 C C . PRO A 1 215 ? -11.224 3.876 41.986 1.00 33.49 477 PRO A C 1
ATOM 1608 O O . PRO A 1 215 ? -12.264 4.058 41.355 1.00 33.07 477 PRO A O 1
ATOM 1612 N N . MET A 1 216 ? -10.632 2.705 42.097 1.00 32.85 478 MET A N 1
ATOM 1613 C CA . MET A 1 216 ? -11.045 1.456 41.510 1.00 33.08 478 MET A CA 1
ATOM 1614 C C . MET A 1 216 ? -12.171 0.879 42.384 1.00 37.69 478 MET A C 1
ATOM 1615 O O . MET A 1 216 ? -12.280 1.195 43.576 1.00 33.35 478 MET A O 1
ATOM 1620 N N . LYS A 1 217 ? -13.034 0.060 41.786 1.00 33.68 479 LYS A N 1
ATOM 1621 C CA . LYS A 1 217 ? -14.080 -0.579 42.587 1.00 36.12 479 LYS A CA 1
ATOM 1622 C C . LYS A 1 217 ? -13.499 -1.640 43.508 1.00 37.91 479 LYS A C 1
ATOM 1623 O O . LYS A 1 217 ? -14.033 -1.877 44.601 1.00 37.26 479 LYS A O 1
ATOM 1629 N N . TYR A 1 218 ? -12.394 -2.266 43.104 1.00 34.29 480 TYR A N 1
ATOM 1630 C CA . TYR A 1 218 ? -11.733 -3.293 43.895 1.00 30.11 480 TYR A CA 1
ATOM 1631 C C . TYR A 1 218 ? -10.344 -2.811 44.283 1.00 35.40 480 TYR A C 1
ATOM 1632 O O . TYR A 1 218 ? -9.686 -2.121 43.499 1.00 29.33 480 TYR A O 1
ATOM 1641 N N . SER A 1 219 ? -9.934 -3.129 45.519 1.00 30.73 481 SER A N 1
ATOM 1642 C CA . SER A 1 219 ? -8.540 -3.058 45.921 1.00 35.29 481 SER A CA 1
ATOM 1643 C C . SER A 1 219 ? -7.867 -4.349 45.493 1.00 33.37 481 SER A C 1
ATOM 1644 O O . SER A 1 219 ? -8.435 -5.429 45.656 1.00 33.75 481 SER A O 1
ATOM 1647 N N . LYS A 1 220 ? -6.661 -4.249 44.937 1.00 29.77 482 LYS A N 1
ATOM 1648 C CA . LYS A 1 220 ? -6.149 -5.422 44.241 1.00 29.31 482 LYS A CA 1
ATOM 1649 C C . LYS A 1 220 ? -4.646 -5.323 44.007 1.00 35.32 482 LYS A C 1
ATOM 1650 O O . LYS A 1 220 ? -4.052 -4.243 44.069 1.00 31.25 482 LYS A O 1
ATOM 1656 N N . TYR A 1 221 ? -4.044 -6.483 43.744 1.00 32.02 483 TYR A N 1
ATOM 1657 C CA . TYR A 1 221 ? -2.690 -6.569 43.220 1.00 32.22 483 TYR A CA 1
ATOM 1658 C C . TYR A 1 221 ? -2.589 -7.804 42.331 1.00 36.87 483 TYR A C 1
ATOM 1659 O O . TYR A 1 221 ? -3.498 -8.645 42.290 1.00 32.64 483 TYR A O 1
ATOM 1668 N N . ARG A 1 222 ? -1.472 -7.883 41.590 1.00 33.45 484 ARG A N 1
ATOM 1669 C CA . ARG A 1 222 ? -1.190 -8.967 40.643 1.00 33.58 484 ARG A CA 1
ATOM 1670 C C . ARG A 1 222 ? -2.275 -9.083 39.567 1.00 36.70 484 ARG A C 1
ATOM 1671 O O . ARG A 1 222 ? -2.721 -10.177 39.210 1.00 38.63 484 ARG A O 1
ATOM 1679 N N . PHE A 1 223 ? -2.661 -7.939 39.013 1.00 31.76 485 PHE A N 1
ATOM 1680 C CA . PHE A 1 223 ? -3.640 -7.836 37.939 1.00 32.81 485 PHE A CA 1
ATOM 1681 C C . PHE A 1 223 ? -2.955 -7.507 36.612 1.00 32.40 485 PHE A C 1
ATOM 1682 O O . PHE A 1 223 ? -1.812 -7.038 36.585 1.00 29.29 485 PHE A O 1
ATOM 1690 N N . SER A 1 224 ? -3.676 -7.747 35.512 1.00 30.35 486 SER A N 1
ATOM 1691 C CA . SER A 1 224 ? -3.221 -7.329 34.179 1.00 28.61 486 SER A CA 1
ATOM 1692 C C . SER A 1 224 ? -3.457 -5.840 33.972 1.00 30.69 486 SER A C 1
ATOM 1693 O O . SER A 1 224 ? -4.431 -5.272 34.487 1.00 29.64 486 SER A O 1
ATOM 1696 N N . THR A 1 225 ?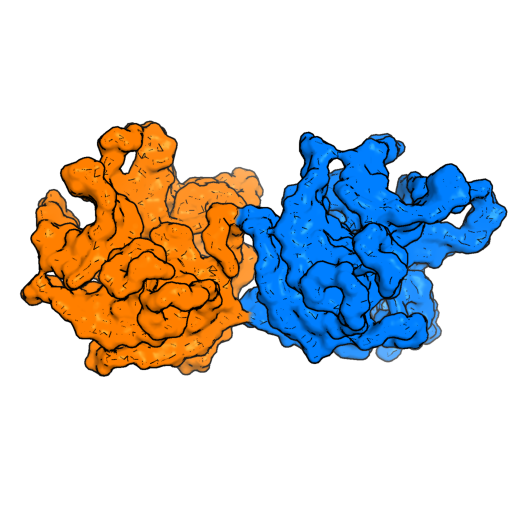 -2.584 -5.208 33.183 1.00 28.95 487 THR A N 1
ATOM 1697 C CA . THR A 1 225 ? -2.855 -3.867 32.670 1.00 26.27 487 THR A CA 1
ATOM 1698 C C . THR A 1 225 ? -2.535 -3.785 31.183 1.00 32.12 487 THR A C 1
ATOM 1699 O O . THR A 1 225 ? -1.632 -4.471 30.686 1.00 28.99 487 THR A O 1
ATOM 1703 N N . ALA A 1 226 ? -3.275 -2.920 30.483 1.00 31.11 488 ALA A N 1
ATOM 1704 C CA . ALA A 1 226 ? -2.981 -2.538 29.106 1.00 31.89 488 ALA A CA 1
ATOM 1705 C C . ALA A 1 226 ? -3.673 -1.215 28.821 1.00 29.26 488 ALA A C 1
ATOM 1706 O O . ALA A 1 226 ? -4.672 -0.875 29.453 1.00 28.62 488 ALA A O 1
ATOM 1708 N N . VAL A 1 227 ? -3.139 -0.472 27.854 1.00 30.52 489 VAL A N 1
ATOM 1709 C CA . VAL A 1 227 ? -3.728 0.791 27.426 1.00 27.90 489 VAL A CA 1
ATOM 1710 C C . VAL A 1 227 ? -4.245 0.609 26.004 1.00 32.97 489 VAL A C 1
ATOM 1711 O O . VAL A 1 227 ? -3.488 0.211 25.108 1.00 30.76 489 VAL A O 1
ATOM 1715 N N . VAL A 1 228 ? -5.532 0.883 25.794 1.00 28.20 490 VAL A N 1
ATOM 1716 C CA . VAL A 1 228 ? -6.115 0.902 24.448 1.00 35.19 490 VAL A CA 1
ATOM 1717 C C . VAL A 1 228 ? -6.797 2.246 24.260 1.00 34.61 490 VAL A C 1
ATOM 1718 O O . VAL A 1 228 ? -7.705 2.597 25.026 1.00 32.06 490 VAL A O 1
ATOM 1722 N N . ASN A 1 229 ? -6.362 2.989 23.243 1.00 36.78 491 ASN A N 1
ATOM 1723 C CA . ASN A 1 229 ? -6.923 4.293 22.911 1.00 32.13 491 ASN A CA 1
ATOM 1724 C C . ASN A 1 229 ? -7.029 5.171 24.157 1.00 36.74 491 ASN A C 1
ATOM 1725 O O . ASN A 1 229 ? -8.096 5.688 24.503 1.00 34.38 491 ASN A O 1
ATOM 1730 N N . SER A 1 230 ? -5.900 5.320 24.845 1.00 30.25 492 SER A N 1
ATOM 1731 C CA . SER A 1 230 ? -5.781 6.219 25.988 1.00 33.70 492 SER A CA 1
ATOM 1732 C C . SER A 1 230 ? -6.758 5.886 27.113 1.00 29.21 492 SER A C 1
ATOM 1733 O O . SER A 1 230 ? -7.130 6.767 27.894 1.00 33.56 492 SER A O 1
ATOM 1736 N N . GLU A 1 231 ? -7.205 4.636 27.215 1.00 28.39 493 GLU A N 1
ATOM 1737 C CA . GLU A 1 231 ? -7.931 4.180 28.395 1.00 33.06 493 GLU A CA 1
ATOM 1738 C C . GLU A 1 231 ? -7.172 3.017 29.018 1.00 28.39 493 GLU A C 1
ATOM 1739 O O . GLU A 1 231 ? -6.526 2.234 28.312 1.00 27.79 493 GLU A O 1
ATOM 1745 N N . ILE A 1 232 ? -7.246 2.907 30.347 1.00 29.58 494 ILE A N 1
ATOM 1746 C CA . ILE A 1 232 ? -6.525 1.880 31.091 1.00 24.73 494 ILE A CA 1
ATOM 1747 C C . ILE A 1 232 ? -7.454 0.698 31.325 1.00 30.45 494 ILE A C 1
ATOM 1748 O O . ILE A 1 232 ? -8.558 0.855 31.867 1.00 32.55 494 ILE A O 1
ATOM 1753 N N . TYR A 1 233 ? -6.980 -0.492 30.992 1.00 25.69 495 TYR A N 1
ATOM 1754 C CA . TYR A 1 233 ? -7.705 -1.725 31.245 1.00 26.05 495 TYR A CA 1
ATOM 1755 C C . TYR A 1 233 ? -6.993 -2.457 32.368 1.00 28.39 495 TYR A C 1
ATOM 1756 O O . TYR A 1 233 ? -5.787 -2.724 32.277 1.00 29.16 495 TYR A O 1
ATOM 1765 N N . VAL A 1 234 ? -7.725 -2.729 33.443 1.00 28.53 496 VAL A N 1
ATOM 1766 C CA . VAL A 1 234 ? -7.223 -3.457 34.604 1.00 26.92 496 VAL A CA 1
ATOM 1767 C C . VAL A 1 234 ? -8.049 -4.724 34.727 1.00 30.74 496 VAL A C 1
ATOM 1768 O O . VAL A 1 234 ? -9.281 -4.665 34.846 1.00 32.09 496 VAL A O 1
ATOM 1772 N N . LEU A 1 235 ? -7.383 -5.863 34.716 1.00 32.40 497 LEU A N 1
ATOM 1773 C CA . LEU A 1 235 ? -8.065 -7.134 34.547 1.00 35.16 497 LEU A CA 1
ATOM 1774 C C . LEU A 1 235 ? -7.556 -8.140 35.564 1.00 34.45 497 LEU A C 1
ATOM 1775 O O . LEU A 1 235 ? -6.340 -8.291 35.735 1.00 30.35 497 LEU A O 1
ATOM 1780 N N . GLY A 1 236 ? -8.485 -8.845 36.212 1.00 27.04 498 GLY A N 1
ATOM 1781 C CA . GLY A 1 236 ? -8.072 -9.945 37.056 1.00 30.35 498 GLY A CA 1
ATOM 1782 C C . GLY A 1 236 ? -7.398 -9.453 38.325 1.00 33.93 498 GLY A C 1
ATOM 1783 O O . GLY A 1 236 ? -7.643 -8.341 38.804 1.00 35.38 498 GLY A O 1
ATOM 1784 N N . GLY A 1 237 ? -6.533 -10.294 38.874 1.00 33.63 499 GLY A N 1
ATOM 1785 C CA . GLY A 1 237 ? -5.779 -9.953 40.069 1.00 36.34 499 GLY A CA 1
ATOM 1786 C C . GLY A 1 237 ? -6.365 -10.583 41.322 1.00 38.48 499 GLY A C 1
ATOM 1787 O O . GLY A 1 237 ? -7.384 -11.276 41.297 1.00 33.34 499 GLY A O 1
ATOM 1788 N N . ILE A 1 238 ? -5.663 -10.352 42.439 1.00 35.44 500 ILE A N 1
ATOM 1789 C CA . ILE A 1 238 ? -6.126 -10.737 43.775 1.00 36.53 500 ILE A CA 1
ATOM 1790 C C . ILE A 1 238 ? -6.635 -9.483 44.460 1.00 37.13 500 ILE A C 1
ATOM 1791 O O . ILE A 1 238 ? -5.951 -8.452 44.449 1.00 35.89 500 ILE A O 1
ATOM 1796 N N . GLY A 1 239 ? -7.816 -9.557 45.066 1.00 37.67 501 GLY A N 1
ATOM 1797 C CA . GLY A 1 239 ? -8.325 -8.398 45.769 1.00 36.38 501 GLY A CA 1
ATOM 1798 C C . GLY A 1 239 ? -9.687 -8.609 46.386 1.00 37.76 501 GLY A C 1
ATOM 1799 O O . GLY A 1 239 ? -10.140 -9.739 46.577 1.00 40.15 501 GLY A O 1
ATOM 1800 N N . CYS A 1 240 ? -10.338 -7.489 46.689 1.00 35.94 502 CYS A N 1
ATOM 1801 C CA . CYS A 1 240 ? -11.590 -7.483 47.426 1.00 36.71 502 CYS A CA 1
ATOM 1802 C C . CYS A 1 240 ? -12.345 -6.220 47.048 1.00 38.40 502 CYS A C 1
ATOM 1803 O O . CYS A 1 240 ? -11.730 -5.202 46.719 1.00 33.11 502 CYS A O 1
ATOM 1806 N N . VAL A 1 241 ? -13.682 -6.294 47.096 1.00 37.25 503 VAL A N 1
ATOM 1807 C CA . VAL A 1 241 ? -14.500 -5.126 46.794 1.00 35.74 503 VAL A CA 1
ATOM 1808 C C . VAL A 1 241 ? -14.224 -4.033 47.815 1.00 35.34 503 VAL A C 1
ATOM 1809 O O . VAL A 1 241 ? -14.167 -4.288 49.025 1.00 37.54 503 VAL A O 1
ATOM 1813 N N . GLY A 1 242 ? -14.091 -2.799 47.333 1.00 38.83 504 GLY A N 1
ATOM 1814 C CA . GLY A 1 242 ? -13.987 -1.638 48.195 1.00 37.82 504 GLY A CA 1
ATOM 1815 C C . GLY A 1 242 ? -12.624 -1.498 48.859 1.00 40.33 504 GLY A C 1
ATOM 1816 O O . GLY A 1 242 ? -11.655 -2.186 48.531 1.00 40.04 504 GLY A O 1
ATOM 1817 N N . GLN A 1 243 ? -12.567 -0.571 49.818 1.00 40.25 505 GLN A N 1
ATOM 1818 C CA . GLN A 1 243 ? -11.356 -0.398 50.617 1.00 45.78 505 GLN A CA 1
ATOM 1819 C C . GLN A 1 243 ? -11.040 -1.676 51.386 1.00 42.36 505 GLN A C 1
ATOM 1820 O O . GLN A 1 243 ? -11.939 -2.349 51.888 1.00 37.67 505 GLN A O 1
ATOM 1822 N N . ASP A 1 244 ? -9.754 -2.022 51.465 1.00 39.01 506 ASP A N 1
ATOM 1823 C CA . ASP A 1 244 ? -9.330 -3.232 52.165 1.00 37.51 506 ASP A CA 1
ATOM 1824 C C . ASP A 1 244 ? -9.298 -2.944 53.662 1.00 44.53 506 ASP A C 1
ATOM 1825 O O . ASP A 1 244 ? -8.433 -2.207 54.144 1.00 39.54 506 ASP A O 1
ATOM 1830 N N . LYS A 1 245 ? -10.234 -3.535 54.403 1.00 45.01 507 LYS A N 1
ATOM 1831 C CA . LYS A 1 245 ? -10.244 -3.438 55.858 1.00 44.68 507 LYS A CA 1
ATOM 1832 C C . LYS A 1 245 ? -10.033 -4.798 56.509 1.00 46.62 507 LYS A C 1
ATOM 1833 O O . LYS A 1 245 ? -10.436 -5.001 57.658 1.00 49.52 507 LYS A O 1
ATOM 1839 N N . GLY A 1 246 ? -9.424 -5.738 55.787 1.00 42.69 508 GLY A N 1
ATOM 1840 C CA . GLY A 1 246 ? -9.152 -7.064 56.296 1.00 39.96 508 GLY A CA 1
ATOM 1841 C C . GLY A 1 246 ? -10.070 -8.160 55.793 1.00 42.31 508 GLY A C 1
ATOM 1842 O O . GLY A 1 246 ? -9.883 -9.323 56.174 1.00 44.23 508 GLY A O 1
ATOM 1843 N N . GLN A 1 247 ? -11.054 -7.843 54.959 1.00 44.11 509 GLN A N 1
ATOM 1844 C CA . GLN A 1 247 ? -11.935 -8.899 54.477 1.00 47.76 509 GLN A CA 1
ATOM 1845 C C . GLN A 1 247 ? -11.144 -9.885 53.616 1.00 48.15 509 GLN A C 1
ATOM 1846 O O . GLN A 1 247 ? -10.015 -9.618 53.193 1.00 43.97 509 GLN A O 1
ATOM 1852 N N . VAL A 1 248 ? -11.736 -11.059 53.390 1.00 49.99 510 VAL A N 1
ATOM 1853 C CA . VAL A 1 248 ? -11.030 -12.101 52.657 1.00 50.62 510 VAL A CA 1
ATOM 1854 C C . VAL A 1 248 ? -10.756 -11.649 51.219 1.00 43.87 510 VAL A C 1
ATOM 1855 O O . VAL A 1 248 ? -11.520 -10.879 50.624 1.00 46.59 510 VAL A O 1
ATOM 1859 N N . ARG A 1 249 ? -9.630 -12.107 50.678 1.00 49.02 511 ARG A N 1
ATOM 1860 C CA . ARG A 1 249 ? -9.181 -11.762 49.334 1.00 43.12 511 ARG A CA 1
ATOM 1861 C C . ARG A 1 249 ? -9.409 -12.942 48.404 1.00 44.81 511 ARG A C 1
ATOM 1862 O O . ARG A 1 249 ? -9.198 -14.095 48.788 1.00 49.80 511 ARG A O 1
ATOM 1870 N N . LYS A 1 250 ? -9.823 -12.653 47.175 1.00 41.64 512 LYS A N 1
ATOM 1871 C CA . LYS A 1 250 ? -10.091 -13.712 46.216 1.00 39.56 512 LYS A CA 1
ATOM 1872 C C . LYS A 1 250 ? -9.514 -13.343 44.856 1.00 39.52 512 LYS A C 1
ATOM 1873 O O . LYS A 1 250 ? -9.231 -12.178 44.571 1.00 38.46 512 LYS A O 1
ATOM 1879 N N . CYS A 1 251 ? -9.327 -14.368 44.032 1.00 36.26 513 CYS A N 1
ATOM 1880 C CA . CYS A 1 251 ? -8.973 -14.171 42.633 1.00 40.49 513 CYS A CA 1
ATOM 1881 C C . CYS A 1 251 ? -10.153 -13.574 41.880 1.00 40.54 513 CYS A C 1
ATOM 1882 O O . CYS A 1 251 ? -11.307 -13.965 42.091 1.00 46.35 513 CYS A O 1
ATOM 1885 N N . LEU A 1 252 ? -9.869 -12.610 41.006 1.00 37.23 514 LEU A N 1
ATOM 1886 C CA . LEU A 1 252 ? -10.914 -11.810 40.387 1.00 30.69 514 LEU A CA 1
ATOM 1887 C C . LEU A 1 252 ? -11.017 -12.080 38.895 1.00 39.77 514 LEU A C 1
ATOM 1888 O O . LEU A 1 252 ? -10.011 -12.318 38.213 1.00 37.12 514 LEU A O 1
ATOM 1893 N N . ASP A 1 253 ? -12.243 -12.006 38.386 1.00 31.51 515 ASP A N 1
ATOM 1894 C CA . ASP A 1 253 ? -12.454 -11.927 36.950 1.00 39.55 515 ASP A CA 1
ATOM 1895 C C . ASP A 1 253 ? -12.796 -10.511 36.519 1.00 37.50 515 ASP A C 1
ATOM 1896 O O . ASP A 1 253 ? -13.088 -10.278 35.343 1.00 38.83 515 ASP A O 1
ATOM 1901 N N . VAL A 1 254 ? -12.735 -9.563 37.454 1.00 32.68 516 VAL A N 1
ATOM 1902 C CA . VAL A 1 254 ? -13.236 -8.214 37.225 1.00 37.64 516 VAL A CA 1
ATOM 1903 C C . VAL A 1 254 ? -12.380 -7.491 36.197 1.00 36.67 516 VAL A C 1
ATOM 1904 O O . VAL A 1 254 ? -11.143 -7.535 36.249 1.00 31.32 516 VAL A O 1
ATOM 1908 N N . VAL A 1 255 ? -13.037 -6.791 35.275 1.00 32.82 517 VAL A N 1
ATOM 1909 C CA . VAL A 1 255 ? -12.360 -5.909 34.335 1.00 35.80 517 VAL A CA 1
ATOM 1910 C C . VAL A 1 255 ? -12.836 -4.498 34.619 1.00 33.39 517 VAL A C 1
ATOM 1911 O O . VAL A 1 255 ? -14.038 -4.213 34.524 1.00 34.33 517 VAL A O 1
ATOM 1915 N N . GLU A 1 256 ? -11.902 -3.612 34.953 1.00 30.06 518 GLU A N 1
ATOM 1916 C CA . GLU A 1 256 ? -12.211 -2.211 35.210 1.00 29.94 518 GLU A CA 1
ATOM 1917 C C . GLU A 1 256 ? -11.464 -1.354 34.205 1.00 27.58 518 GLU A C 1
ATOM 1918 O O . GLU A 1 256 ? -10.262 -1.540 34.016 1.00 31.77 518 GLU A O 1
ATOM 1924 N N . ILE A 1 257 ? -12.163 -0.400 33.598 1.00 26.38 519 ILE A N 1
ATOM 1925 C CA . ILE A 1 257 ? -11.626 0.429 32.529 1.00 29.26 519 ILE A CA 1
ATOM 1926 C C . ILE A 1 257 ? -11.666 1.873 32.986 1.00 29.06 519 ILE A C 1
ATOM 1927 O O . ILE A 1 257 ? -12.739 2.378 33.339 1.00 30.68 519 ILE A O 1
ATOM 1932 N N . TYR A 1 258 ? -10.520 2.551 32.914 1.00 29.59 520 TYR A N 1
ATOM 1933 C CA . TYR A 1 258 ? -10.388 3.921 33.390 1.00 29.31 520 TYR A CA 1
ATOM 1934 C C . TYR A 1 258 ? -10.229 4.895 32.233 1.00 30.44 520 TYR A C 1
ATOM 1935 O O . TYR A 1 258 ? -9.411 4.669 31.329 1.00 31.53 520 TYR A O 1
ATOM 1944 N N . ASN A 1 259 ? -10.961 6.013 32.304 1.00 30.70 521 ASN A N 1
ATOM 1945 C CA . ASN A 1 259 ? -10.836 7.085 31.319 1.00 34.63 521 ASN A CA 1
ATOM 1946 C C . ASN A 1 259 ? -10.211 8.311 31.974 1.00 35.44 521 ASN A C 1
ATOM 1947 O O . ASN A 1 259 ? -10.879 8.976 32.786 1.00 31.65 521 ASN A O 1
ATOM 1952 N N . PRO A 1 260 ? -8.949 8.648 31.651 1.00 34.99 522 PRO A N 1
ATOM 1953 C CA . PRO A 1 260 ? -8.290 9.789 32.310 1.00 33.85 522 PRO A CA 1
ATOM 1954 C C . PRO A 1 260 ? -8.946 11.141 32.075 1.00 35.05 522 PRO A C 1
ATOM 1955 O O . PRO A 1 260 ? -9.056 11.937 33.018 1.00 35.43 522 PRO A O 1
ATOM 1959 N N . ASP A 1 261 ? -9.368 11.441 30.851 1.00 32.37 523 ASP A N 1
ATOM 1960 C CA . ASP A 1 261 ? -9.942 12.753 30.582 1.00 32.86 523 ASP A CA 1
ATOM 1961 C C . ASP A 1 261 ? -11.215 12.970 31.387 1.00 32.37 523 ASP A C 1
ATOM 1962 O O . ASP A 1 261 ? -11.443 14.063 31.918 1.00 37.90 523 ASP A O 1
ATOM 1967 N N . GLY A 1 262 ? -12.053 11.939 31.492 1.00 36.09 524 GLY A N 1
ATOM 1968 C CA . GLY A 1 262 ? -13.256 12.002 32.293 1.00 36.78 524 GLY A CA 1
ATOM 1969 C C . GLY A 1 262 ? -13.078 11.625 33.743 1.00 37.34 524 GLY A C 1
ATOM 1970 O O . GLY A 1 262 ? -13.997 11.825 34.537 1.00 38.79 524 GLY A O 1
ATOM 1971 N N . ASP A 1 263 ? -11.917 11.079 34.101 1.00 32.08 525 ASP A N 1
ATOM 1972 C CA . ASP A 1 263 ? -11.624 10.609 35.455 1.00 34.76 525 ASP A CA 1
ATOM 1973 C C . ASP A 1 263 ? -12.750 9.739 36.017 1.00 37.87 525 ASP A C 1
ATOM 1974 O O . ASP A 1 263 ? -13.356 10.041 37.050 1.00 33.02 525 ASP A O 1
ATOM 1979 N N . PHE A 1 264 ? -13.025 8.633 35.327 1.00 33.15 526 PHE A N 1
ATOM 1980 C CA . PHE A 1 264 ? -14.028 7.709 35.835 1.00 32.44 526 PHE A CA 1
ATOM 1981 C C . PHE A 1 264 ? -13.678 6.282 35.445 1.00 31.78 526 PHE A C 1
ATOM 1982 O O . PHE A 1 264 ? -12.992 6.036 34.450 1.00 33.87 526 PHE A O 1
ATOM 1990 N N . TRP A 1 265 ? -14.170 5.343 36.237 1.00 32.10 527 TRP A N 1
ATOM 1991 C CA . TRP A 1 265 ? -14.043 3.922 35.951 1.00 33.82 527 TRP A CA 1
ATOM 1992 C C . TRP A 1 265 ? -15.387 3.333 35.535 1.00 34.15 527 TRP A C 1
ATOM 1993 O O . TRP A 1 265 ? -16.436 3.730 36.048 1.00 37.26 527 TRP A O 1
ATOM 2004 N N . ARG A 1 266 ? -15.339 2.346 34.646 1.00 35.31 528 ARG A N 1
ATOM 2005 C CA . ARG A 1 266 ? -16.507 1.558 34.262 1.00 39.45 528 ARG A CA 1
ATOM 2006 C C . ARG A 1 266 ? -16.106 0.091 34.176 1.00 37.81 528 ARG A C 1
ATOM 2007 O O . ARG A 1 266 ? -14.932 -0.247 33.993 1.00 36.15 528 ARG A O 1
ATOM 2015 N N . GLU A 1 267 ? -17.094 -0.786 34.282 1.00 33.88 529 GLU A N 1
ATOM 2016 C CA . GLU A 1 267 ? -16.799 -2.206 34.192 1.00 35.51 529 GLU A CA 1
ATOM 2017 C C . GLU A 1 267 ? -16.746 -2.667 32.750 1.00 39.35 529 GLU A C 1
ATOM 2018 O O . GLU A 1 267 ? -17.366 -2.086 31.853 1.00 44.80 529 GLU A O 1
ATOM 2024 N N . GLY A 1 268 ? -15.955 -3.698 32.526 1.00 40.25 530 GLY A N 1
ATOM 2025 C CA . GLY A 1 268 ? -15.900 -4.334 31.245 1.00 37.06 530 GLY A CA 1
ATOM 2026 C C . GLY A 1 268 ? -16.410 -5.741 31.410 1.00 40.83 530 GLY A C 1
ATOM 2027 O O . GLY A 1 268 ? -16.697 -6.190 32.527 1.00 36.06 530 GLY A O 1
ATOM 2028 N N . PRO A 1 269 ? -16.540 -6.464 30.308 1.00 40.37 531 PRO A N 1
ATOM 2029 C CA . PRO A 1 269 ? -16.989 -7.846 30.391 1.00 40.39 531 PRO A CA 1
ATOM 2030 C C . PRO A 1 269 ? -16.035 -8.654 31.248 1.00 36.75 531 PRO A C 1
ATOM 2031 O O . PRO A 1 269 ? -14.807 -8.571 31.083 1.00 39.82 531 PRO A O 1
ATOM 2035 N N . PRO A 1 270 ? -16.552 -9.432 32.187 1.00 39.29 532 PRO A N 1
ATOM 2036 C CA . PRO A 1 270 ? -15.659 -10.175 33.081 1.00 41.47 532 PRO A CA 1
ATOM 2037 C C . PRO A 1 270 ? -14.871 -11.223 32.316 1.00 42.31 532 PRO A C 1
ATOM 2038 O O . PRO A 1 270 ? -15.268 -11.672 31.237 1.00 40.40 532 PRO A O 1
ATOM 2042 N N . MET A 1 271 ? -13.716 -11.582 32.861 1.00 35.24 533 MET A N 1
ATOM 2043 C CA . MET A 1 271 ? -12.872 -12.534 32.159 1.00 42.14 533 MET A CA 1
ATOM 2044 C C . MET A 1 271 ? -13.506 -13.922 32.205 1.00 45.45 533 MET A C 1
ATOM 2045 O O . MET A 1 271 ? -14.303 -14.211 33.101 1.00 42.71 533 MET A O 1
ATOM 2050 N N . PRO A 1 272 ? -13.179 -14.794 31.239 1.00 38.65 534 PRO A N 1
ATOM 2051 C CA . PRO A 1 272 ? -13.765 -16.149 31.250 1.00 40.73 534 PRO A CA 1
ATOM 2052 C C . PRO A 1 272 ? -13.577 -16.895 32.563 1.00 42.97 534 PRO A C 1
ATOM 2053 O O . PRO A 1 272 ? -14.426 -17.719 32.927 1.00 43.51 534 PRO A O 1
ATOM 2057 N N . SER A 1 273 ? -12.497 -16.626 33.289 1.00 43.31 535 SER A N 1
ATOM 2058 C CA . SER A 1 273 ? -12.280 -17.172 34.621 1.00 41.65 535 SER A CA 1
ATOM 2059 C C . SER A 1 273 ? -11.407 -16.198 35.388 1.00 41.30 535 SER A C 1
ATOM 2060 O O . SER A 1 273 ? -10.691 -15.394 34.782 1.00 38.01 535 SER A O 1
ATOM 2063 N N . PRO A 1 274 ? -11.458 -16.221 36.720 1.00 40.36 536 PRO A N 1
ATOM 2064 C CA . PRO A 1 274 ? -10.509 -15.406 37.490 1.00 39.67 536 PRO A CA 1
ATOM 2065 C C . PRO A 1 274 ? -9.076 -15.708 37.052 1.00 39.33 536 PRO A C 1
ATOM 2066 O O . PRO A 1 274 ? -8.698 -16.864 36.856 1.00 44.92 536 PRO A O 1
ATOM 2070 N N . LEU A 1 275 ? -8.284 -14.656 36.849 1.00 36.92 537 LEU A N 1
ATOM 2071 C CA . LEU A 1 275 ? -6.933 -14.832 36.333 1.00 35.49 537 LEU A CA 1
ATOM 2072 C C . LEU A 1 275 ? -5.964 -13.869 36.999 1.00 34.63 537 LEU A C 1
ATOM 2073 O O . LEU A 1 275 ? -6.260 -12.685 37.159 1.00 36.16 537 LEU A O 1
ATOM 2078 N N . LEU A 1 276 ? -4.809 -14.384 37.385 1.00 35.86 538 LEU A N 1
ATOM 2079 C CA . LEU A 1 276 ? -3.748 -13.574 37.963 1.00 34.97 538 LEU A CA 1
ATOM 2080 C C . LEU A 1 276 ? -2.706 -13.266 36.895 1.00 32.75 538 LEU A C 1
ATOM 2081 O O . LEU A 1 276 ? -2.424 -14.088 36.017 1.00 36.83 538 LEU A O 1
ATOM 2086 N N . SER A 1 277 ? -2.142 -12.065 36.971 1.00 31.75 539 SER A N 1
ATOM 2087 C CA . SER A 1 277 ? -1.004 -11.720 36.128 1.00 36.60 539 SER A CA 1
ATOM 2088 C C . SER A 1 277 ? 0.225 -12.524 36.572 1.00 34.43 539 SER A C 1
ATOM 2089 O O . SER A 1 277 ? 0.143 -13.475 37.359 1.00 37.11 539 SER A O 1
ATOM 2092 N N . LEU A 1 278 ? 1.393 -12.100 36.101 1.00 33.04 540 LEU A N 1
ATOM 2093 C CA . LEU A 1 278 ? 2.658 -12.767 36.400 1.00 29.63 540 LEU A CA 1
ATOM 2094 C C . LEU A 1 278 ? 3.073 -12.561 37.856 1.00 32.49 540 LEU A C 1
ATOM 2095 O O . LEU A 1 278 ? 2.685 -11.582 38.495 1.00 32.23 540 LEU A O 1
ATOM 2100 N N . ARG A 1 279 ? 3.918 -13.474 38.364 1.00 36.94 541 ARG A N 1
ATOM 2101 C CA . ARG A 1 279 ? 4.351 -13.431 39.770 1.00 42.78 541 ARG A CA 1
ATOM 2102 C C . ARG A 1 279 ? 5.179 -12.195 40.104 1.00 39.40 541 ARG A C 1
ATOM 2103 O O . ARG A 1 279 ? 5.230 -11.788 41.271 1.00 39.90 541 ARG A O 1
ATOM 2111 N N . THR A 1 280 ? 5.834 -11.597 39.110 1.00 33.63 542 THR A N 1
ATOM 2112 C CA . THR A 1 280 ? 6.507 -10.316 39.275 1.00 31.13 542 THR A CA 1
ATOM 2113 C C . THR A 1 280 ? 5.534 -9.177 39.541 1.00 33.24 542 THR A C 1
ATOM 2114 O O . THR A 1 280 ? 5.975 -8.074 39.897 1.00 34.16 542 THR A O 1
ATOM 2118 N N . ASN A 1 281 ? 4.234 -9.413 39.353 1.00 31.45 543 ASN A N 1
ATOM 2119 C CA . ASN A 1 281 ? 3.170 -8.407 39.308 1.00 33.75 543 ASN A CA 1
ATOM 2120 C C . ASN A 1 281 ? 3.275 -7.522 38.079 1.00 34.31 543 ASN A C 1
ATOM 2121 O O . ASN A 1 281 ? 2.517 -6.552 37.942 1.00 35.09 543 ASN A O 1
ATOM 2126 N N . SER A 1 282 ? 4.198 -7.824 37.184 1.00 32.64 544 SER A N 1
ATOM 2127 C CA . SER A 1 282 ? 4.162 -7.205 35.869 1.00 33.26 544 SER A CA 1
ATOM 2128 C C . SER A 1 282 ? 2.951 -7.692 35.080 1.00 29.01 544 SER A C 1
ATOM 2129 O O . SER A 1 282 ? 2.339 -8.724 35.378 1.00 33.22 544 SER A O 1
ATOM 2132 N N . THR A 1 283 ? 2.634 -6.951 34.027 1.00 33.48 545 THR A N 1
ATOM 2133 C CA . THR A 1 283 ? 1.462 -7.260 33.232 1.00 31.20 545 THR A CA 1
ATOM 2134 C C . THR A 1 283 ? 1.698 -8.481 32.358 1.00 31.36 545 THR A C 1
ATOM 2135 O O . THR A 1 283 ? 2.799 -8.699 31.843 1.00 31.41 545 THR A O 1
ATOM 2139 N N . ASN A 1 284 ? 0.647 -9.283 32.211 1.00 28.09 546 ASN A N 1
ATOM 2140 C CA . ASN A 1 284 ? 0.602 -10.393 31.279 1.00 26.98 546 ASN A CA 1
ATOM 2141 C C . ASN A 1 284 ? -0.211 -10.038 30.045 1.00 30.09 546 ASN A C 1
ATOM 2142 O O . ASN A 1 284 ? -0.608 -10.933 29.289 1.00 31.20 546 ASN A O 1
ATOM 2147 N N . ALA A 1 285 ? -0.487 -8.747 29.837 1.00 28.98 547 ALA A N 1
ATOM 2148 C CA . ALA A 1 285 ? -1.375 -8.316 28.764 1.00 32.51 547 ALA A CA 1
ATOM 2149 C C . ALA A 1 285 ? -0.763 -7.153 27.994 1.00 30.73 547 ALA A C 1
ATOM 2150 O O . ALA A 1 285 ? -0.020 -6.338 28.558 1.00 30.57 547 ALA A O 1
ATOM 2152 N N . GLY A 1 286 ? -1.095 -7.073 26.695 1.00 29.67 548 GLY A N 1
ATOM 2153 C CA . GLY A 1 286 ? -0.706 -5.940 25.880 1.00 27.60 548 GLY A CA 1
ATOM 2154 C C . GLY A 1 286 ? -1.785 -5.626 24.863 1.00 34.43 548 GLY A C 1
ATOM 2155 O O . GLY A 1 286 ? -2.721 -6.407 24.657 1.00 32.50 548 GLY A O 1
ATOM 2156 N N . ALA A 1 287 ? -1.641 -4.475 24.206 1.00 25.29 549 ALA A N 1
ATOM 2157 C CA . ALA A 1 287 ? -2.609 -4.036 23.205 1.00 34.40 549 ALA A CA 1
ATOM 2158 C C . ALA A 1 287 ? -1.962 -3.991 21.820 1.00 31.24 549 ALA A C 1
ATOM 2159 O O . ALA A 1 287 ? -0.883 -3.414 21.657 1.00 30.47 549 ALA A O 1
ATOM 2161 N N . VAL A 1 288 ? -2.622 -4.597 20.831 1.00 33.32 550 VAL A N 1
ATOM 2162 C CA . VAL A 1 288 ? -2.183 -4.568 19.433 1.00 33.89 550 VAL A CA 1
ATOM 2163 C C . VAL A 1 288 ? -3.368 -4.151 18.568 1.00 39.03 550 VAL A C 1
ATOM 2164 O O . VAL A 1 288 ? -4.427 -4.798 18.598 1.00 33.94 550 VAL A O 1
ATOM 2168 N N . ASP A 1 289 ? -3.202 -3.049 17.838 1.00 37.54 551 ASP A N 1
ATOM 2169 C CA . ASP A 1 289 ? -4.171 -2.591 16.836 1.00 38.55 551 ASP A CA 1
ATOM 2170 C C . ASP A 1 289 ? -5.569 -2.439 17.432 1.00 41.14 551 ASP A C 1
ATOM 2171 O O . ASP A 1 289 ? -6.578 -2.797 16.816 1.00 38.56 551 ASP A O 1
ATOM 2176 N N . GLY A 1 290 ? -5.630 -1.886 18.642 1.00 36.70 552 GLY A N 1
ATOM 2177 C CA . GLY A 1 290 ? -6.904 -1.596 19.255 1.00 33.09 552 GLY A CA 1
ATOM 2178 C C . GLY A 1 290 ? -7.586 -2.779 19.895 1.00 37.45 552 GLY A C 1
ATOM 2179 O O . GLY A 1 290 ? -8.780 -2.691 20.192 1.00 41.56 552 GLY A O 1
ATOM 2180 N N . LYS A 1 291 ? -6.874 -3.884 20.113 1.00 36.80 553 LYS A N 1
ATOM 2181 C CA . LYS A 1 291 ? -7.414 -5.044 20.809 1.00 37.12 553 LYS A CA 1
ATOM 2182 C C . LYS A 1 291 ? -6.475 -5.441 21.941 1.00 37.89 553 LYS A C 1
ATOM 2183 O O . LYS A 1 291 ? -5.257 -5.263 21.852 1.00 32.29 553 LYS A O 1
ATOM 2189 N N . LEU A 1 292 ? -7.051 -5.996 23.003 1.00 33.08 554 LEU A N 1
ATOM 2190 C CA . LEU A 1 292 ? -6.301 -6.357 24.201 1.00 31.45 554 LEU A CA 1
ATOM 2191 C C . LEU A 1 292 ? -6.019 -7.854 24.205 1.00 33.63 554 LEU A C 1
ATOM 2192 O O . LEU A 1 292 ? -6.921 -8.656 23.936 1.00 30.99 554 LEU A O 1
ATOM 2197 N N . TYR A 1 293 ? -4.774 -8.232 24.525 1.00 32.09 555 TYR A N 1
ATOM 2198 C CA . TYR A 1 293 ? -4.345 -9.629 24.513 1.00 34.71 555 TYR A CA 1
ATOM 2199 C C . TYR A 1 293 ? -3.755 -10.012 25.859 1.00 34.32 555 TYR A C 1
ATOM 2200 O O . TYR A 1 293 ? -2.761 -9.422 26.291 1.00 34.07 555 TYR A O 1
ATOM 2209 N N . VAL A 1 294 ? -4.354 -11.008 26.504 1.00 36.03 556 VAL A N 1
ATOM 2210 C CA . VAL A 1 294 ? -3.827 -11.581 27.736 1.00 32.23 556 VAL A CA 1
ATOM 2211 C C . VAL A 1 294 ? -3.030 -12.817 27.355 1.00 35.54 556 VAL A C 1
ATOM 2212 O O . VAL A 1 294 ? -3.601 -13.811 26.893 1.00 40.48 556 VAL A O 1
ATOM 2216 N N . CYS A 1 295 ? -1.714 -12.765 27.544 1.00 31.37 557 CYS A N 1
ATOM 2217 C CA . CYS A 1 295 ? -0.822 -13.846 27.132 1.00 35.20 557 CYS A CA 1
ATOM 2218 C C . CYS A 1 295 ? -0.551 -14.716 28.353 1.00 38.70 557 CYS A C 1
ATOM 2219 O O . CYS A 1 295 ? 0.435 -14.536 29.070 1.00 35.54 557 CYS A O 1
ATOM 2222 N N . GLY A 1 296 ? -1.444 -15.665 28.586 1.00 39.84 558 GLY A N 1
ATOM 2223 C CA . GLY A 1 296 ? -1.281 -16.567 29.697 1.00 38.26 558 GLY A CA 1
ATOM 2224 C C . GLY A 1 296 ? -1.596 -15.926 31.029 1.00 39.25 558 GLY A C 1
ATOM 2225 O O . GLY A 1 296 ? -1.776 -14.709 31.139 1.00 36.59 558 GLY A O 1
ATOM 2226 N N . GLY A 1 297 ? -1.649 -16.749 32.059 1.00 37.08 559 GLY A N 1
ATOM 2227 C CA . GLY A 1 297 ? -1.976 -16.256 33.378 1.00 39.29 559 GLY A CA 1
ATOM 2228 C C . GLY A 1 297 ? -2.090 -17.437 34.304 1.00 41.85 559 GLY A C 1
ATOM 2229 O O . GLY A 1 297 ? -1.879 -18.587 33.903 1.00 43.89 559 GLY A O 1
ATOM 2230 N N . PHE A 1 298 ? -2.437 -17.142 35.551 1.00 36.98 560 PHE A N 1
ATOM 2231 C CA . PHE A 1 298 ? -2.491 -18.145 36.605 1.00 40.43 560 PHE A CA 1
ATOM 2232 C C . PHE A 1 298 ? -3.874 -18.150 37.235 1.00 39.68 560 PHE A C 1
ATOM 2233 O O . PHE A 1 298 ? -4.503 -17.096 37.378 1.00 40.05 560 PHE A O 1
ATOM 2241 N N . HIS A 1 299 ? -4.357 -19.341 37.585 1.00 39.85 561 HIS A N 1
ATOM 2242 C CA . HIS A 1 299 ? -5.677 -19.471 38.191 1.00 42.01 561 HIS A CA 1
ATOM 2243 C C . HIS A 1 299 ? -5.611 -19.479 39.706 1.00 45.78 561 HIS A C 1
ATOM 2244 O O . HIS A 1 299 ? -6.641 -19.304 40.371 1.00 48.41 561 HIS A O 1
ATOM 2251 N N . GLY A 1 300 ? -4.419 -19.675 40.256 1.00 43.57 562 GLY A N 1
ATOM 2252 C CA . GLY A 1 300 ? -4.198 -19.610 41.681 1.00 48.07 562 GLY A CA 1
ATOM 2253 C C . GLY A 1 300 ? -2.871 -18.934 41.952 1.00 47.06 562 GLY A C 1
ATOM 2254 O O . GLY A 1 300 ? -2.127 -18.585 41.027 1.00 45.85 562 GLY A O 1
ATOM 2255 N N . ALA A 1 301 ? -2.587 -18.766 43.241 1.00 41.87 563 ALA A N 1
ATOM 2256 C CA . ALA A 1 301 ? -1.441 -18.009 43.711 1.00 46.85 563 ALA A CA 1
ATOM 2257 C C . ALA A 1 301 ? -0.292 -18.889 44.177 1.00 49.37 563 ALA A C 1
ATOM 2258 O O . ALA A 1 301 ? 0.691 -18.359 44.707 1.00 43.89 563 ALA A O 1
ATOM 2260 N N . ASP A 1 302 ? -0.385 -20.207 44.004 1.00 46.44 564 ASP A N 1
ATOM 2261 C CA . ASP A 1 302 ? 0.722 -21.073 44.386 1.00 49.97 564 ASP A CA 1
ATOM 2262 C C . ASP A 1 302 ? 1.946 -20.763 43.531 1.00 53.17 564 ASP A C 1
ATOM 2263 O O . ASP A 1 302 ? 1.830 -20.354 42.370 1.00 52.30 564 ASP A O 1
ATOM 2268 N N . ARG A 1 303 ? 3.132 -20.965 44.110 1.00 49.93 565 ARG A N 1
ATOM 2269 C CA . ARG A 1 303 ? 4.372 -20.719 43.383 1.00 53.28 565 ARG A CA 1
ATOM 2270 C C . ARG A 1 303 ? 4.718 -21.821 42.393 1.00 56.77 565 ARG A C 1
ATOM 2271 O O . ARG A 1 303 ? 5.672 -21.661 41.623 1.00 56.91 565 ARG A O 1
ATOM 2279 N N . HIS A 1 304 ? 3.990 -22.934 42.401 1.00 54.23 566 HIS A N 1
ATOM 2280 C CA . HIS A 1 304 ? 4.310 -24.066 41.549 1.00 56.10 566 HIS A CA 1
ATOM 2281 C C . HIS A 1 304 ? 3.396 -24.191 40.338 1.00 50.53 566 HIS A C 1
ATOM 2282 O O . HIS A 1 304 ? 3.634 -25.065 39.495 1.00 51.73 566 HIS A O 1
ATOM 2289 N N . GLU A 1 305 ? 2.360 -23.361 40.226 1.00 47.21 567 GLU A N 1
ATOM 2290 C CA . GLU A 1 305 ? 1.411 -23.504 39.130 1.00 43.72 567 GLU A CA 1
ATOM 2291 C C . GLU A 1 305 ? 2.090 -23.118 37.820 1.00 45.17 567 GLU A C 1
ATOM 2292 O O . GLU A 1 305 ? 2.743 -22.075 37.737 1.00 43.18 567 GLU A O 1
ATOM 2298 N N . VAL A 1 306 ? 1.973 -23.987 36.812 1.00 40.48 568 VAL A N 1
ATOM 2299 C CA . VAL A 1 306 ? 2.442 -23.660 35.467 1.00 44.07 568 VAL A CA 1
ATOM 2300 C C . VAL A 1 306 ? 1.497 -22.646 34.837 1.00 42.92 568 VAL A C 1
ATOM 2301 O O . VAL A 1 306 ? 0.267 -22.762 34.950 1.00 43.37 568 VAL A O 1
ATOM 2305 N N . ILE A 1 307 ? 2.067 -21.629 34.182 1.00 43.78 569 ILE A N 1
ATOM 2306 C CA . ILE A 1 307 ? 1.243 -20.621 33.525 1.00 44.27 569 ILE A CA 1
ATOM 2307 C C . ILE A 1 307 ? 0.322 -21.288 32.508 1.00 47.48 569 ILE A C 1
ATOM 2308 O O . ILE A 1 307 ? 0.710 -22.237 31.815 1.00 50.20 569 ILE A O 1
ATOM 2313 N N . SER A 1 308 ? -0.915 -20.799 32.427 1.00 47.46 570 SER A N 1
ATOM 2314 C CA . SER A 1 308 ? -1.836 -21.242 31.386 1.00 44.96 570 SER A CA 1
ATOM 2315 C C . SER A 1 308 ? -1.327 -20.802 30.020 1.00 46.59 570 SER A C 1
ATOM 2316 O O . SER A 1 308 ? -1.222 -19.604 29.748 1.00 47.52 570 SER A O 1
ATOM 2319 N N . LYS A 1 309 ? -1.029 -21.760 29.146 1.00 49.91 571 LYS A N 1
ATOM 2320 C CA . LYS A 1 309 ? -0.396 -21.438 27.867 1.00 46.51 571 LYS A CA 1
ATOM 2321 C C . LYS A 1 309 ? -1.472 -21.163 26.814 1.00 50.13 571 LYS A C 1
ATOM 2322 O O . LYS A 1 309 ? -1.698 -21.921 25.867 1.00 43.40 571 LYS A O 1
ATOM 2328 N N . GLU A 1 310 ? -2.137 -20.026 26.996 1.00 48.88 572 GLU A N 1
ATOM 2329 C CA . GLU A 1 310 ? -3.292 -19.683 26.186 1.00 48.55 572 GLU A CA 1
ATOM 2330 C C . GLU A 1 310 ? -3.395 -18.170 26.089 1.00 48.65 572 GLU A C 1
ATOM 2331 O O . GLU A 1 310 ? -3.041 -17.449 27.027 1.00 45.26 572 GLU A O 1
ATOM 2337 N N . ILE A 1 311 ? -3.869 -17.696 24.941 1.00 40.83 573 ILE A N 1
ATOM 2338 C CA . ILE A 1 311 ? -3.929 -16.273 24.639 1.00 43.02 573 ILE A CA 1
ATOM 2339 C C . ILE A 1 311 ? -5.388 -15.885 24.447 1.00 45.32 573 ILE A C 1
ATOM 2340 O O . ILE A 1 311 ? -6.085 -16.454 23.595 1.00 45.88 573 ILE A O 1
ATOM 2345 N N . LEU A 1 312 ? -5.851 -14.943 25.265 1.00 37.11 574 LEU A N 1
ATOM 2346 C CA . LEU A 1 312 ? -7.206 -14.417 25.232 1.00 40.10 574 LEU A CA 1
ATOM 2347 C C . LEU A 1 312 ? -7.195 -13.034 24.593 1.00 44.06 574 LEU A C 1
ATOM 2348 O O . LEU A 1 312 ? -6.220 -12.287 24.719 1.00 41.68 574 LEU A O 1
ATOM 2353 N N . GLU A 1 313 ? -8.289 -12.691 23.914 1.00 38.27 575 GLU A N 1
ATOM 2354 C CA . GLU A 1 313 ? -8.479 -11.359 23.355 1.00 33.19 575 GLU A CA 1
ATOM 2355 C C . GLU A 1 313 ? -9.715 -10.723 23.968 1.00 37.10 575 GLU A C 1
ATOM 2356 O O . GLU A 1 313 ? -10.773 -11.360 24.051 1.00 37.16 575 GLU A O 1
ATOM 2362 N N . LEU A 1 314 ? -9.573 -9.477 24.407 1.00 32.78 576 LEU A N 1
ATOM 2363 C CA . LEU A 1 314 ? -10.704 -8.623 24.741 1.00 37.17 576 LEU A CA 1
ATOM 2364 C C . LEU A 1 314 ? -10.851 -7.659 23.576 1.00 38.60 576 LEU A C 1
ATOM 2365 O O . LEU A 1 314 ? -10.006 -6.781 23.366 1.00 36.70 576 LEU A O 1
ATOM 2370 N N . ASP A 1 315 ? -11.876 -7.877 22.771 1.00 40.34 577 ASP A N 1
ATOM 2371 C CA . ASP A 1 315 ? -12.203 -6.944 21.714 1.00 33.58 577 ASP A CA 1
ATOM 2372 C C . ASP A 1 315 ? -13.092 -5.880 22.325 1.00 34.06 577 ASP A C 1
ATOM 2373 O O . ASP A 1 315 ? -14.268 -6.160 22.594 1.00 34.51 577 ASP A O 1
ATOM 2378 N N . PRO A 1 316 ? -12.594 -4.662 22.564 1.00 34.55 578 PRO A N 1
ATOM 2379 C CA . PRO A 1 316 ? -13.405 -3.653 23.264 1.00 36.12 578 PRO A CA 1
ATOM 2380 C C . PRO A 1 316 ? -14.470 -3.041 22.386 1.00 38.63 578 PRO A C 1
ATOM 2381 O O . PRO A 1 316 ? -15.355 -2.335 22.894 1.00 37.04 578 PRO A O 1
ATOM 2385 N N . TRP A 1 317 ? -14.414 -3.309 21.087 1.00 35.43 579 TRP A N 1
ATOM 2386 C CA . TRP A 1 317 ? -15.396 -2.796 20.143 1.00 32.87 579 TRP A CA 1
ATOM 2387 C C . TRP A 1 317 ? -16.604 -3.720 20.066 1.00 37.34 579 TRP A C 1
ATOM 2388 O O . TRP A 1 317 ? -17.744 -3.292 20.291 1.00 40.75 579 TRP A O 1
ATOM 2399 N N . GLU A 1 318 ? -16.370 -5.001 19.759 1.00 37.02 580 GLU A N 1
ATOM 2400 C CA . GLU A 1 318 ? -17.394 -6.015 19.995 1.00 40.19 580 GLU A CA 1
ATOM 2401 C C . GLU A 1 318 ? -17.785 -6.102 21.466 1.00 42.48 580 GLU A C 1
ATOM 2402 O O . GLU A 1 318 ? -18.879 -6.590 21.772 1.00 37.89 580 GLU A O 1
ATOM 2408 N N . ASN A 1 319 ? -16.900 -5.675 22.378 1.00 34.95 581 ASN A N 1
ATOM 2409 C CA . ASN A 1 319 ? -17.126 -5.752 23.826 1.00 39.98 581 ASN A CA 1
ATOM 2410 C C . ASN A 1 319 ? -17.302 -7.194 24.294 1.00 40.62 581 ASN A C 1
ATOM 2411 O O . ASN A 1 319 ? -18.274 -7.541 24.967 1.00 39.36 581 ASN A O 1
ATOM 2416 N N . GLN A 1 320 ? -16.338 -8.038 23.948 1.00 40.94 582 GLN A N 1
ATOM 2417 C CA . GLN A 1 320 ? -16.416 -9.437 24.337 1.00 40.29 582 GLN A CA 1
ATOM 2418 C C . GLN A 1 320 ? -15.031 -10.067 24.306 1.00 40.72 582 GLN A C 1
ATOM 2419 O O . GLN A 1 320 ? -14.087 -9.529 23.720 1.00 41.92 582 GLN A O 1
ATOM 2425 N N . TRP A 1 321 ? -14.936 -11.216 24.961 1.00 42.15 583 TRP A N 1
ATOM 2426 C CA . TRP A 1 321 ? -13.712 -11.991 25.068 1.00 40.89 583 TRP A CA 1
ATOM 2427 C C . TRP A 1 321 ? -13.698 -13.094 24.024 1.00 45.31 583 TRP A C 1
ATOM 2428 O O . TRP A 1 321 ? -14.704 -13.781 23.817 1.00 42.13 583 TRP A O 1
ATOM 2439 N N . ASN A 1 322 ? -12.537 -13.281 23.404 1.00 40.04 584 ASN A N 1
ATOM 2440 C CA . ASN A 1 322 ? -12.297 -14.307 22.406 1.00 42.97 584 ASN A CA 1
ATOM 2441 C C . ASN A 1 322 ? -11.062 -15.097 22.805 1.00 45.63 584 ASN A C 1
ATOM 2442 O O . ASN A 1 322 ? -10.062 -14.516 23.231 1.00 49.33 584 ASN A O 1
ATOM 2447 N N . VAL A 1 323 ? -11.135 -16.418 22.684 1.00 49.48 585 VAL A N 1
ATOM 2448 C CA . VAL A 1 323 ? -9.942 -17.257 22.762 1.00 46.77 585 VAL A CA 1
ATOM 2449 C C . VAL A 1 323 ? -9.216 -17.162 21.424 1.00 52.12 585 VAL A C 1
ATOM 2450 O O . VAL A 1 323 ? -9.780 -17.496 20.376 1.00 48.76 585 VAL A O 1
ATOM 2454 N N . VAL A 1 324 ? -7.973 -16.691 21.454 1.00 48.69 586 VAL A N 1
ATOM 2455 C CA . VAL A 1 324 ? -7.191 -16.536 20.231 1.00 48.41 586 VAL A CA 1
ATOM 2456 C C . VAL A 1 324 ? -6.325 -17.751 19.968 1.00 48.03 586 VAL A C 1
ATOM 2457 O O . VAL A 1 324 ? -6.193 -18.189 18.824 1.00 50.72 586 VAL A O 1
ATOM 2461 N N . ALA A 1 325 ? -5.702 -18.297 21.003 1.00 45.71 587 ALA A N 1
ATOM 2462 C CA . ALA A 1 325 ? -4.756 -19.381 20.799 1.00 50.82 587 ALA A CA 1
ATOM 2463 C C . ALA A 1 325 ? -4.683 -20.199 22.074 1.00 50.96 587 ALA A C 1
ATOM 2464 O O . ALA A 1 325 ? -4.792 -19.655 23.177 1.00 50.58 587 ALA A O 1
ATOM 2466 N N . ILE A 1 326 ? -4.528 -21.511 21.910 1.00 49.98 588 ILE A N 1
ATOM 2467 C CA . ILE A 1 326 ? -4.364 -22.419 23.030 1.00 47.44 588 ILE A CA 1
ATOM 2468 C C . ILE A 1 326 ? -3.111 -23.249 22.806 1.00 46.89 588 ILE A C 1
ATOM 2469 O O . ILE A 1 326 ? -2.635 -23.419 21.682 1.00 45.13 588 ILE A O 1
ATOM 2474 N N . ASN A 1 327 ? -2.579 -23.758 23.914 1.00 53.80 589 ASN A N 1
ATOM 2475 C CA . ASN A 1 327 ? -1.363 -24.565 23.917 1.00 47.62 589 ASN A CA 1
ATOM 2476 C C . ASN A 1 327 ? -0.235 -23.865 23.167 1.00 51.63 589 ASN A C 1
ATOM 2477 O O . ASN A 1 327 ? 0.488 -24.481 22.384 1.00 49.86 589 ASN A O 1
ATOM 2482 N N . VAL A 1 328 ? -0.075 -22.559 23.411 1.00 47.08 590 VAL A N 1
ATOM 2483 C CA . VAL A 1 328 ? 1.016 -21.835 22.755 1.00 45.81 590 VAL A CA 1
ATOM 2484 C C . VAL A 1 328 ? 2.364 -22.271 23.320 1.00 47.02 590 VAL A C 1
ATOM 2485 O O . VAL A 1 328 ? 2.485 -22.765 24.451 1.00 47.76 590 VAL A O 1
ATOM 2489 N N . LEU A 1 329 ? 3.404 -22.055 22.519 1.00 46.02 591 LEU A N 1
ATOM 2490 C CA . LEU A 1 329 ? 4.737 -22.524 22.864 1.00 45.08 591 LEU A CA 1
ATOM 2491 C C . LEU A 1 329 ? 5.448 -21.578 23.822 1.00 48.54 591 LEU A C 1
ATOM 2492 O O . LEU A 1 329 ? 6.588 -21.187 23.567 1.00 46.62 591 LEU A O 1
ATOM 2494 N N . MET A 1 330 ? 4.809 -21.199 24.927 1.00 44.92 592 MET A N 1
ATOM 2495 C CA . MET A 1 330 ? 5.538 -20.398 25.894 1.00 43.09 592 MET A CA 1
ATOM 2496 C C . MET A 1 330 ? 6.158 -21.284 26.971 1.00 45.10 592 MET A C 1
ATOM 2497 O O . MET A 1 330 ? 5.790 -22.449 27.152 1.00 45.03 592 MET A O 1
ATOM 2502 N N . HIS A 1 331 ? 7.143 -20.719 27.663 1.00 38.57 593 HIS A N 1
ATOM 2503 C CA . HIS A 1 331 ? 7.756 -21.379 28.802 1.00 42.15 593 HIS A CA 1
ATOM 2504 C C . HIS A 1 331 ? 6.742 -21.505 29.944 1.00 40.37 593 HIS A C 1
ATOM 2505 O O . HIS A 1 331 ? 5.595 -21.057 29.848 1.00 37.94 593 HIS A O 1
ATOM 2512 N N . ASP A 1 332 ? 7.170 -22.124 31.050 1.00 46.55 594 ASP A N 1
ATOM 2513 C CA . ASP A 1 332 ? 6.268 -22.336 32.182 1.00 49.76 594 ASP A CA 1
ATOM 2514 C C . ASP A 1 332 ? 5.975 -21.056 32.950 1.00 43.23 594 ASP A C 1
ATOM 2515 O O . ASP A 1 332 ? 5.113 -21.067 33.838 1.00 42.11 594 ASP A O 1
ATOM 2520 N N . SER A 1 333 ? 6.680 -19.975 32.631 1.00 43.73 595 SER A N 1
ATOM 2521 C CA A SER A 1 333 ? 6.418 -18.654 33.182 0.40 41.88 595 SER A CA 1
ATOM 2522 C CA B SER A 1 333 ? 6.413 -18.653 33.179 0.60 42.09 595 SER A CA 1
ATOM 2523 C C . SER A 1 333 ? 7.175 -17.644 32.331 1.00 43.74 595 SER A C 1
ATOM 2524 O O . SER A 1 333 ? 7.963 -18.009 31.458 1.00 37.85 595 SER A O 1
ATOM 2529 N N . TYR A 1 334 ? 6.916 -16.368 32.591 1.00 34.72 596 TYR A N 1
ATOM 2530 C CA . TYR A 1 334 ? 7.669 -15.277 31.994 1.00 34.31 596 TYR A CA 1
ATOM 2531 C C . TYR A 1 334 ? 7.446 -14.074 32.898 1.00 33.75 596 TYR A C 1
ATOM 2532 O O . TYR A 1 334 ? 6.695 -14.149 33.869 1.00 37.54 596 TYR A O 1
ATOM 2541 N N . ASP A 1 335 ? 8.155 -12.983 32.624 1.00 34.80 597 ASP A N 1
ATOM 2542 C CA . ASP A 1 335 ? 8.282 -11.936 33.625 1.00 34.47 597 ASP A CA 1
ATOM 2543 C C . ASP A 1 335 ? 7.637 -10.600 33.284 1.00 36.81 597 ASP A C 1
ATOM 2544 O O . ASP A 1 335 ? 7.323 -9.848 34.214 1.00 34.41 597 ASP A O 1
ATOM 2549 N N . VAL A 1 336 ? 7.425 -10.278 32.011 1.00 32.91 598 VAL A N 1
ATOM 2550 C CA . VAL A 1 336 ? 6.686 -9.069 31.651 1.00 28.68 598 VAL A CA 1
ATOM 2551 C C . VAL A 1 336 ? 6.273 -9.192 30.194 1.00 32.59 598 VAL A C 1
ATOM 2552 O O . VAL A 1 336 ? 7.066 -9.605 29.342 1.00 30.72 598 VAL A O 1
ATOM 2556 N N . CYS A 1 337 ? 5.008 -8.863 29.919 1.00 26.85 599 CYS A N 1
ATOM 2557 C CA . CYS A 1 337 ? 4.489 -8.827 28.553 1.00 28.29 599 CYS A CA 1
ATOM 2558 C C . CYS A 1 337 ? 4.621 -7.409 28.009 1.00 31.78 599 CYS A C 1
ATOM 2559 O O . CYS A 1 337 ? 4.157 -6.451 28.642 1.00 31.78 599 CYS A O 1
ATOM 2562 N N . LEU A 1 338 ? 5.268 -7.274 26.847 1.00 28.55 600 LEU A N 1
ATOM 2563 C CA . LEU A 1 338 ? 5.574 -5.976 26.258 1.00 27.08 600 LEU A CA 1
ATOM 2564 C C . LEU A 1 338 ? 5.184 -5.996 24.789 1.00 31.91 600 LEU A C 1
ATOM 2565 O O . LEU A 1 338 ? 5.349 -7.012 24.117 1.00 32.39 600 LEU A O 1
ATOM 2570 N N . VAL A 1 339 ? 4.678 -4.877 24.287 1.00 28.44 601 VAL A N 1
ATOM 2571 C CA . VAL A 1 339 ? 4.365 -4.741 22.872 1.00 30.15 601 VAL A CA 1
ATOM 2572 C C . VAL A 1 339 ? 5.335 -3.739 22.266 1.00 27.81 601 VAL A C 1
ATOM 2573 O O . VAL A 1 339 ? 5.490 -2.622 22.777 1.00 29.71 601 VAL A O 1
ATOM 2577 N N . ALA A 1 340 ? 6.011 -4.149 21.199 1.00 31.89 602 ALA A N 1
ATOM 2578 C CA . ALA A 1 340 ? 6.931 -3.283 20.483 1.00 29.91 602 ALA A CA 1
ATOM 2579 C C . ALA A 1 340 ? 6.822 -3.569 18.988 1.00 29.65 602 ALA A C 1
ATOM 2580 O O . ALA A 1 340 ? 6.427 -4.663 18.584 1.00 32.30 602 ALA A O 1
ATOM 2582 N N . ARG A 1 341 ? 7.146 -2.565 18.181 1.00 30.23 603 ARG A N 1
ATOM 2583 C CA A ARG A 1 341 ? 7.235 -2.752 16.735 0.48 35.32 603 ARG A CA 1
ATOM 2584 C CA B ARG A 1 341 ? 7.246 -2.726 16.733 0.52 35.31 603 ARG A CA 1
ATOM 2585 C C . ARG A 1 341 ? 8.551 -3.450 16.412 1.00 34.98 603 ARG A C 1
ATOM 2586 O O . ARG A 1 341 ? 9.633 -2.939 16.736 1.00 34.40 603 ARG A O 1
ATOM 2601 N N . MET A 1 342 ? 8.449 -4.628 15.798 1.00 33.77 604 MET A N 1
ATOM 2602 C CA . MET A 1 342 ? 9.577 -5.489 15.471 1.00 34.67 604 MET A CA 1
ATOM 2603 C C . MET A 1 342 ? 9.536 -5.888 14.003 1.00 38.51 604 MET A C 1
ATOM 2604 O O . MET A 1 342 ? 8.465 -5.979 13.389 1.00 38.21 604 MET A O 1
ATOM 2609 N N . ASN A 1 343 ? 10.713 -6.142 13.460 1.00 36.05 605 ASN A N 1
ATOM 2610 C CA . ASN A 1 343 ? 10.807 -6.747 12.134 1.00 47.04 605 ASN A CA 1
ATOM 2611 C C . ASN A 1 343 ? 10.985 -8.240 12.383 1.00 35.87 605 ASN A C 1
ATOM 2612 O O . ASN A 1 343 ? 12.068 -8.676 12.787 1.00 45.26 605 ASN A O 1
ATOM 2617 N N . PRO A 1 344 ? 9.946 -9.049 12.179 1.00 39.47 606 PRO A N 1
ATOM 2618 C CA . PRO A 1 344 ? 10.031 -10.467 12.558 1.00 42.04 606 PRO A CA 1
ATOM 2619 C C . PRO A 1 344 ? 11.097 -11.263 11.822 1.00 49.59 606 PRO A C 1
ATOM 2620 O O . PRO A 1 344 ? 11.404 -12.379 12.262 1.00 48.26 606 PRO A O 1
ATOM 2624 N N . ARG A 1 345 ? 11.674 -10.742 10.728 1.00 53.60 607 ARG A N 1
ATOM 2625 C CA . ARG A 1 345 ? 12.837 -11.398 10.134 1.00 52.65 607 ARG A CA 1
ATOM 2626 C C . ARG A 1 345 ? 14.058 -11.328 11.045 1.00 57.25 607 ARG A C 1
ATOM 2627 O O . ARG A 1 345 ? 14.974 -12.145 10.903 1.00 57.86 607 ARG A O 1
ATOM 2629 N N . ASP A 1 346 ? 14.093 -10.378 11.975 1.00 53.24 608 ASP A N 1
ATOM 2630 C CA . ASP A 1 346 ? 15.185 -10.254 12.923 1.00 51.76 608 ASP A CA 1
ATOM 2631 C C . ASP A 1 346 ? 14.993 -11.134 14.155 1.00 54.66 608 ASP A C 1
ATOM 2632 O O . ASP A 1 346 ? 15.766 -11.013 15.111 1.00 61.18 608 ASP A O 1
ATOM 2637 N N . LEU A 1 347 ? 13.994 -12.014 14.149 1.00 48.85 609 LEU A N 1
ATOM 2638 C CA . LEU A 1 347 ? 13.627 -12.824 15.301 1.00 47.33 609 LEU A CA 1
ATOM 2639 C C . LEU A 1 347 ? 13.809 -14.304 14.996 1.00 53.27 609 LEU A C 1
ATOM 2640 O O . LEU A 1 347 ? 13.959 -14.716 13.841 1.00 50.32 609 LEU A O 1
ATOM 2645 N N . ILE A 1 348 ? 13.759 -15.097 16.057 1.00 44.96 610 ILE A N 1
ATOM 2646 C CA . ILE A 1 348 ? 14.036 -16.532 15.974 1.00 46.08 610 ILE A CA 1
ATOM 2647 C C . ILE A 1 348 ? 12.748 -17.265 15.609 1.00 51.09 610 ILE A C 1
ATOM 2648 O O . ILE A 1 348 ? 11.701 -17.018 16.236 1.00 48.22 610 ILE A O 1
ATOM 2653 N N . PRO A 1 349 ? 12.783 -18.158 14.623 1.00 57.83 611 PRO A N 1
ATOM 2654 C CA . PRO A 1 349 ? 11.582 -18.919 14.242 1.00 56.56 611 PRO A CA 1
ATOM 2655 C C . PRO A 1 349 ? 11.190 -19.918 15.317 1.00 50.40 611 PRO A C 1
ATOM 2656 O O . PRO A 1 349 ? 12.002 -20.251 16.195 1.00 55.64 611 PRO A O 1
ATOM 2660 N N . PRO A 1 350 ? 9.954 -20.412 15.289 1.00 49.00 612 PRO A N 1
ATOM 2661 C CA . PRO A 1 350 ? 9.533 -21.453 16.241 1.00 54.49 612 PRO A CA 1
ATOM 2662 C C . PRO A 1 350 ? 10.246 -22.766 15.974 1.00 58.08 612 PRO A C 1
ATOM 2663 O O . PRO A 1 350 ? 10.816 -22.965 14.891 1.00 58.08 612 PRO A O 1
ATOM 2667 N N . PRO A 1 351 ? 10.215 -23.697 16.929 1.00 56.50 613 PRO A N 1
ATOM 2668 C CA . PRO A 1 351 ? 10.984 -24.939 16.778 1.00 62.87 613 PRO A CA 1
ATOM 2669 C C . PRO A 1 351 ? 10.409 -25.865 15.720 1.00 69.44 613 PRO A C 1
ATOM 2670 O O . PRO A 1 351 ? 9.192 -26.045 15.614 1.00 68.57 613 PRO A O 1
ATOM 2674 N N . SER A 1 352 ? 11.317 -26.476 14.953 1.00 69.31 614 SER A N 1
ATOM 2675 C CA . SER A 1 352 ? 10.991 -27.458 13.920 1.00 69.08 614 SER A CA 1
ATOM 2676 C C . SER A 1 352 ? 10.636 -28.777 14.593 1.00 72.62 614 SER A C 1
ATOM 2677 O O . SER A 1 352 ? 11.500 -29.602 14.895 1.00 78.55 614 SER A O 1
ATOM 2679 N N . ASP A 1 353 ? 9.347 -28.982 14.831 1.00 69.40 615 ASP A N 1
ATOM 2680 C CA . ASP A 1 353 ? 8.874 -30.238 15.387 1.00 66.96 615 ASP A CA 1
ATOM 2681 C C . ASP A 1 353 ? 7.393 -30.390 15.087 1.00 72.86 615 ASP A C 1
ATOM 2682 O O . ASP A 1 353 ? 6.813 -29.548 14.402 1.00 75.95 615 ASP A O 1
ATOM 2684 N N . GLU B 1 10 ? -23.046 10.693 -10.487 1.00 63.86 272 GLU B N 1
ATOM 2685 C CA . GLU B 1 10 ? -22.730 9.566 -9.618 1.00 60.80 272 GLU B CA 1
ATOM 2686 C C . GLU B 1 10 ? -22.508 10.015 -8.167 1.00 57.87 272 GLU B C 1
ATOM 2687 O O . GLU B 1 10 ? -21.370 10.079 -7.691 1.00 55.90 272 GLU B O 1
ATOM 2689 N N . THR B 1 11 ? -23.601 10.327 -7.477 1.00 49.02 273 THR B N 1
ATOM 2690 C CA . THR B 1 11 ? -23.566 10.670 -6.062 1.00 53.38 273 THR B CA 1
ATOM 2691 C C . THR B 1 11 ? -23.937 9.460 -5.213 1.00 55.68 273 THR B C 1
ATOM 2692 O O . THR B 1 11 ? -24.532 8.489 -5.693 1.00 52.72 273 THR B O 1
ATOM 2696 N N . THR B 1 12 ? -23.587 9.534 -3.928 1.00 47.19 274 THR B N 1
ATOM 2697 C CA . THR B 1 12 ? -23.817 8.422 -3.025 1.00 43.30 274 THR B CA 1
ATOM 2698 C C . THR B 1 12 ? -24.143 8.957 -1.631 1.00 42.65 274 THR B C 1
ATOM 2699 O O . THR B 1 12 ? -23.724 10.054 -1.246 1.00 40.12 274 THR B O 1
ATOM 2703 N N . SER B 1 13 ? -24.924 8.186 -0.886 1.00 37.36 275 SER B N 1
ATOM 2704 C CA . SER B 1 13 ? -25.273 8.585 0.471 1.00 39.42 275 SER B CA 1
ATOM 2705 C C . SER B 1 13 ? -24.060 8.419 1.384 1.00 38.33 275 SER B C 1
ATOM 2706 O O . SER B 1 13 ? -23.414 7.366 1.394 1.00 36.82 275 SER B O 1
ATOM 2709 N N . LEU B 1 14 ? -23.733 9.468 2.132 1.00 32.94 276 LEU B N 1
ATOM 2710 C CA . LEU B 1 14 ? -22.618 9.438 3.065 1.00 29.90 276 LEU B CA 1
ATOM 2711 C C . LEU B 1 14 ? -23.116 9.778 4.462 1.00 27.31 276 LEU B C 1
ATOM 2712 O O . LEU B 1 14 ? -24.089 10.513 4.625 1.00 33.74 276 LEU B O 1
ATOM 2717 N N . LEU B 1 15 ? -22.434 9.252 5.465 1.00 28.85 277 LEU B N 1
ATOM 2718 C CA . LEU B 1 15 ? -22.651 9.687 6.845 1.00 30.07 277 LEU B CA 1
ATOM 2719 C C . LEU B 1 15 ? -21.740 10.883 7.080 1.00 29.49 277 LEU B C 1
ATOM 2720 O O . LEU B 1 15 ? -20.515 10.736 7.078 1.00 34.46 277 LEU B O 1
ATOM 2725 N N . LEU B 1 16 ? -22.319 12.072 7.230 1.00 26.17 278 LEU B N 1
ATOM 2726 C CA . LEU B 1 16 ? -21.549 13.285 7.490 1.00 26.84 278 LEU B CA 1
ATOM 2727 C C . LEU B 1 16 ? -21.514 13.537 8.995 1.00 26.63 278 LEU B C 1
ATOM 2728 O O . LEU B 1 16 ? -22.559 13.790 9.607 1.00 26.24 278 LEU B O 1
ATOM 2733 N N . CYS B 1 17 ? -20.313 13.513 9.578 1.00 24.64 279 CYS B N 1
ATOM 2734 C CA . CYS B 1 17 ? -20.159 13.695 11.034 1.00 32.28 279 CYS B CA 1
ATOM 2735 C C . CYS B 1 17 ? -19.735 15.134 11.291 1.00 31.14 279 CYS B C 1
ATOM 2736 O O . CYS B 1 17 ? -18.562 15.447 11.489 1.00 35.14 279 CYS B O 1
ATOM 2739 N N . ILE B 1 18 ? -20.731 16.013 11.282 1.00 32.44 280 ILE B N 1
ATOM 2740 C CA . ILE B 1 18 ? -20.510 17.452 11.212 1.00 32.13 280 ILE B CA 1
ATOM 2741 C C . ILE B 1 18 ? -20.163 17.958 12.604 1.00 36.99 280 ILE B C 1
ATOM 2742 O O . ILE B 1 18 ? -20.874 17.668 13.576 1.00 32.33 280 ILE B O 1
ATOM 2747 N N . GLY B 1 19 ? -19.088 18.730 12.702 1.00 32.08 281 GLY B N 1
ATOM 2748 C CA . GLY B 1 19 ? -18.683 19.284 13.975 1.00 33.60 281 GLY B CA 1
ATOM 2749 C C . GLY B 1 19 ? -17.600 20.318 13.778 1.00 44.90 281 GLY B C 1
ATOM 2750 O O . GLY B 1 19 ? -16.938 20.363 12.735 1.00 36.58 281 GLY B O 1
ATOM 2751 N N . ASN B 1 20 ? -17.419 21.149 14.802 1.00 38.59 282 ASN B N 1
ATOM 2752 C CA . ASN B 1 20 ? -16.364 22.152 14.767 1.00 38.36 282 ASN B CA 1
ATOM 2753 C C . ASN B 1 20 ? -15.155 21.779 15.617 1.00 41.91 282 ASN B C 1
ATOM 2754 O O . ASN B 1 20 ? -14.245 22.594 15.764 1.00 46.37 282 ASN B O 1
ATOM 2759 N N . ASN B 1 21 ? -15.107 20.575 16.178 1.00 42.59 283 ASN B N 1
ATOM 2760 C CA . ASN B 1 21 ? -13.925 20.177 16.929 1.00 44.00 283 ASN B CA 1
ATOM 2761 C C . ASN B 1 21 ? -12.729 20.015 15.990 1.00 46.73 283 ASN B C 1
ATOM 2762 O O . ASN B 1 21 ? -12.868 19.614 14.832 1.00 46.02 283 ASN B O 1
ATOM 2767 N N . SER B 1 22 ? -11.537 20.339 16.494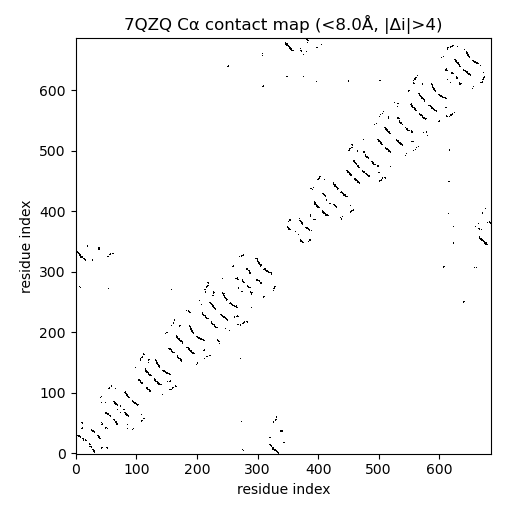 1.00 50.31 284 SER B N 1
ATOM 2768 C CA . SER B 1 22 ? -10.342 20.359 15.653 1.00 42.62 284 SER B CA 1
ATOM 2769 C C . SER B 1 22 ? -9.241 19.417 16.119 1.00 45.33 284 SER B C 1
ATOM 2770 O O . SER B 1 22 ? -8.158 19.411 15.522 1.00 49.08 284 SER B O 1
ATOM 2773 N N . SER B 1 23 ? -9.479 18.614 17.143 1.00 43.13 285 SER B N 1
ATOM 2774 C CA . SER B 1 23 ? -8.438 17.775 17.714 1.00 44.02 285 SER B CA 1
ATOM 2775 C C . SER B 1 23 ? -8.579 16.342 17.224 1.00 42.84 285 SER B C 1
ATOM 2776 O O . SER B 1 23 ? -9.616 15.946 16.693 1.00 47.04 285 SER B O 1
ATOM 2779 N N . GLY B 1 24 ? -7.513 15.564 17.405 1.00 39.72 286 GLY B N 1
ATOM 2780 C CA . GLY B 1 24 ? -7.581 14.124 17.290 1.00 43.52 286 GLY B CA 1
ATOM 2781 C C . GLY B 1 24 ? -7.149 13.542 15.960 1.00 45.84 286 GLY B C 1
ATOM 2782 O O . GLY B 1 24 ? -7.044 12.315 15.852 1.00 46.96 286 GLY B O 1
ATOM 2783 N N . ILE B 1 25 ? -6.912 14.361 14.943 1.00 47.67 287 ILE B N 1
ATOM 2784 C CA . ILE B 1 25 ? -6.452 13.869 13.649 1.00 53.46 287 ILE B CA 1
ATOM 2785 C C . ILE B 1 25 ? -5.001 14.302 13.489 1.00 54.24 287 ILE B C 1
ATOM 2786 O O . ILE B 1 25 ? -4.708 15.502 13.414 1.00 57.89 287 ILE B O 1
ATOM 2791 N N . ARG B 1 26 ? -4.088 13.330 13.455 1.00 62.82 288 ARG B N 1
ATOM 2792 C CA . ARG B 1 26 ? -2.673 13.626 13.240 1.00 76.35 288 ARG B CA 1
ATOM 2793 C C . ARG B 1 26 ? -2.457 14.239 11.856 1.00 75.70 288 ARG B C 1
ATOM 2794 O O . ARG B 1 26 ? -2.686 13.591 10.829 1.00 70.03 288 ARG B O 1
ATOM 2796 N N . SER B 1 27 ? -2.006 15.494 11.838 1.00 83.63 289 SER B N 1
ATOM 2797 C CA . SER B 1 27 ? -1.913 16.295 10.616 1.00 88.55 289 SER B CA 1
ATOM 2798 C C . SER B 1 27 ? -0.538 16.097 9.988 1.00 89.36 289 SER B C 1
ATOM 2799 O O . SER B 1 27 ? 0.397 16.862 10.230 1.00 88.66 289 SER B O 1
ATOM 2801 N N . ARG B 1 28 ? -0.419 15.066 9.153 1.00 94.97 290 ARG B N 1
ATOM 2802 C CA . ARG B 1 28 ? 0.837 14.748 8.474 1.00 94.74 290 ARG B CA 1
ATOM 2803 C C . ARG B 1 28 ? 0.965 15.646 7.247 1.00 98.50 290 ARG B C 1
ATOM 2804 O O . ARG B 1 28 ? 0.576 15.280 6.134 1.00 99.03 290 ARG B O 1
ATOM 2806 N N . HIS B 1 29 ? 1.513 16.844 7.467 1.00 98.72 291 HIS B N 1
ATOM 2807 C CA . HIS B 1 29 ? 1.758 17.902 6.485 1.00 98.68 291 HIS B CA 1
ATOM 2808 C C . HIS B 1 29 ? 0.485 18.605 6.017 1.00 99.24 291 HIS B C 1
ATOM 2809 O O . HIS B 1 29 ? 0.582 19.554 5.227 1.00 100.79 291 HIS B O 1
ATOM 2811 N N . ARG B 1 30 ? -0.698 18.192 6.481 1.00 95.98 292 ARG B N 1
ATOM 2812 C CA . ARG B 1 30 ? -1.954 18.820 6.087 1.00 87.00 292 ARG B CA 1
ATOM 2813 C C . ARG B 1 30 ? -2.883 18.893 7.289 1.00 85.63 292 ARG B C 1
ATOM 2814 O O . ARG B 1 30 ? -3.056 17.903 8.004 1.00 87.08 292 ARG B O 1
ATOM 2816 N N . SER B 1 31 ? -3.483 20.065 7.503 1.00 84.84 293 SER B N 1
ATOM 2817 C CA . SER B 1 31 ? -4.345 20.303 8.656 1.00 71.73 293 SER B CA 1
ATOM 2818 C C . SER B 1 31 ? -5.795 19.963 8.336 1.00 68.74 293 SER B C 1
ATOM 2819 O O . SER B 1 31 ? -6.368 20.481 7.373 1.00 65.72 293 SER B O 1
ATOM 2822 N N . TYR B 1 32 ? -6.395 19.118 9.172 1.00 65.86 294 TYR B N 1
ATOM 2823 C CA . TYR B 1 32 ? -7.798 18.759 9.037 1.00 57.37 294 TYR B CA 1
ATOM 2824 C C . TYR B 1 32 ? -8.650 19.394 10.133 1.00 54.28 294 TYR B C 1
ATOM 2825 O O . TYR B 1 32 ? -9.775 18.950 10.384 1.00 51.26 294 TYR B O 1
ATOM 2834 N N . GLY B 1 33 ? -8.136 20.444 10.778 1.00 54.30 295 GLY B N 1
ATOM 2835 C CA . GLY B 1 33 ? -8.856 21.097 11.856 1.00 49.72 295 GLY B CA 1
ATOM 2836 C C . GLY B 1 33 ? -10.114 21.814 11.419 1.00 46.27 295 GLY B C 1
ATOM 2837 O O . GLY B 1 33 ? -10.984 22.088 12.254 1.00 47.41 295 GLY B O 1
ATOM 2838 N N . ASP B 1 34 ? -10.233 22.135 10.134 1.00 46.62 296 ASP B N 1
ATOM 2839 C CA . ASP B 1 34 ? -11.418 22.790 9.600 1.00 45.99 296 ASP B CA 1
ATOM 2840 C C . ASP B 1 34 ? -12.309 21.844 8.812 1.00 41.25 296 ASP B C 1
ATOM 2841 O O . ASP B 1 34 ? -13.208 22.305 8.112 1.00 40.21 296 ASP B O 1
ATOM 2846 N N . ALA B 1 35 ? -12.085 20.541 8.907 1.00 44.13 297 ALA B N 1
ATOM 2847 C CA . ALA B 1 35 ? -12.825 19.569 8.122 1.00 43.40 297 ALA B CA 1
ATOM 2848 C C . ALA B 1 35 ? -13.519 18.572 9.044 1.00 41.13 297 ALA B C 1
ATOM 2849 O O . ALA B 1 35 ? -13.039 18.274 10.143 1.00 40.31 297 ALA B O 1
ATOM 2851 N N . SER B 1 36 ? -14.655 18.062 8.579 1.00 43.41 298 SER B N 1
ATOM 2852 C CA . SER B 1 36 ? -15.451 17.091 9.314 1.00 37.22 298 SER B CA 1
ATOM 2853 C C . SER B 1 36 ? -15.369 15.727 8.639 1.00 37.41 298 SER B C 1
ATOM 2854 O O . SER B 1 36 ? -15.421 15.622 7.404 1.00 34.73 298 SER B O 1
ATOM 2857 N N . PHE B 1 37 ? -15.241 14.701 9.473 1.00 32.35 299 PHE B N 1
ATOM 2858 C CA . PHE B 1 37 ? -15.146 13.308 9.050 1.00 31.89 299 PHE B CA 1
ATOM 2859 C C . PHE B 1 37 ? -16.444 12.857 8.377 1.00 38.54 299 PHE B C 1
ATOM 2860 O O . PHE B 1 37 ? -17.544 13.134 8.871 1.00 34.79 299 PHE B O 1
ATOM 2868 N N . CYS B 1 38 ? -16.323 12.166 7.242 1.00 34.43 300 CYS B N 1
ATOM 2869 C CA . CYS B 1 38 ? -17.465 11.573 6.560 1.00 31.89 300 CYS B CA 1
ATOM 2870 C C . CYS B 1 38 ? -17.153 10.125 6.228 1.00 34.08 300 CYS B C 1
ATOM 2871 O O . CYS B 1 38 ? -15.985 9.745 6.066 1.00 36.97 300 CYS B O 1
ATOM 2874 N N . TYR B 1 39 ? -18.201 9.305 6.138 1.00 33.26 301 TYR B N 1
ATOM 2875 C CA . TYR B 1 39 ? -17.985 7.873 5.937 1.00 39.51 301 TYR B CA 1
ATOM 2876 C C . TYR B 1 39 ? -18.942 7.310 4.902 1.00 36.50 301 TYR B C 1
ATOM 2877 O O . TYR B 1 39 ? -20.149 7.561 4.972 1.00 36.55 301 TYR B O 1
ATOM 2886 N N . ASP B 1 40 ? -18.401 6.516 3.972 1.00 36.45 302 ASP B N 1
ATOM 2887 C CA . ASP B 1 40 ? -19.212 5.727 3.058 1.00 38.59 302 ASP B CA 1
ATOM 2888 C C . ASP B 1 40 ? -19.227 4.297 3.563 1.00 37.44 302 ASP B C 1
ATOM 2889 O O . ASP B 1 40 ? -18.220 3.598 3.414 1.00 41.28 302 ASP B O 1
ATOM 2894 N N . PRO B 1 41 ? -20.317 3.814 4.168 1.00 40.16 303 PRO B N 1
ATOM 2895 C CA . PRO B 1 41 ? -20.314 2.441 4.702 1.00 42.58 303 PRO B CA 1
ATOM 2896 C C . PRO B 1 41 ? -20.336 1.366 3.632 1.00 42.87 303 PRO B C 1
ATOM 2897 O O . PRO B 1 41 ? -20.114 0.191 3.952 1.00 44.27 303 PRO B O 1
ATOM 2901 N N . VAL B 1 42 ? -20.619 1.717 2.382 1.00 44.91 304 VAL B N 1
ATOM 2902 C CA . VAL B 1 42 ? -20.630 0.721 1.319 1.00 46.65 304 VAL B CA 1
ATOM 2903 C C . VAL B 1 42 ? -19.210 0.397 0.886 1.00 42.44 304 VAL B C 1
ATOM 2904 O O . VAL B 1 42 ? -18.763 -0.753 0.964 1.00 47.29 304 VAL B O 1
ATOM 2908 N N . SER B 1 43 ? -18.464 1.416 0.465 1.00 47.50 305 SER B N 1
ATOM 2909 C CA . SER B 1 43 ? -17.068 1.219 0.101 1.00 46.23 305 SER B CA 1
ATOM 2910 C C . SER B 1 43 ? -16.131 1.260 1.302 1.00 48.39 305 SER B C 1
ATOM 2911 O O . SER B 1 43 ? -14.958 0.902 1.162 1.00 42.69 305 SER B O 1
ATOM 2914 N N . ARG B 1 44 ? -16.621 1.671 2.473 1.00 47.39 306 ARG B N 1
ATOM 2915 C CA . ARG B 1 44 ? -15.800 1.786 3.682 1.00 45.61 306 ARG B CA 1
ATOM 2916 C C . ARG B 1 44 ? -14.682 2.804 3.487 1.00 42.87 306 ARG B C 1
ATOM 2917 O O . ARG B 1 44 ? -13.567 2.637 3.983 1.00 51.18 306 ARG B O 1
ATOM 2925 N N . LYS B 1 45 ? -14.992 3.885 2.787 1.00 39.36 307 LYS B N 1
ATOM 2926 C CA . LYS B 1 45 ? -14.036 4.941 2.513 1.00 43.45 307 LYS B CA 1
ATOM 2927 C C . LYS B 1 45 ? -14.382 6.201 3.294 1.00 38.86 307 LYS B C 1
ATOM 2928 O O . LYS B 1 45 ? -15.555 6.553 3.444 1.00 36.28 307 LYS B O 1
ATOM 2934 N N . THR B 1 46 ? -13.348 6.873 3.784 1.00 41.70 308 THR B N 1
ATOM 2935 C CA . THR B 1 46 ? -13.470 8.105 4.546 1.00 38.98 308 THR B CA 1
ATOM 2936 C C . THR B 1 46 ? -13.287 9.305 3.626 1.00 42.92 308 THR B C 1
ATOM 2937 O O . THR B 1 46 ? -12.441 9.285 2.731 1.00 37.05 308 THR B O 1
ATOM 2941 N N . TYR B 1 47 ? -14.073 10.349 3.864 1.00 38.28 309 TYR B N 1
ATOM 2942 C CA . TYR B 1 47 ? -13.973 11.623 3.170 1.00 36.34 309 TYR B CA 1
ATOM 2943 C C . TYR B 1 47 ? -14.093 12.736 4.194 1.00 40.97 309 TYR B C 1
ATOM 2944 O O . TYR B 1 47 ? -14.554 12.528 5.323 1.00 36.07 309 TYR B O 1
ATOM 2953 N N . PHE B 1 48 ? -13.725 13.940 3.787 1.00 33.81 310 PHE B N 1
ATOM 2954 C CA . PHE B 1 48 ? -13.866 15.069 4.686 1.00 38.97 310 PHE B CA 1
ATOM 2955 C C . PHE B 1 48 ? -14.618 16.196 3.994 1.00 42.18 310 PHE B C 1
ATOM 2956 O O . PHE B 1 48 ? -14.510 16.392 2.777 1.00 41.08 310 PHE B O 1
ATOM 2964 N N . ILE B 1 49 ? -15.425 16.899 4.774 1.00 33.67 311 ILE B N 1
ATOM 2965 C CA . ILE B 1 49 ? -16.204 18.027 4.287 1.00 37.68 311 ILE B CA 1
ATOM 2966 C C . ILE B 1 49 ? -15.819 19.232 5.124 1.00 40.15 311 ILE B C 1
ATOM 2967 O O . ILE B 1 49 ? -15.389 19.090 6.273 1.00 40.16 311 ILE B O 1
ATOM 2972 N N . SER B 1 50 ? -15.949 20.421 4.541 1.00 37.53 312 SER B N 1
ATOM 2973 C CA . SER B 1 50 ? -15.663 21.630 5.299 1.00 39.91 312 SER B CA 1
ATOM 2974 C C . SER B 1 50 ? -16.534 21.710 6.549 1.00 37.63 312 SER B C 1
ATOM 2975 O O . SER B 1 50 ? -17.744 21.468 6.506 1.00 43.70 312 SER B O 1
ATOM 2978 N N . SER B 1 51 ? -15.914 22.062 7.668 1.00 40.34 313 SER B N 1
ATOM 2979 C CA . SER B 1 51 ? -16.682 22.222 8.891 1.00 36.90 313 SER B CA 1
ATOM 2980 C C . SER B 1 51 ? -17.378 23.580 8.895 1.00 43.97 313 SER B C 1
ATOM 2981 O O . SER B 1 51 ? -16.908 24.527 8.255 1.00 41.67 313 SER B O 1
ATOM 2984 N N . PRO B 1 52 ? -18.508 23.698 9.600 1.00 44.34 314 PRO B N 1
ATOM 2985 C CA . PRO B 1 52 ? -19.281 24.949 9.534 1.00 44.88 314 PRO B CA 1
ATOM 2986 C C . PRO B 1 52 ? -18.535 26.182 10.017 1.00 45.01 314 PRO B C 1
ATOM 2987 O O . PRO B 1 52 ? -18.935 27.294 9.650 1.00 45.59 314 PRO B O 1
ATOM 2991 N N . LYS B 1 53 ? -17.486 26.040 10.832 1.00 43.11 315 LYS B N 1
ATOM 2992 C CA . LYS B 1 53 ? -16.808 27.239 11.310 1.00 48.47 315 LYS B CA 1
ATOM 2993 C C . LYS B 1 53 ? -15.909 27.858 10.242 1.00 54.33 315 LYS B C 1
ATOM 2994 O O . LYS B 1 53 ? -15.421 28.975 10.446 1.00 57.16 315 LYS B O 1
ATOM 3000 N N . TYR B 1 54 ? -15.683 27.168 9.122 1.00 54.54 316 TYR B N 1
ATOM 3001 C CA . TYR B 1 54 ? -14.657 27.587 8.167 1.00 60.03 316 TYR B CA 1
ATOM 3002 C C . TYR B 1 54 ? -14.947 28.978 7.619 1.00 58.32 316 TYR B C 1
ATOM 3003 O O . TYR B 1 54 ? -16.085 29.311 7.274 1.00 60.24 316 TYR B O 1
ATOM 3012 N N . GLY B 1 55 ? -13.897 29.792 7.546 1.00 63.37 317 GLY B N 1
ATOM 3013 C CA . GLY B 1 55 ? -13.993 31.131 7.000 1.00 63.28 317 GLY B CA 1
ATOM 3014 C C . GLY B 1 55 ? -15.015 32.001 7.701 1.00 63.44 317 GLY B C 1
ATOM 3015 O O . GLY B 1 55 ? -15.954 32.490 7.068 1.00 73.40 317 GLY B O 1
ATOM 3016 N N . GLU B 1 56 ? -14.846 32.194 9.008 1.00 64.98 318 GLU B N 1
ATOM 3017 C CA . GLU B 1 56 ? -15.768 32.997 9.809 1.00 67.60 318 GLU B CA 1
ATOM 3018 C C . GLU B 1 56 ? -17.216 32.547 9.605 1.00 68.28 318 GLU B C 1
ATOM 3019 O O . GLU B 1 56 ? -18.130 33.357 9.425 1.00 71.82 318 GLU B O 1
ATOM 3021 N N . GLY B 1 57 ? -17.419 31.231 9.622 1.00 64.09 319 GLY B N 1
ATOM 3022 C CA . GLY B 1 57 ? -18.750 30.668 9.508 1.00 57.03 319 GLY B CA 1
ATOM 3023 C C . GLY B 1 57 ? -19.446 30.517 10.849 1.00 54.63 319 GLY B C 1
ATOM 3024 O O . GLY B 1 57 ? -19.375 31.410 11.697 1.00 51.70 319 GLY B O 1
ATOM 3025 N N . LEU B 1 58 ? -20.114 29.384 11.046 1.00 49.83 320 LEU B N 1
ATOM 3026 C CA . LEU B 1 58 ? -20.875 29.123 12.260 1.00 47.39 320 LEU B CA 1
ATOM 3027 C C . LEU B 1 58 ? -19.941 28.648 13.367 1.00 44.59 320 LEU B C 1
ATOM 3028 O O . LEU B 1 58 ? -19.309 27.596 13.233 1.00 44.91 320 LEU B O 1
ATOM 3033 N N . GLY B 1 59 ? -19.866 29.407 14.467 1.00 48.55 321 GLY B N 1
ATOM 3034 C CA . GLY B 1 59 ? -18.836 29.145 15.470 1.00 51.24 321 GLY B CA 1
ATOM 3035 C C . GLY B 1 59 ? -19.072 27.865 16.251 1.00 46.83 321 GLY B C 1
ATOM 3036 O O . GLY B 1 59 ? -18.130 27.133 16.572 1.00 47.25 321 GLY B O 1
ATOM 3037 N N . THR B 1 60 ? -20.329 27.584 16.573 1.00 44.13 322 THR B N 1
ATOM 3038 C CA . THR B 1 60 ? -20.698 26.342 17.234 1.00 48.32 322 THR B CA 1
ATOM 3039 C C . THR B 1 60 ? -22.019 25.787 16.707 1.00 38.76 322 THR B C 1
ATOM 3040 O O . THR B 1 60 ? -22.975 26.522 16.428 1.00 37.61 322 THR B O 1
ATOM 3044 N N . VAL B 1 61 ? -22.001 24.474 16.503 1.00 37.24 323 VAL B N 1
ATOM 3045 C CA . VAL B 1 61 ? -23.071 23.703 15.887 1.00 37.61 323 VAL B CA 1
ATOM 3046 C C . VAL B 1 61 ? -23.772 22.933 16.995 1.00 38.78 323 VAL B C 1
ATOM 3047 O O . VAL B 1 61 ? -23.121 22.218 17.766 1.00 36.48 323 VAL B O 1
ATOM 3051 N N . CYS B 1 62 ? -25.087 23.093 17.089 1.00 32.17 324 CYS B N 1
ATOM 3052 C CA . CYS B 1 62 ? -25.899 22.346 18.036 1.00 31.99 324 CYS B CA 1
ATOM 3053 C C . CYS B 1 62 ? -26.625 21.184 17.382 1.00 37.60 324 CYS B C 1
ATOM 3054 O O . CYS B 1 62 ? -26.679 20.089 17.958 1.00 31.86 324 CYS B O 1
ATOM 3057 N N . THR B 1 63 ? -27.155 21.376 16.174 1.00 27.20 325 THR B N 1
ATOM 3058 C CA . THR B 1 63 ? -27.894 20.299 15.539 1.00 26.96 325 THR B CA 1
ATOM 3059 C C . THR B 1 63 ? -28.050 20.597 14.048 1.00 27.89 325 THR B C 1
ATOM 3060 O O . THR B 1 63 ? -27.531 21.588 13.524 1.00 32.37 325 THR B O 1
ATOM 3064 N N . GLY B 1 64 ? -28.770 19.716 13.370 1.00 32.84 326 GLY B N 1
ATOM 3065 C CA . GLY B 1 64 ? -28.881 19.815 11.925 1.00 32.65 326 GLY B CA 1
ATOM 3066 C C . GLY B 1 64 ? -29.865 18.805 11.382 1.00 30.69 326 GLY B C 1
ATOM 3067 O O . GLY B 1 64 ? -30.291 17.876 12.075 1.00 29.10 326 GLY B O 1
ATOM 3068 N N . VAL B 1 65 ? -30.247 19.023 10.118 1.00 28.96 327 VAL B N 1
ATOM 3069 C CA . VAL B 1 65 ? -31.066 18.074 9.377 1.00 32.14 327 VAL B CA 1
ATOM 3070 C C . VAL B 1 65 ? -30.581 18.028 7.933 1.00 33.61 327 VAL B C 1
ATOM 3071 O O . VAL B 1 65 ? -29.844 18.900 7.467 1.00 34.44 327 VAL B O 1
ATOM 3075 N N . VAL B 1 66 ? -31.004 16.985 7.232 1.00 31.94 328 VAL B N 1
ATOM 3076 C CA . VAL B 1 66 ? -30.950 16.934 5.775 1.00 30.61 328 VAL B CA 1
ATOM 3077 C C . VAL B 1 66 ? -32.386 16.992 5.280 1.00 31.50 328 VAL B C 1
ATOM 3078 O O . VAL B 1 66 ? -33.211 16.126 5.614 1.00 31.11 328 VAL B O 1
ATOM 3082 N N . MET B 1 67 ? -32.683 18.028 4.513 1.00 33.51 329 MET B N 1
ATOM 3083 C CA . MET B 1 67 ? -34.029 18.375 4.112 1.00 37.34 329 MET B CA 1
ATOM 3084 C C . MET B 1 67 ? -34.469 17.428 2.988 1.00 37.37 329 MET B C 1
ATOM 3085 O O . MET B 1 67 ? -33.650 16.720 2.396 1.00 32.27 329 MET B O 1
ATOM 3090 N N . GLU B 1 68 ? -35.774 17.415 2.684 1.00 35.59 330 GLU B N 1
ATOM 3091 C CA . GLU B 1 68 ? -36.278 16.488 1.670 1.00 34.08 330 GLU B CA 1
ATOM 3092 C C . GLU B 1 68 ? -35.535 16.652 0.348 1.00 36.93 330 GLU B C 1
ATOM 3093 O O . GLU B 1 68 ? -35.290 15.668 -0.364 1.00 34.27 330 GLU B O 1
ATOM 3099 N N . ASN B 1 69 ? -35.144 17.879 0.012 1.00 35.34 331 ASN B N 1
ATOM 3100 C CA . ASN B 1 69 ? -34.500 18.151 -1.268 1.00 37.26 331 ASN B CA 1
ATOM 3101 C C . ASN B 1 69 ? -32.982 18.028 -1.198 1.00 40.55 331 ASN B C 1
ATOM 3102 O O . ASN B 1 69 ? -32.292 18.585 -2.061 1.00 38.04 331 ASN B O 1
ATOM 3107 N N . ASN B 1 70 ? -32.451 17.355 -0.163 1.00 36.55 332 ASN B N 1
ATOM 3108 C CA . ASN B 1 70 ? -31.033 17.026 0.034 1.00 36.53 332 ASN B CA 1
ATOM 3109 C C . ASN B 1 70 ? -30.228 18.213 0.547 1.00 31.96 332 ASN B C 1
ATOM 3110 O O . ASN B 1 70 ? -29.003 18.114 0.645 1.00 34.60 332 ASN B O 1
ATOM 3115 N N . THR B 1 71 ? -30.864 19.327 0.890 1.00 38.76 333 THR B N 1
ATOM 3116 C CA . THR B 1 71 ? -30.132 20.439 1.483 1.00 31.19 333 THR B CA 1
ATOM 3117 C C . THR B 1 71 ? -29.669 20.081 2.897 1.00 39.40 333 THR B C 1
ATOM 3118 O O . THR B 1 71 ? -30.469 19.634 3.727 1.00 32.40 333 THR B O 1
ATOM 3122 N N . ILE B 1 72 ? -28.378 20.262 3.157 1.00 35.20 334 ILE B N 1
ATOM 3123 C CA . ILE B 1 72 ? -27.794 20.045 4.474 1.00 34.60 334 ILE B CA 1
ATOM 3124 C C . ILE B 1 72 ? -27.924 21.327 5.270 1.00 37.60 334 ILE B C 1
ATOM 3125 O O . ILE B 1 72 ? -27.500 22.399 4.810 1.00 32.51 334 ILE B O 1
ATOM 3130 N N . ILE B 1 73 ? -28.480 21.208 6.479 1.00 33.25 335 ILE B N 1
ATOM 3131 C CA . ILE B 1 73 ? -28.772 22.329 7.362 1.00 38.57 335 ILE B CA 1
ATOM 3132 C C . ILE B 1 73 ? -28.114 22.073 8.715 1.00 35.38 335 ILE B C 1
ATOM 3133 O O . ILE B 1 73 ? -28.166 20.950 9.231 1.00 32.29 335 ILE B O 1
ATOM 3138 N N . VAL B 1 74 ? -27.456 23.091 9.264 1.00 30.89 336 VAL B N 1
ATOM 3139 C CA . VAL B 1 74 ? -26.983 23.028 10.640 1.00 32.63 336 VAL B CA 1
ATOM 3140 C C . VAL B 1 74 ? -27.444 24.278 11.356 1.00 38.36 336 VAL B C 1
ATOM 3141 O O . VAL B 1 74 ? -27.587 25.353 10.756 1.00 34.51 336 VAL B O 1
ATOM 3145 N N . ALA B 1 75 ? -27.697 24.111 12.661 1.00 30.27 337 ALA B N 1
ATOM 3146 C CA . ALA B 1 75 ? -28.211 25.167 13.514 1.00 34.16 337 ALA B CA 1
ATOM 3147 C C . ALA B 1 75 ? -27.306 25.246 14.723 1.00 34.66 337 ALA B C 1
ATOM 3148 O O . ALA B 1 75 ? -26.826 24.217 15.213 1.00 33.11 337 ALA B O 1
ATOM 3150 N N . GLY B 1 76 ? -27.025 26.467 15.160 1.00 35.17 338 GLY B N 1
ATOM 3151 C CA . GLY B 1 76 ? -26.140 26.639 16.282 1.00 41.17 338 GLY B CA 1
ATOM 3152 C C . GLY B 1 76 ? -26.071 28.061 16.775 1.00 43.89 338 GLY B C 1
ATOM 3153 O O . GLY B 1 76 ? -27.062 28.795 16.718 1.00 38.20 338 GLY B O 1
ATOM 3154 N N . GLU B 1 77 ? -24.892 28.453 17.245 1.00 40.53 339 GLU B N 1
ATOM 3155 C CA . GLU B 1 77 ? -24.664 29.751 17.842 1.00 44.68 339 GLU B CA 1
ATOM 3156 C C . GLU B 1 77 ? -23.377 30.306 17.267 1.00 49.25 339 GLU B C 1
ATOM 3157 O O . GLU B 1 77 ? -22.460 29.564 16.895 1.00 50.92 339 GLU B O 1
ATOM 3163 N N . ALA B 1 78 ? -23.301 31.625 17.217 1.00 51.73 340 ALA B N 1
ATOM 3164 C CA . ALA B 1 78 ? -22.005 32.275 17.046 1.00 69.10 340 ALA B CA 1
ATOM 3165 C C . ALA B 1 78 ? -21.402 32.428 18.430 1.00 77.00 340 ALA B C 1
ATOM 3166 O O . ALA B 1 78 ? -21.418 33.515 19.008 1.00 91.13 340 ALA B O 1
ATOM 3168 N N . SER B 1 79 ? -20.886 31.333 18.993 1.00 74.76 341 SER B N 1
ATOM 3169 C CA . SER B 1 79 ? -20.166 31.429 20.258 1.00 84.61 341 SER B CA 1
ATOM 3170 C C . SER B 1 79 ? -18.670 31.176 20.085 1.00 94.39 341 SER B C 1
ATOM 3171 O O . SER B 1 79 ? -17.979 30.868 21.067 1.00 97.67 341 SER B O 1
ATOM 3173 N N . ALA B 1 80 ? -18.139 31.328 18.867 1.00 93.94 342 ALA B N 1
ATOM 3174 C CA . ALA B 1 80 ? -16.704 31.565 18.735 1.00 102.06 342 ALA B CA 1
ATOM 3175 C C . ALA B 1 80 ? -16.339 32.952 19.261 1.00 110.54 342 ALA B C 1
ATOM 3176 O O . ALA B 1 80 ? -15.225 33.159 19.755 1.00 113.65 342 ALA B O 1
ATOM 3178 N N . SER B 1 81 ? -17.263 33.915 19.163 1.00 110.94 343 SER B N 1
ATOM 3179 C CA . SER B 1 81 ? -17.125 35.342 19.478 1.00 110.98 343 SER B CA 1
ATOM 3180 C C . SER B 1 81 ? -16.349 36.084 18.386 1.00 112.11 343 SER B C 1
ATOM 3181 O O . SER B 1 81 ? -16.209 37.307 18.467 1.00 110.24 343 SER B O 1
ATOM 3183 N N . LYS B 1 82 ? -15.851 35.387 17.357 1.00 115.25 344 LYS B N 1
ATOM 3184 C CA . LYS B 1 82 ? -15.138 36.067 16.278 1.00 116.53 344 LYS B CA 1
ATOM 3185 C C . LYS B 1 82 ? -16.082 36.959 15.481 1.00 119.76 344 LYS B C 1
ATOM 3186 O O . LYS B 1 82 ? -15.651 37.946 14.874 1.00 119.50 344 LYS B O 1
ATOM 3188 N N . LEU B 1 83 ? -17.374 36.625 15.464 1.00 119.88 345 LEU B N 1
ATOM 3189 C CA . LEU B 1 83 ? -18.353 37.381 14.693 1.00 119.49 345 LEU B CA 1
ATOM 3190 C C . LEU B 1 83 ? -19.206 38.298 15.560 1.00 118.16 345 LEU B C 1
ATOM 3191 O O . LEU B 1 83 ? -19.440 39.451 15.187 1.00 121.14 345 LEU B O 1
ATOM 3193 N N . SER B 1 84 ? -19.690 37.814 16.703 1.00 110.80 346 SER B N 1
ATOM 3194 C CA . SER B 1 84 ? -20.627 38.584 17.510 1.00 110.84 346 SER B CA 1
ATOM 3195 C C . SER B 1 84 ? -20.357 38.327 18.988 1.00 109.75 346 SER B C 1
ATOM 3196 O O . SER B 1 84 ? -19.522 37.495 19.358 1.00 109.37 346 SER B O 1
ATOM 3198 N N . ARG B 1 85 ? -21.081 39.060 19.831 1.00 108.96 347 ARG B N 1
ATOM 3199 C CA . ARG B 1 85 ? -20.999 38.955 21.278 1.00 100.39 347 ARG B CA 1
ATOM 3200 C C . ARG B 1 85 ? -22.161 38.114 21.808 1.00 96.88 347 ARG B C 1
ATOM 3201 O O . ARG B 1 85 ? -23.016 37.634 21.056 1.00 95.24 347 ARG B O 1
ATOM 3203 N N . GLN B 1 86 ? -22.189 37.935 23.130 1.00 96.88 348 GLN B N 1
ATOM 3204 C CA . GLN B 1 86 ? -23.236 37.181 23.804 1.00 93.47 348 GLN B CA 1
ATOM 3205 C C . GLN B 1 86 ? -24.373 38.068 24.303 1.00 90.26 348 GLN B C 1
ATOM 3206 O O . GLN B 1 86 ? -25.154 37.634 25.158 1.00 88.08 348 GLN B O 1
ATOM 3208 N N . LYS B 1 87 ? -24.475 39.299 23.797 1.00 91.41 349 LYS B N 1
ATOM 3209 C CA . LYS B 1 87 ? -25.597 40.176 24.111 1.00 90.59 349 LYS B CA 1
ATOM 3210 C C . LYS B 1 87 ? -26.754 39.989 23.135 1.00 89.06 349 LYS B C 1
ATOM 3211 O O . LYS B 1 87 ? -27.910 39.874 23.557 1.00 93.14 349 LYS B O 1
ATOM 3213 N N . ASN B 1 88 ? -26.463 39.951 21.839 1.00 90.40 350 ASN B N 1
ATOM 3214 C CA . ASN B 1 88 ? -27.464 39.697 20.798 1.00 85.20 350 ASN B CA 1
ATOM 3215 C C . ASN B 1 88 ? -27.378 38.258 20.299 1.00 76.69 350 ASN B C 1
ATOM 3216 O O . ASN B 1 88 ? -27.306 37.992 19.094 1.00 70.72 350 ASN B O 1
ATOM 3218 N N . LYS B 1 89 ? -27.372 37.313 21.238 1.00 72.70 351 LYS B N 1
ATOM 3219 C CA . LYS B 1 89 ? -27.227 35.907 20.893 1.00 60.74 351 LYS B CA 1
ATOM 3220 C C . LYS B 1 89 ? -28.467 35.411 20.160 1.00 53.02 351 LYS B C 1
ATOM 3221 O O . LYS B 1 89 ? -29.601 35.702 20.547 1.00 51.09 351 LYS B O 1
ATOM 3225 N N . ASN B 1 90 ? -28.249 34.666 19.085 1.00 47.83 352 ASN B N 1
ATOM 3226 C CA . ASN B 1 90 ? -29.354 34.152 18.294 1.00 50.94 352 ASN B CA 1
ATOM 3227 C C . ASN B 1 90 ? -29.115 32.688 17.989 1.00 46.49 352 ASN B C 1
ATOM 3228 O O . ASN B 1 90 ? -27.989 32.186 18.084 1.00 42.99 352 ASN B O 1
ATOM 3233 N N . VAL B 1 91 ? -30.194 32.012 17.610 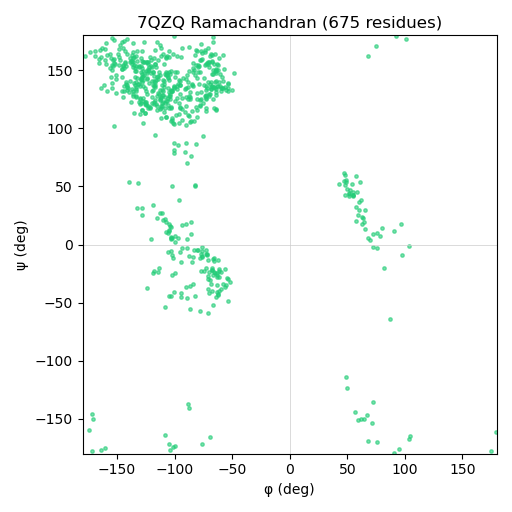1.00 33.57 353 VAL B N 1
ATOM 3234 C CA . VAL B 1 91 ? -30.080 30.736 16.923 1.00 39.39 353 VAL B CA 1
ATOM 3235 C C . VAL B 1 91 ? -29.728 31.047 15.472 1.00 40.85 353 VAL B C 1
ATOM 3236 O O . VAL B 1 91 ? -30.477 31.749 14.785 1.00 42.43 353 VAL B O 1
ATOM 3240 N N . GLU B 1 92 ? -28.575 30.565 15.021 1.00 41.48 354 GLU B N 1
ATOM 3241 C CA . GLU B 1 92 ? -28.077 30.817 13.667 1.00 43.42 354 GLU B CA 1
ATOM 3242 C C . GLU B 1 92 ? -28.228 29.550 12.841 1.00 39.27 354 GLU B C 1
ATOM 3243 O O . GLU B 1 92 ? -27.674 28.510 13.207 1.00 40.42 354 GLU B O 1
ATOM 3249 N N . ILE B 1 93 ? -28.940 29.639 11.717 1.00 39.52 355 ILE B N 1
ATOM 3250 C CA . ILE B 1 93 ? -29.156 28.496 10.833 1.00 38.57 355 ILE B CA 1
ATOM 3251 C C . ILE B 1 93 ? -28.416 28.720 9.512 1.00 42.52 355 ILE B C 1
ATOM 3252 O O . ILE B 1 93 ? -28.593 29.756 8.854 1.00 39.03 355 ILE B O 1
ATOM 3257 N N . TYR B 1 94 ? -27.598 27.739 9.126 1.00 40.69 356 TYR B N 1
ATOM 3258 C CA . TYR B 1 94 ? -26.765 27.789 7.930 1.00 36.99 356 TYR B CA 1
ATOM 3259 C C . TYR B 1 94 ? -27.105 26.631 7.000 1.00 41.36 356 TYR B C 1
ATOM 3260 O O . TYR B 1 94 ? -27.684 25.619 7.406 1.00 37.42 356 TYR B O 1
ATOM 3269 N N . ARG B 1 95 ? -26.703 26.784 5.743 1.00 41.42 357 ARG B N 1
ATOM 3270 C CA . ARG B 1 95 ? -26.975 25.816 4.690 1.00 38.08 357 ARG B CA 1
ATOM 3271 C C . ARG B 1 95 ? -25.675 25.505 3.962 1.00 42.91 357 ARG B C 1
ATOM 3272 O O . ARG B 1 95 ? -24.866 26.403 3.706 1.00 44.27 357 ARG B O 1
ATOM 3280 N N . TYR B 1 96 ? -25.441 24.224 3.687 1.00 39.94 358 TYR B N 1
ATOM 3281 C CA . TYR B 1 96 ? -24.246 23.834 2.961 1.00 37.88 358 TYR B CA 1
ATOM 3282 C C . TYR B 1 96 ? -24.453 24.149 1.487 1.00 42.58 358 TYR B C 1
ATOM 3283 O O . TYR B 1 96 ? -25.498 23.824 0.916 1.00 36.55 358 TYR B O 1
ATOM 3292 N N . HIS B 1 97 ? -23.466 24.805 0.886 1.00 44.99 359 HIS B N 1
ATOM 3293 C CA . HIS B 1 97 ? -23.532 25.161 -0.532 1.00 47.30 359 HIS B CA 1
ATOM 3294 C C . HIS B 1 97 ? -22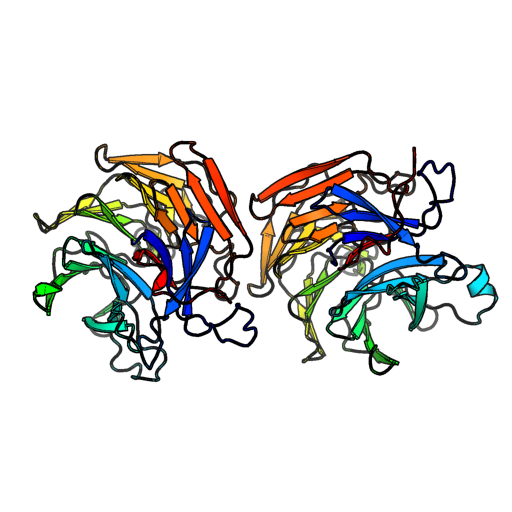.102 25.244 -1.041 1.00 49.07 359 HIS B C 1
ATOM 3295 O O . HIS B 1 97 ? -21.406 26.228 -0.766 1.00 47.99 359 HIS B O 1
ATOM 3302 N N . ASP B 1 98 ? -21.651 24.208 -1.745 1.00 60.29 360 ASP B N 1
ATOM 3303 C CA . ASP B 1 98 ? -20.297 24.222 -2.289 1.00 66.45 360 ASP B CA 1
ATOM 3304 C C . ASP B 1 98 ? -20.180 25.339 -3.319 1.00 62.87 360 ASP B C 1
ATOM 3305 O O . ASP B 1 98 ? -20.870 25.329 -4.344 1.00 70.88 360 ASP B O 1
ATOM 3310 N N . ARG B 1 99 ? -19.325 26.315 -3.023 1.00 68.17 361 ARG B N 1
ATOM 3311 C CA . ARG B 1 99 ? -19.107 27.478 -3.869 1.00 70.10 361 ARG B CA 1
ATOM 3312 C C . ARG B 1 99 ? -17.619 27.667 -4.141 1.00 74.10 361 ARG B C 1
ATOM 3313 O O . ARG B 1 99 ? -17.145 28.797 -4.299 1.00 75.73 361 ARG B O 1
ATOM 3316 N N . GLY B 1 100 ? -16.867 26.568 -4.186 1.00 70.33 362 GLY B N 1
ATOM 3317 C CA . GLY B 1 100 ? -15.467 26.617 -4.553 1.00 74.61 362 GLY B CA 1
ATOM 3318 C C . GLY B 1 100 ? -14.564 26.895 -3.374 1.00 75.26 362 GLY B C 1
ATOM 3319 O O . GLY B 1 100 ? -13.725 26.064 -3.020 1.00 78.59 362 GLY B O 1
ATOM 3320 N N . ASN B 1 101 ? -14.707 28.080 -2.775 1.00 73.07 363 ASN B N 1
ATOM 3321 C CA . ASN B 1 101 ? -14.080 28.378 -1.496 1.00 80.68 363 ASN B CA 1
ATOM 3322 C C . ASN B 1 101 ? -15.076 28.684 -0.381 1.00 78.75 363 ASN B C 1
ATOM 3323 O O . ASN B 1 101 ? -14.721 28.543 0.795 1.00 74.21 363 ASN B O 1
ATOM 3328 N N . GLN B 1 102 ? -16.299 29.099 -0.712 1.00 76.90 364 GLN B N 1
ATOM 3329 C CA . GLN B 1 102 ? -17.370 29.218 0.272 1.00 69.91 364 GLN B CA 1
ATOM 3330 C C . GLN B 1 102 ? -18.098 27.887 0.385 1.00 67.31 364 GLN B C 1
ATOM 3331 O O . GLN B 1 102 ? -18.417 27.254 -0.625 1.00 66.88 364 GLN B O 1
ATOM 3334 N N . PHE B 1 103 ? -18.364 27.466 1.612 1.00 63.93 365 PHE B N 1
ATOM 3335 C CA . PHE B 1 103 ? -18.962 26.147 1.782 1.00 56.73 365 PHE B CA 1
ATOM 3336 C C . PHE B 1 103 ? -20.273 26.179 2.557 1.00 49.61 365 PHE B C 1
ATOM 3337 O O . PHE B 1 103 ? -21.196 25.426 2.229 1.00 49.23 365 PHE B O 1
ATOM 3345 N N . TRP B 1 104 ? -20.385 27.031 3.568 1.00 44.45 366 TRP B N 1
ATOM 3346 C CA . TRP B 1 104 ? -21.602 27.165 4.348 1.00 42.67 366 TRP B CA 1
ATOM 3347 C C . TRP B 1 104 ? -22.067 28.610 4.272 1.00 39.92 366 TRP B C 1
ATOM 3348 O O . TRP B 1 104 ? -21.250 29.532 4.311 1.00 45.59 366 TRP B O 1
ATOM 3359 N N . GLU B 1 105 ? -23.373 28.811 4.139 1.00 38.61 367 GLU B N 1
ATOM 3360 C CA . GLU B 1 105 ? -23.935 30.152 4.022 1.00 43.54 367 GLU B CA 1
ATOM 3361 C C . GLU B 1 105 ? -25.042 30.331 5.051 1.00 43.81 367 GLU B C 1
ATOM 3362 O O . GLU B 1 105 ? -25.770 29.382 5.358 1.00 42.78 367 GLU B O 1
ATOM 3368 N N . LYS B 1 106 ? -25.162 31.548 5.580 1.00 37.79 368 LYS B N 1
ATOM 3369 C CA . LYS B 1 106 ? -26.238 31.839 6.515 1.00 44.76 368 LYS B CA 1
ATOM 3370 C C . LYS B 1 106 ? -27.569 31.744 5.791 1.00 50.38 368 LYS B C 1
ATOM 3371 O O . LYS B 1 106 ? -27.717 32.233 4.665 1.00 48.00 368 LYS B O 1
ATOM 3375 N N . LEU B 1 107 ? -28.533 31.098 6.435 1.00 36.51 369 LEU B N 1
ATOM 3376 C CA . LEU B 1 107 ? -29.865 30.923 5.887 1.00 36.31 369 LEU B CA 1
ATOM 3377 C C . LEU B 1 107 ? -30.889 31.772 6.617 1.00 43.21 369 LEU B C 1
ATOM 3378 O O . LEU B 1 107 ? -31.596 32.564 5.995 1.00 38.80 369 LEU B O 1
ATOM 3383 N N . CYS B 1 108 ? -30.957 31.657 7.943 1.00 40.98 370 CYS B N 1
ATOM 3384 C CA . CYS B 1 108 ? -31.909 32.441 8.714 1.00 42.73 370 CYS B CA 1
ATOM 3385 C C . CYS B 1 108 ? -31.455 32.472 10.166 1.00 42.69 370 CYS B C 1
ATOM 3386 O O . CYS B 1 108 ? -30.552 31.740 10.578 1.00 41.63 370 CYS B O 1
ATOM 3389 N N . THR B 1 109 ? -32.086 33.350 10.932 1.00 42.72 371 THR B N 1
ATOM 3390 C CA . THR B 1 109 ? -31.845 33.441 12.361 1.00 45.08 371 THR B CA 1
ATOM 3391 C C . THR B 1 109 ? -33.164 33.252 13.088 1.00 46.19 371 THR B C 1
ATOM 3392 O O . THR B 1 109 ? -34.237 33.484 12.528 1.00 46.80 371 THR B O 1
ATOM 3396 N N . ALA B 1 110 ? -33.069 32.832 14.351 1.00 43.90 372 ALA B N 1
ATOM 3397 C CA . ALA B 1 110 ? -34.241 32.614 15.181 1.00 40.43 372 ALA B CA 1
ATOM 3398 C C . ALA B 1 110 ? -33.918 33.004 16.615 1.00 45.52 372 ALA B C 1
ATOM 3399 O O . ALA B 1 110 ? -32.754 32.977 17.037 1.00 40.63 372 ALA B O 1
ATOM 3401 N N . GLU B 1 111 ? -34.971 33.363 17.352 1.00 38.86 373 GLU B N 1
ATOM 3402 C CA . GLU B 1 111 ? -34.837 33.797 18.736 1.00 44.74 373 GLU B CA 1
ATOM 3403 C C . GLU B 1 111 ? -34.066 32.761 19.542 1.00 39.34 373 GLU B C 1
ATOM 3404 O O . GLU B 1 111 ? -34.262 31.556 19.378 1.00 39.77 373 GLU B O 1
ATOM 3410 N N . PHE B 1 112 ? -33.177 33.238 20.410 1.0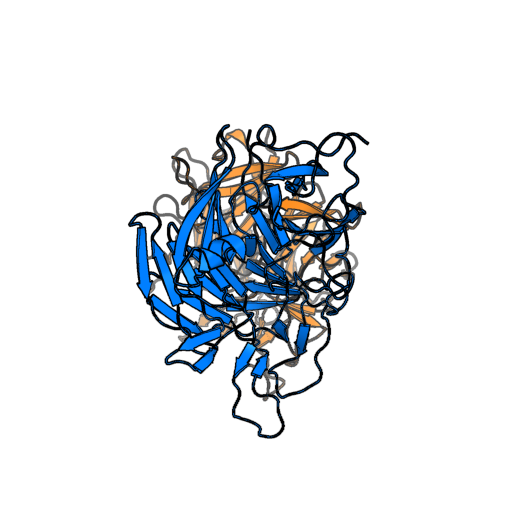0 43.34 374 PHE B N 1
ATOM 3411 C CA . PHE B 1 112 ? -32.275 32.335 21.111 1.00 44.77 374 PHE B CA 1
ATOM 3412 C C . PHE B 1 112 ? -33.031 31.239 21.856 1.00 38.28 374 PHE B C 1
ATOM 3413 O O . PHE B 1 112 ? -34.042 31.491 22.512 1.00 41.74 374 PHE B O 1
ATOM 3421 N N . ARG B 1 113 ? -32.570 30.006 21.686 1.00 42.85 375 ARG B N 1
ATOM 3422 C CA . ARG B 1 113 ? -32.972 28.884 22.518 1.00 36.49 375 ARG B CA 1
ATOM 3423 C C . ARG B 1 113 ? -31.778 27.958 22.620 1.00 40.22 375 ARG B C 1
ATOM 3424 O O . ARG B 1 113 ? -30.888 27.977 21.765 1.00 36.53 375 ARG B O 1
ATOM 3432 N N . GLU B 1 114 ? -31.774 27.127 23.663 1.00 29.95 376 GLU B N 1
ATOM 3433 C CA . GLU B 1 114 ? -30.833 26.024 23.723 1.00 34.72 376 GLU B CA 1
ATOM 3434 C C . GLU B 1 114 ? -31.608 24.755 24.022 1.00 28.68 376 GLU B C 1
ATOM 3435 O O . GLU B 1 114 ? -32.744 24.800 24.501 1.00 36.00 376 GLU B O 1
ATOM 3441 N N . LEU B 1 115 ? -30.984 23.619 23.711 1.00 32.50 377 LEU B N 1
ATOM 3442 C CA . LEU B 1 115 ? -31.558 22.307 24.003 1.00 33.86 377 LEU B CA 1
ATOM 3443 C C . LEU B 1 115 ? -32.898 22.126 23.297 1.00 33.43 377 LEU B C 1
ATOM 3444 O O . LEU B 1 115 ? -33.826 21.527 23.845 1.00 28.13 377 LEU B O 1
ATOM 3449 N N . TYR B 1 116 ? -33.001 22.667 22.077 1.00 31.54 378 TYR B N 1
ATOM 3450 C CA . TYR B 1 116 ? -34.159 22.478 21.211 1.00 33.96 378 TYR B CA 1
ATOM 3451 C C . TYR B 1 116 ? -33.909 21.300 20.268 1.00 33.08 378 TYR B C 1
ATOM 3452 O O . TYR B 1 116 ? -32.800 20.771 20.182 1.00 29.75 378 TYR B O 1
ATOM 3461 N N . ALA B 1 117 ? -34.966 20.874 19.581 1.00 28.15 379 ALA B N 1
ATOM 3462 C CA . ALA B 1 117 ? -34.866 19.912 18.487 1.00 32.07 379 ALA B CA 1
ATOM 3463 C C . ALA B 1 117 ? -35.135 20.622 17.167 1.00 28.77 379 ALA B C 1
ATOM 3464 O O . ALA B 1 117 ? -36.027 21.477 17.084 1.00 29.02 379 ALA B O 1
ATOM 3466 N N . LEU B 1 118 ? -34.383 20.253 16.132 1.00 29.94 380 LEU B N 1
ATOM 3467 C CA . LEU B 1 118 ? -34.585 20.792 14.791 1.00 28.71 380 LEU B CA 1
ATOM 3468 C C . LEU B 1 118 ? -35.183 19.709 13.903 1.00 27.86 380 LEU B C 1
ATOM 3469 O O . LEU B 1 118 ? -34.546 18.673 13.657 1.00 24.26 380 LEU B O 1
ATOM 3474 N N . GLY B 1 119 ? -36.394 19.959 13.407 1.00 26.98 381 GLY B N 1
ATOM 3475 C CA . GLY B 1 119 ? -37.098 19.024 12.560 1.00 28.69 381 GLY B CA 1
ATOM 3476 C C . GLY B 1 119 ? -37.240 19.584 11.149 1.00 33.58 381 GLY B C 1
ATOM 3477 O O . GLY B 1 119 ? -36.967 20.750 10.885 1.00 29.64 381 GLY B O 1
ATOM 3478 N N . SER B 1 120 ? -37.710 18.739 10.243 1.00 33.14 382 SER B N 1
ATOM 3479 C CA . SER B 1 120 ? -37.916 19.220 8.879 1.00 36.03 382 SER B CA 1
ATOM 3480 C C . SER B 1 120 ? -38.990 18.404 8.171 1.00 33.90 382 SER B C 1
ATOM 3481 O O . SER B 1 120 ? -39.027 17.177 8.291 1.00 33.60 382 SER B O 1
ATOM 3484 N N . ILE B 1 121 ? -39.848 19.089 7.415 1.00 35.72 383 ILE B N 1
ATOM 3485 C CA . ILE B 1 121 ? -40.818 18.449 6.526 1.00 33.07 383 ILE B CA 1
ATOM 3486 C C . ILE B 1 121 ? -40.871 19.267 5.232 1.00 34.90 383 ILE B C 1
ATOM 3487 O O . ILE B 1 121 ? -40.970 20.500 5.283 1.00 31.56 383 ILE B O 1
ATOM 3492 N N . HIS B 1 122 ? -40.771 18.591 4.085 1.00 34.23 384 HIS B N 1
ATOM 3493 C CA . HIS B 1 122 ? -40.804 19.255 2.766 1.00 30.85 384 HIS B CA 1
ATOM 3494 C C . HIS B 1 122 ? -39.832 20.427 2.790 1.00 31.24 384 HIS B C 1
ATOM 3495 O O . HIS B 1 122 ? -38.617 20.203 2.916 1.00 32.43 384 HIS B O 1
ATOM 3502 N N . ASN B 1 123 ? -40.289 21.672 2.687 1.00 35.27 385 ASN B N 1
ATOM 3503 C CA . ASN B 1 123 ? -39.356 22.788 2.632 1.00 37.99 385 ASN B CA 1
ATOM 3504 C C . ASN B 1 123 ? -39.424 23.634 3.884 1.00 38.62 385 ASN B C 1
ATOM 3505 O O . ASN B 1 123 ? -39.151 24.837 3.830 1.00 42.41 385 ASN B O 1
ATOM 3510 N N . ASP B 1 124 ? -39.811 23.031 5.005 1.00 40.79 386 ASP B N 1
ATOM 3511 C CA . ASP B 1 124 ? -39.970 23.735 6.261 1.00 38.64 386 ASP B CA 1
ATOM 3512 C C . ASP B 1 124 ? -38.958 23.212 7.270 1.00 36.27 386 ASP B C 1
ATOM 3513 O O . ASP B 1 124 ? -38.616 22.025 7.288 1.00 32.13 386 ASP B O 1
ATOM 3518 N N . LEU B 1 125 ? -38.475 24.129 8.090 1.00 33.88 387 LEU B N 1
ATOM 3519 C CA . LEU B 1 125 ? -37.684 23.824 9.267 1.00 31.96 387 LEU B CA 1
ATOM 3520 C C . LEU B 1 125 ? -38.564 24.057 10.489 1.00 34.29 387 LEU B C 1
ATOM 3521 O O . LEU B 1 125 ? -39.457 24.908 10.463 1.00 33.02 387 LEU B O 1
ATOM 3526 N N . TYR B 1 126 ? -38.344 23.272 11.543 1.00 33.05 388 TYR B N 1
ATOM 3527 C CA . TYR B 1 126 ? -39.109 23.418 12.782 1.00 33.00 388 TYR B CA 1
ATOM 3528 C C . TYR B 1 126 ? -38.149 23.492 13.954 1.00 32.65 388 TYR B C 1
ATOM 3529 O O . TYR B 1 126 ? -37.323 22.593 14.134 1.00 32.24 388 TYR B O 1
ATOM 3538 N N . VAL B 1 127 ? -38.270 24.548 14.748 1.00 31.58 389 VAL B N 1
ATOM 3539 C CA . VAL B 1 127 ? -37.522 24.698 15.995 1.00 33.47 389 VAL B CA 1
ATOM 3540 C C . VAL B 1 127 ? -38.467 24.396 17.160 1.00 30.89 389 VAL B C 1
ATOM 3541 O O . VAL B 1 127 ? -39.467 25.099 17.349 1.00 32.98 389 VAL B O 1
ATOM 3545 N N . ILE B 1 128 ? -38.154 23.349 17.930 1.00 28.12 390 ILE B N 1
ATOM 3546 C CA . ILE B 1 128 ? -39.112 22.659 18.797 1.00 27.63 390 ILE B CA 1
ATOM 3547 C C . ILE B 1 128 ? -38.592 22.672 20.229 1.00 30.44 390 ILE B C 1
ATOM 3548 O O . ILE B 1 128 ? -37.548 22.081 20.513 1.00 27.22 390 ILE B O 1
ATOM 3553 N N . GLY B 1 129 ? -39.339 23.310 21.134 1.00 31.93 391 GLY B N 1
ATOM 3554 C CA . GLY B 1 129 ? -38.995 23.224 22.553 1.00 28.08 391 GLY B CA 1
ATOM 3555 C C . GLY B 1 129 ? -37.678 23.917 22.873 1.00 31.08 391 GLY B C 1
ATOM 3556 O O . GLY B 1 129 ? -37.288 24.916 22.251 1.00 30.86 391 GLY B O 1
ATOM 3557 N N . GLY B 1 130 ? -36.964 23.357 23.845 1.00 31.63 392 GLY B N 1
ATOM 3558 C CA . GLY B 1 130 ? -35.748 23.971 24.341 1.00 28.54 392 GLY B CA 1
ATOM 3559 C C . GLY B 1 130 ? -36.012 24.919 25.497 1.00 33.67 392 GLY B C 1
ATOM 3560 O O . GLY B 1 130 ? -37.139 25.095 25.964 1.00 34.79 392 GLY B O 1
ATOM 3561 N N . GLN B 1 131 ? -34.932 25.529 25.981 1.00 30.80 393 GLN B N 1
ATOM 3562 C CA . GLN B 1 131 ? -34.990 26.562 27.013 1.00 34.82 393 GLN B CA 1
ATOM 3563 C C . GLN B 1 131 ? -34.816 27.936 26.375 1.00 33.11 393 GLN B C 1
ATOM 3564 O O . GLN B 1 131 ? -33.910 28.129 25.562 1.00 34.23 393 GLN B O 1
ATOM 3570 N N . MET B 1 132 ? -35.679 28.881 26.736 1.00 31.47 394 MET B N 1
ATOM 3571 C CA . MET B 1 132 ? -35.528 30.262 26.299 1.00 34.82 394 MET B CA 1
ATOM 3572 C C . MET B 1 132 ? -35.781 31.203 27.466 1.00 43.23 394 MET B C 1
ATOM 3573 O O . MET B 1 132 ? -36.193 30.793 28.554 1.00 37.95 394 MET B O 1
ATOM 3578 N N . LYS B 1 133 ? -35.532 32.483 27.218 1.00 43.08 395 LYS B N 1
ATOM 3579 C CA . LYS B 1 133 ? -35.745 33.544 28.193 1.00 45.90 395 LYS B CA 1
ATOM 3580 C C . LYS B 1 133 ? -36.964 34.349 27.758 1.00 52.50 395 LYS B C 1
ATOM 3581 O O . LYS B 1 133 ? -36.913 35.066 26.753 1.00 48.40 395 LYS B O 1
ATOM 3587 N N . ILE B 1 134 ? -38.059 34.219 28.503 1.00 54.20 396 ILE B N 1
ATOM 3588 C CA . ILE B 1 134 ? -39.286 34.976 28.263 1.00 55.17 396 ILE B CA 1
ATOM 3589 C C . ILE B 1 134 ? -39.516 35.878 29.464 1.00 54.74 396 ILE B C 1
ATOM 3590 O O . ILE B 1 134 ? -39.676 35.391 30.592 1.00 52.10 396 ILE B O 1
ATOM 3595 N N . LYS B 1 135 ? -39.531 37.187 29.221 1.00 55.28 397 LYS B N 1
ATOM 3596 C CA . LYS B 1 135 ? -39.688 38.186 30.275 1.00 58.49 397 LYS B CA 1
ATOM 3597 C C . LYS B 1 135 ? -38.653 37.980 31.376 1.00 60.41 397 LYS B C 1
ATOM 3598 O O . LYS B 1 135 ? -38.980 37.874 32.561 1.00 68.35 397 LYS B O 1
ATOM 3600 N N . ASN B 1 136 ? -37.386 37.893 30.962 1.00 59.21 398 ASN B N 1
ATOM 3601 C CA . ASN B 1 136 ? -36.219 37.831 31.845 1.00 58.54 398 ASN B CA 1
ATOM 3602 C C . ASN B 1 136 ? -36.170 36.568 32.703 1.00 54.87 398 ASN B C 1
ATOM 3603 O O . ASN B 1 136 ? -35.380 36.491 33.653 1.00 59.64 398 ASN B O 1
ATOM 3608 N N . GLN B 1 137 ? -36.986 35.566 32.402 1.00 51.58 399 GLN B N 1
ATOM 3609 C CA . GLN B 1 137 ? -36.969 34.305 33.130 1.00 46.11 399 GLN B CA 1
ATOM 3610 C C . GLN B 1 137 ? -36.638 33.169 32.173 1.00 47.61 399 GLN B C 1
ATOM 3611 O O . GLN B 1 137 ? -37.095 33.162 31.023 1.00 43.88 399 GLN B O 1
ATOM 3617 N N . TYR B 1 138 ? -35.833 32.217 32.646 1.00 37.52 400 TYR B N 1
ATOM 3618 C CA . TYR B 1 138 ? -35.483 31.048 31.857 1.00 38.94 400 TYR B CA 1
ATOM 3619 C C . TYR B 1 138 ? -36.477 29.938 32.141 1.00 41.10 400 TYR B C 1
ATOM 3620 O O . TYR B 1 138 ? -36.774 29.644 33.304 1.00 31.21 400 TYR B O 1
ATOM 3629 N N . LEU B 1 139 ? -36.961 29.301 31.079 1.00 36.04 401 LEU B N 1
ATOM 3630 C CA . LEU B 1 139 ? -37.838 28.162 31.261 1.00 32.57 401 LEU B CA 1
ATOM 3631 C C . LEU B 1 139 ? -37.752 27.253 30.044 1.00 38.03 401 LEU B C 1
ATOM 3632 O O . LEU B 1 139 ? -37.398 27.682 28.940 1.00 34.89 401 LEU B O 1
ATOM 3637 N N . ILE B 1 140 ? -38.051 25.981 30.267 1.00 34.94 402 ILE B N 1
ATOM 3638 C CA . ILE B 1 140 ? -38.225 25.056 29.157 1.00 35.50 402 ILE B CA 1
ATOM 3639 C C . ILE B 1 140 ? -39.548 25.370 28.466 1.00 37.68 402 ILE B C 1
ATOM 3640 O O . ILE B 1 140 ? -40.582 25.548 29.125 1.00 34.56 402 ILE B O 1
ATOM 3645 N N . THR B 1 141 ? -39.534 25.461 27.139 1.00 35.25 403 THR B N 1
ATOM 3646 C CA . THR B 1 141 ? -40.721 25.919 26.429 1.00 32.52 403 THR B CA 1
ATOM 3647 C C . THR B 1 141 ? -41.412 24.783 25.692 1.00 35.08 403 THR B C 1
ATOM 3648 O O . THR B 1 141 ? -40.835 23.720 25.440 1.00 34.68 403 THR B O 1
ATOM 3652 N N . ASN B 1 142 ? -42.684 25.017 25.375 1.00 32.71 404 ASN B N 1
ATOM 3653 C CA . ASN B 1 142 ? -43.420 24.154 24.466 1.00 36.03 404 ASN B CA 1
ATOM 3654 C C . ASN B 1 142 ? -43.488 24.723 23.046 1.00 33.74 404 ASN B C 1
ATOM 3655 O O . ASN B 1 142 ? -44.206 24.165 22.217 1.00 34.19 404 ASN B O 1
ATOM 3660 N N . CYS B 1 143 ? -42.770 25.815 22.761 1.00 32.18 405 CYS B N 1
ATOM 3661 C CA . CYS B 1 143 ? -42.930 26.540 21.497 1.00 36.32 405 CYS B CA 1
ATOM 3662 C C . CYS B 1 143 ? -42.428 25.743 20.307 1.00 38.15 405 CYS B C 1
ATOM 3663 O O . CYS B 1 143 ? -41.347 25.144 20.347 1.00 33.92 405 CYS B O 1
ATOM 3666 N N . VAL B 1 144 ? -43.177 25.824 19.208 1.00 35.89 406 VAL B N 1
ATOM 3667 C CA . VAL B 1 144 ? -42.760 25.246 17.929 1.00 30.85 406 VAL B CA 1
ATOM 3668 C C . VAL B 1 144 ? -42.820 26.356 16.884 1.00 35.54 406 VAL B C 1
ATOM 3669 O O . VAL B 1 144 ? -43.910 26.847 16.561 1.00 39.42 406 VAL B O 1
ATOM 3673 N N . ASP B 1 145 ? -41.659 26.762 16.367 1.00 32.34 407 ASP B N 1
ATOM 3674 C CA . ASP B 1 145 ? -41.566 27.756 15.306 1.00 34.52 407 ASP B CA 1
ATOM 3675 C C . ASP B 1 145 ? -41.211 27.061 13.998 1.00 35.44 407 ASP B C 1
ATOM 3676 O O . ASP B 1 145 ? -40.305 26.221 13.963 1.00 37.47 407 ASP B O 1
ATOM 3681 N N . LYS B 1 146 ? -41.910 27.429 12.930 1.00 35.93 408 LYS B N 1
ATOM 3682 C CA . LYS B 1 146 ? -41.736 26.825 11.614 1.00 34.11 408 LYS B CA 1
ATOM 3683 C C . LYS B 1 146 ? -41.151 27.853 10.654 1.00 37.79 408 LYS B C 1
ATOM 3684 O O . LYS B 1 146 ? -41.707 28.946 10.488 1.00 35.82 408 LYS B O 1
ATOM 3690 N N . TYR B 1 147 ? -40.035 27.502 10.026 1.00 36.93 409 TYR B N 1
ATOM 3691 C CA . TYR B 1 147 ? -39.380 28.361 9.054 1.00 39.55 409 TYR B CA 1
ATOM 3692 C C . TYR B 1 147 ? -39.622 27.810 7.654 1.00 36.48 409 TYR B C 1
ATOM 3693 O O . TYR B 1 147 ? -39.238 26.675 7.352 1.00 37.57 409 TYR B O 1
ATOM 3702 N N . SER B 1 148 ? -40.261 28.607 6.808 1.00 38.82 410 SER B N 1
ATOM 3703 C CA . SER B 1 148 ? -40.481 28.225 5.415 1.00 37.11 410 SER B CA 1
ATOM 3704 C C . SER B 1 148 ? -39.277 28.688 4.606 1.00 35.15 410 SER B C 1
ATOM 3705 O O . SER B 1 148 ? -39.043 29.892 4.459 1.00 40.30 410 SER B O 1
ATOM 3708 N N . VAL B 1 149 ? -38.485 27.740 4.118 1.00 33.57 411 VAL B N 1
ATOM 3709 C CA . VAL B 1 149 ? -37.325 28.113 3.317 1.00 38.45 411 VAL B CA 1
ATOM 3710 C C . VAL B 1 149 ? -37.754 28.894 2.073 1.00 37.74 411 VAL B C 1
ATOM 3711 O O . VAL B 1 149 ? -37.121 29.883 1.696 1.00 38.00 411 VAL B O 1
ATOM 3715 N N . GLU B 1 150 ? -38.868 28.503 1.457 1.00 33.34 412 GLU B N 1
ATOM 3716 C CA . GLU B 1 150 ? -39.298 29.167 0.222 1.00 43.20 412 GLU B CA 1
ATOM 3717 C C . GLU B 1 150 ? -39.806 30.586 0.466 1.00 49.46 412 GLU B C 1
ATOM 3718 O O . GLU B 1 150 ? -39.751 31.414 -0.451 1.00 48.79 412 GLU B O 1
ATOM 3724 N N . ARG B 1 151 ? -40.329 30.889 1.663 1.00 43.27 413 ARG B N 1
ATOM 3725 C CA . ARG B 1 151 ? -40.853 32.226 1.928 1.00 39.18 413 ARG B CA 1
ATOM 3726 C C . ARG B 1 151 ? -39.910 33.104 2.725 1.00 47.14 413 ARG B C 1
ATOM 3727 O O . ARG B 1 151 ? -40.159 34.309 2.828 1.00 51.05 413 ARG B O 1
ATOM 3735 N N . ASP B 1 152 ? -38.850 32.539 3.298 1.00 43.86 414 ASP B N 1
ATOM 3736 C CA . ASP B 1 152 ? -37.969 33.268 4.205 1.00 48.70 414 ASP B CA 1
ATOM 3737 C C . ASP B 1 152 ? -38.758 33.967 5.313 1.00 52.44 414 ASP B C 1
ATOM 3738 O O . ASP B 1 152 ? -38.477 35.110 5.684 1.00 53.55 414 ASP B O 1
ATOM 3743 N N . ASN B 1 153 ? -39.759 33.276 5.860 1.00 51.90 415 ASN B N 1
ATOM 3744 C CA . ASN B 1 153 ? -40.468 33.815 7.014 1.00 52.25 415 ASN B CA 1
ATOM 3745 C C . ASN B 1 153 ? -40.758 32.720 8.038 1.00 50.54 415 ASN B C 1
ATOM 3746 O O . ASN B 1 153 ? -40.812 31.526 7.724 1.00 46.41 415 ASN B O 1
ATOM 3751 N N . TRP B 1 154 ? -40.950 33.162 9.275 1.00 52.82 416 TRP B N 1
ATOM 3752 C CA . TRP B 1 154 ? -41.163 32.296 10.420 1.00 46.12 416 TRP B CA 1
ATOM 3753 C C . TRP B 1 154 ? -42.625 32.346 10.831 1.00 44.95 416 TRP B C 1
ATOM 3754 O O . TRP B 1 154 ? -43.271 33.394 10.759 1.00 49.64 416 TRP B O 1
ATOM 3765 N N . LYS B 1 155 ? -43.146 31.213 11.283 1.00 46.87 417 LYS B N 1
ATOM 3766 C CA . LYS B 1 155 ? -44.498 31.192 11.828 1.00 42.66 417 LYS B CA 1
ATOM 3767 C C . LYS B 1 155 ? -44.567 30.273 13.043 1.00 44.59 417 LYS B C 1
ATOM 3768 O O . LYS B 1 155 ? -44.042 29.155 13.030 1.00 39.34 417 LYS B O 1
ATOM 3772 N N . ARG B 1 156 ? -45.214 30.753 14.101 1.00 38.28 418 ARG B N 1
ATOM 3773 C CA . ARG B 1 156 ? -45.438 29.917 15.273 1.00 42.54 418 ARG B CA 1
ATOM 3774 C C . ARG B 1 156 ? -46.642 29.010 15.028 1.00 42.69 418 ARG B C 1
ATOM 3775 O O . ARG B 1 156 ? -47.718 29.492 14.684 1.00 46.97 418 ARG B O 1
ATOM 3783 N N . VAL B 1 157 ? -46.457 27.700 15.189 1.00 39.08 419 VAL B N 1
ATOM 3784 C CA . VAL B 1 157 ? -47.523 26.725 14.982 1.00 37.70 419 VAL B CA 1
ATOM 3785 C C . VAL B 1 157 ? -47.970 26.163 16.328 1.00 37.55 419 VAL B C 1
ATOM 3786 O O . VAL B 1 157 ? -47.706 26.762 17.377 1.00 39.11 419 VAL B O 1
ATOM 3790 N N . SER B 1 158 ? -48.689 25.037 16.303 1.00 35.06 420 SER B N 1
ATOM 3791 C CA . SER B 1 158 ? -49.267 24.471 17.517 1.00 36.53 420 SER B CA 1
ATOM 3792 C C . SER B 1 158 ? -48.147 24.052 18.475 1.00 34.78 420 SER B C 1
ATOM 3793 O O . SER B 1 158 ? -47.207 23.357 18.055 1.00 35.33 420 SER B O 1
ATOM 3796 N N . PRO B 1 159 ? -48.210 24.434 19.755 1.00 33.91 421 PRO B N 1
ATOM 3797 C CA . PRO B 1 159 ? -47.146 24.066 20.700 1.00 32.36 421 PRO B CA 1
ATOM 3798 C C . PRO B 1 159 ? -47.174 22.586 21.066 1.00 33.34 421 PRO B C 1
ATOM 3799 O O . PRO B 1 159 ? -48.199 21.903 20.995 1.00 31.98 421 PRO B O 1
ATOM 3803 N N . LEU B 1 160 ? -46.000 22.105 21.479 1.00 31.12 422 LEU B N 1
ATOM 3804 C CA . LEU B 1 160 ? -45.898 20.801 22.123 1.00 37.08 422 LEU B CA 1
ATOM 3805 C C . LEU B 1 160 ? -46.961 20.700 23.218 1.00 32.77 422 LEU B C 1
ATOM 3806 O O . LEU B 1 160 ? -47.341 21.712 23.811 1.00 29.35 422 LEU B O 1
ATOM 3811 N N . PRO B 1 161 ? -47.492 19.503 23.480 1.00 34.00 423 PRO B N 1
ATOM 3812 C CA . PRO B 1 161 ? -48.454 19.359 24.585 1.00 33.23 423 PRO B CA 1
ATOM 3813 C C . PRO B 1 161 ? -47.806 19.436 25.970 1.00 38.58 423 PRO B C 1
ATOM 3814 O O . PRO B 1 161 ? -48.536 19.401 26.966 1.00 31.21 423 PRO B O 1
ATOM 3818 N N . LEU B 1 162 ? -46.473 19.528 26.052 1.00 36.41 424 LEU B N 1
ATOM 3819 C CA . LEU B 1 162 ? -45.753 19.679 27.311 1.00 37.15 424 LEU B CA 1
ATOM 3820 C C . LEU B 1 162 ? -44.415 20.349 27.027 1.00 34.45 424 LEU B C 1
ATOM 3821 O O . LEU B 1 162 ? -43.934 20.357 25.892 1.00 30.09 424 LEU B O 1
ATOM 3826 N N . GLN B 1 163 ? -43.815 20.926 28.071 1.00 31.06 425 GLN B N 1
ATOM 3827 C CA . GLN B 1 163 ? -42.498 21.543 27.927 1.00 34.54 425 GLN B CA 1
ATOM 3828 C C . GLN B 1 163 ? -41.418 20.475 27.765 1.00 34.39 425 GLN B C 1
ATOM 3829 O O . GLN B 1 163 ? -41.391 19.484 28.501 1.00 34.06 425 GLN B O 1
ATOM 3835 N N . LEU B 1 164 ? -40.516 20.680 26.812 1.00 28.95 426 LEU B N 1
ATOM 3836 C CA . LEU B 1 164 ? -39.492 19.683 26.520 1.00 32.20 426 LEU B CA 1
ATOM 3837 C C . LEU B 1 164 ? -38.173 20.357 26.193 1.00 30.53 426 LEU B C 1
ATOM 3838 O O . LEU B 1 164 ? -38.140 21.375 25.495 1.00 33.09 426 LEU B O 1
ATOM 3843 N N . ALA B 1 165 ? -37.091 19.789 26.720 1.00 26.62 427 ALA B N 1
ATOM 3844 C CA . ALA B 1 165 ? -35.736 20.159 26.359 1.00 29.01 427 ALA B CA 1
ATOM 3845 C C . ALA B 1 165 ? -34.958 18.865 26.209 1.00 33.04 427 ALA B C 1
ATOM 3846 O O . ALA B 1 165 ? -35.349 17.834 26.763 1.00 34.10 427 ALA B O 1
ATOM 3848 N N . CYS B 1 166 ? -33.882 18.914 25.412 1.00 30.56 428 CYS B N 1
ATOM 3849 C CA . CYS B 1 166 ? -32.998 17.767 25.185 1.00 31.13 428 CYS B CA 1
ATOM 3850 C C . CYS B 1 166 ? -33.719 16.602 24.519 1.00 30.06 428 CYS B C 1
ATOM 3851 O O . CYS B 1 166 ? -33.257 15.458 24.593 1.00 31.59 428 CYS B O 1
ATOM 3854 N N . HIS B 1 167 ? -34.876 16.870 23.918 1.00 30.25 429 HIS B N 1
ATOM 3855 C CA . HIS B 1 167 ? -35.628 15.876 23.178 1.00 26.00 429 HIS B CA 1
ATOM 3856 C C . HIS B 1 167 ? -35.052 15.747 21.772 1.00 29.23 429 HIS B C 1
ATOM 3857 O O . HIS B 1 167 ? -34.313 16.610 21.299 1.00 28.30 429 HIS B O 1
ATOM 3864 N N . ALA B 1 168 ? -35.401 14.660 21.107 1.00 25.91 430 ALA B N 1
ATOM 3865 C CA . ALA B 1 168 ? -35.028 14.474 19.710 1.00 27.20 430 ALA B CA 1
ATOM 3866 C C . ALA B 1 168 ? -36.270 14.571 18.845 1.00 31.04 430 ALA B C 1
ATOM 3867 O O . ALA B 1 168 ? -37.400 14.474 19.336 1.00 25.88 430 ALA B O 1
ATOM 3869 N N . VAL B 1 169 ? -36.053 14.762 17.540 1.00 31.18 431 VAL B N 1
ATOM 3870 C CA . VAL B 1 169 ? -37.145 14.777 16.581 1.00 30.36 431 VAL B CA 1
ATOM 3871 C C . VAL B 1 169 ? -36.646 14.135 15.296 1.00 32.76 431 VAL B C 1
ATOM 3872 O O . VAL B 1 169 ? -35.495 14.342 14.892 1.00 27.31 431 VAL B O 1
ATOM 3876 N N . VAL B 1 170 ? -37.482 13.276 14.719 1.00 28.55 432 VAL B N 1
ATOM 3877 C CA . VAL B 1 170 ? -37.280 12.741 13.380 1.00 31.20 432 VAL B CA 1
ATOM 3878 C C . VAL B 1 170 ? -38.562 12.956 12.585 1.00 32.05 432 VAL B C 1
ATOM 3879 O O . VAL B 1 170 ? -39.621 13.279 13.134 1.00 30.16 432 VAL B O 1
ATOM 3883 N N . THR B 1 171 ? -38.452 12.771 11.277 1.00 28.81 433 THR B N 1
ATOM 3884 C CA . THR B 1 171 ? -39.587 12.832 10.371 1.00 31.09 433 THR B CA 1
ATOM 3885 C C . THR B 1 171 ? -39.801 11.452 9.759 1.00 32.14 433 THR B C 1
ATOM 3886 O O . THR B 1 171 ? -38.855 10.832 9.266 1.00 29.90 433 THR B O 1
ATOM 3890 N N . VAL B 1 172 ? -41.026 10.949 9.854 1.00 33.49 434 VAL B N 1
ATOM 3891 C CA . VAL B 1 172 ? -41.461 9.762 9.134 1.00 36.33 434 VAL B CA 1
ATOM 3892 C C . VAL B 1 172 ? -42.738 10.128 8.401 1.00 34.88 434 VAL B C 1
ATOM 3893 O O . VAL B 1 172 ? -43.685 10.645 9.008 1.00 35.64 434 VAL B O 1
ATOM 3897 N N . ASN B 1 173 ? -42.750 9.884 7.095 1.00 43.70 435 ASN B N 1
ATOM 3898 C CA . ASN B 1 173 ? -43.938 10.057 6.275 1.00 36.51 435 ASN B CA 1
ATOM 3899 C C . ASN B 1 173 ? -44.531 11.447 6.463 1.00 31.04 435 ASN B C 1
ATOM 3900 O O . ASN B 1 173 ? -45.733 11.611 6.671 1.00 35.39 435 ASN B O 1
ATOM 3905 N N . ASN B 1 174 ? -43.659 12.456 6.408 1.00 30.83 436 ASN B N 1
ATOM 3906 C CA . ASN B 1 174 ? -44.055 13.865 6.434 1.00 30.10 436 ASN B CA 1
ATOM 3907 C C . ASN B 1 174 ? -44.763 14.254 7.728 1.00 35.38 436 ASN B C 1
ATOM 3908 O O . ASN B 1 174 ? -45.520 15.229 7.762 1.00 33.33 436 ASN B O 1
ATOM 3913 N N . LYS B 1 175 ? -44.530 13.509 8.805 1.00 33.93 437 LYS B N 1
ATOM 3914 C CA . LYS B 1 175 ? -44.953 13.928 10.135 1.00 30.66 437 LYS B CA 1
ATOM 3915 C C . LYS B 1 175 ? -43.744 13.892 11.057 1.00 30.43 437 LYS B C 1
ATOM 3916 O O . LYS B 1 175 ? -42.852 13.054 10.882 1.00 31.91 437 LYS B O 1
ATOM 3922 N N . LEU B 1 176 ? -43.709 14.826 12.017 1.00 31.01 438 LEU B N 1
ATOM 3923 C CA . LEU B 1 176 ? -42.673 14.856 13.046 1.00 32.06 438 LEU B CA 1
ATOM 3924 C C . LEU B 1 176 ? -43.000 13.896 14.175 1.00 34.98 438 LEU B C 1
ATOM 3925 O O . LEU B 1 176 ? -44.163 13.713 14.545 1.00 33.62 438 LEU B O 1
ATOM 3930 N N . TYR B 1 177 ? -41.951 13.313 14.750 1.00 31.89 439 TYR B N 1
ATOM 3931 C CA . TYR B 1 177 ? -42.050 12.490 15.948 1.00 27.19 439 TYR B CA 1
ATOM 3932 C C . TYR B 1 177 ? -41.011 12.977 16.944 1.00 27.90 439 TYR B C 1
ATOM 3933 O O . TYR B 1 177 ? -39.807 12.817 16.716 1.00 28.37 439 TYR B O 1
ATOM 3942 N N . VAL B 1 178 ? -41.491 13.551 18.060 1.00 32.54 440 VAL B N 1
ATOM 3943 C CA . VAL B 1 178 ? -40.657 14.067 19.140 1.00 31.48 440 VAL B CA 1
ATOM 3944 C C . VAL B 1 178 ? -40.529 12.986 20.207 1.00 30.22 440 VAL B C 1
ATOM 3945 O O . VAL B 1 178 ? -41.512 12.315 20.529 1.00 31.71 440 VAL B O 1
ATOM 3949 N N . ILE B 1 179 ? -39.313 12.807 20.742 1.00 25.34 441 ILE B N 1
ATOM 3950 C CA . ILE B 1 179 ? -38.898 11.615 21.486 1.00 29.81 441 ILE B CA 1
ATOM 3951 C C . ILE B 1 179 ? -38.120 12.022 22.736 1.00 31.16 441 ILE B C 1
ATOM 3952 O O . ILE B 1 179 ? -37.129 12.751 22.640 1.00 28.78 441 ILE B O 1
ATOM 3957 N N . GLY B 1 180 ? -38.533 11.509 23.895 1.00 27.75 442 GLY B N 1
ATOM 3958 C CA . GLY B 1 180 ? -37.757 11.638 25.137 1.00 23.77 442 GLY B CA 1
ATOM 3959 C C . GLY B 1 180 ? -37.509 13.079 25.538 1.00 26.68 442 GLY B C 1
ATOM 3960 O O . GLY B 1 180 ? -38.314 13.973 25.274 1.00 25.94 442 GLY B O 1
ATOM 3961 N N . GLY B 1 181 ? -36.387 13.305 26.224 1.00 28.86 443 GLY B N 1
ATOM 3962 C CA . GLY B 1 181 ? -35.988 14.639 26.641 1.00 24.09 443 GLY B CA 1
ATOM 3963 C C . GLY B 1 181 ? -36.243 14.844 28.125 1.00 31.93 443 GLY B C 1
ATOM 3964 O O . GLY B 1 181 ? -36.479 13.896 28.875 1.00 26.09 443 GLY B O 1
ATOM 3965 N N . TRP B 1 182 ? -36.206 16.111 28.539 1.00 26.49 444 TRP B N 1
ATOM 3966 C CA . TRP B 1 182 ? -36.445 16.529 29.918 1.00 31.56 444 TRP B CA 1
ATOM 3967 C C . TRP B 1 182 ? -37.720 17.351 29.968 1.00 33.77 444 TRP B C 1
ATOM 3968 O O . TRP B 1 182 ? -37.986 18.153 29.066 1.00 27.77 444 TRP B O 1
ATOM 3979 N N . THR B 1 183 ? -38.468 17.219 31.068 1.00 28.84 445 THR B N 1
ATOM 3980 C CA . THR B 1 183 ? -39.676 17.992 31.200 1.00 24.84 445 THR B CA 1
ATOM 3981 C C . THR B 1 183 ? -39.860 18.348 32.675 1.00 31.89 445 THR B C 1
ATOM 3982 O O . THR B 1 183 ? -39.499 17.540 33.546 1.00 26.53 445 THR B O 1
ATOM 3986 N N . PRO B 1 184 ? -40.381 19.534 32.995 1.00 30.21 446 PRO B N 1
ATOM 3987 C CA . PRO B 1 184 ? -40.560 19.885 34.416 1.00 33.72 446 PRO B CA 1
ATOM 3988 C C . PRO B 1 184 ? -41.571 18.966 35.081 1.00 33.54 446 PRO B C 1
ATOM 3989 O O . PRO B 1 184 ? -42.501 18.475 34.449 1.00 35.48 446 PRO B O 1
ATOM 3993 N N . GLN B 1 185 ? -41.384 18.733 36.381 1.00 33.77 447 GLN B N 1
ATOM 3994 C CA . GLN B 1 185 ? -42.303 17.914 37.151 1.00 34.04 447 GLN B CA 1
ATOM 3995 C C . GLN B 1 185 ? -42.713 18.663 38.412 1.00 34.02 447 GLN B C 1
ATOM 3996 O O . GLN B 1 185 ? -41.897 19.374 39.009 1.00 32.80 447 GLN B O 1
ATOM 4002 N N . MET B 1 186 ? -43.996 18.522 38.783 1.00 40.45 448 MET B N 1
ATOM 4003 C CA . MET B 1 186 ? -44.594 19.062 40.010 1.00 36.99 448 MET B CA 1
ATOM 4004 C C . MET B 1 186 ? -45.337 17.995 40.785 1.00 36.74 448 MET B C 1
ATOM 4005 O O . MET B 1 186 ? -46.269 18.306 41.526 1.00 43.42 448 MET B O 1
ATOM 4010 N N . ASP B 1 187 ? -44.962 16.739 40.606 1.00 39.13 449 ASP B N 1
ATOM 4011 C CA . ASP B 1 187 ? -45.646 15.642 41.272 1.00 41.78 449 ASP B CA 1
ATOM 4012 C C . ASP B 1 187 ? -45.027 15.315 42.620 1.00 42.44 449 ASP B C 1
ATOM 4013 O O . ASP B 1 187 ? -45.748 14.972 43.562 1.00 41.98 449 ASP B O 1
ATOM 4018 N N . LEU B 1 188 ? -43.702 15.414 42.719 1.00 39.95 450 LEU B N 1
ATOM 4019 C CA . LEU B 1 188 ? -42.946 14.887 43.853 1.00 40.91 450 LEU B CA 1
ATOM 4020 C C . LEU B 1 188 ? -42.053 15.989 44.406 1.00 38.55 450 LEU B C 1
ATOM 4021 O O . LEU B 1 188 ? -41.131 16.455 43.700 1.00 34.77 450 LEU B O 1
ATOM 4026 N N . PRO B 1 189 ? -42.277 16.435 45.643 1.00 36.56 451 PRO B N 1
ATOM 4027 C CA . PRO B 1 189 ? -41.442 17.492 46.223 1.00 35.54 451 PRO B CA 1
ATOM 4028 C C . PRO B 1 189 ? -40.068 17.029 46.681 1.00 36.69 451 PRO B C 1
ATOM 4029 O O . PRO B 1 189 ? -39.291 17.860 47.167 1.00 43.15 451 PRO B O 1
ATOM 4033 N N . ASP B 1 190 ? -39.738 15.739 46.565 1.00 34.27 452 ASP B N 1
ATOM 4034 C CA . ASP B 1 190 ? -38.405 15.243 46.901 1.00 35.03 452 ASP B CA 1
ATOM 4035 C C . ASP B 1 190 ? -37.652 14.758 45.661 1.00 40.68 452 ASP B C 1
ATOM 4036 O O . ASP B 1 190 ? -36.779 13.891 45.735 1.00 41.18 452 ASP B O 1
ATOM 4041 N N . GLU B 1 191 ? -37.985 15.323 44.517 1.00 41.20 453 GLU B N 1
ATOM 4042 C CA . GLU B 1 191 ? -37.391 14.970 43.239 1.00 40.82 453 GLU B CA 1
ATOM 4043 C C . GLU B 1 191 ? -36.889 16.248 42.583 1.00 42.00 453 GLU B C 1
ATOM 4044 O O . GLU B 1 191 ? -37.323 17.350 42.929 1.00 39.16 453 GLU B O 1
ATOM 4050 N N . GLU B 1 192 ? -35.929 16.096 41.665 1.00 44.91 454 GLU B N 1
ATOM 4051 C CA . GLU B 1 192 ? -35.355 17.247 40.978 1.00 39.63 454 GLU B CA 1
ATOM 4052 C C . GLU B 1 192 ? -36.436 17.980 40.182 1.00 31.37 454 GLU B C 1
ATOM 4053 O O . GLU B 1 192 ? -37.483 17.410 39.880 1.00 32.47 454 GLU B O 1
ATOM 4059 N N . PRO B 1 193 ? -36.199 19.249 39.823 1.00 30.95 455 PRO B N 1
ATOM 4060 C CA . PRO B 1 193 ? -37.255 20.023 39.140 1.00 33.41 455 PRO B CA 1
ATOM 4061 C C . PRO B 1 193 ? -37.654 19.459 37.784 1.00 35.66 455 PRO B C 1
ATOM 4062 O O . PRO B 1 193 ? -38.778 19.712 37.329 1.00 33.70 455 PRO B O 1
ATOM 4066 N N . ASP B 1 194 ? -36.759 18.738 37.112 1.00 30.80 456 ASP B N 1
ATOM 4067 C CA . ASP B 1 194 ? -37.034 18.138 35.812 1.00 33.90 456 ASP B CA 1
ATOM 4068 C C . ASP B 1 194 ? -36.907 16.625 35.902 1.00 34.82 456 ASP B C 1
ATOM 4069 O O . ASP B 1 194 ? -36.146 16.093 36.713 1.00 37.18 456 ASP B O 1
ATOM 4074 N N . ARG B 1 195 ? -37.698 15.937 35.097 1.00 31.01 457 ARG B N 1
ATOM 4075 C CA . ARG B 1 195 ? -37.639 14.492 34.974 1.00 34.02 457 ARG B CA 1
ATOM 4076 C C . ARG B 1 195 ? -37.441 14.143 33.502 1.00 32.07 457 ARG B C 1
ATOM 4077 O O . ARG B 1 195 ? -37.751 14.940 32.613 1.00 28.90 457 ARG B O 1
ATOM 4085 N N . LEU B 1 196 ? -36.906 12.948 33.265 1.00 31.21 458 LEU B N 1
ATOM 4086 C CA . LEU B 1 196 ? -36.783 12.402 31.923 1.00 29.97 458 LEU B CA 1
ATOM 4087 C C . LEU B 1 196 ? -38.149 11.976 31.398 1.00 35.42 458 LEU B C 1
ATOM 4088 O O . LEU B 1 196 ? -39.063 11.665 32.165 1.00 32.57 458 LEU B O 1
ATOM 4093 N N . SER B 1 197 ? -38.283 11.953 30.074 1.00 32.98 459 SER B N 1
ATOM 4094 C CA . SER B 1 197 ? -39.528 11.575 29.426 1.00 31.73 459 SER B CA 1
ATOM 4095 C C . SER B 1 197 ? -39.343 10.334 28.568 1.00 33.00 459 SER B C 1
ATOM 4096 O O . SER B 1 197 ? -38.318 10.164 27.889 1.00 28.65 459 SER B O 1
ATOM 4099 N N . ASN B 1 198 ? -40.355 9.474 28.601 1.00 29.33 460 ASN B N 1
ATOM 4100 C CA . ASN B 1 198 ? -40.450 8.323 27.715 1.00 33.92 460 ASN B CA 1
ATOM 4101 C C . ASN B 1 198 ? -41.488 8.548 26.615 1.00 26.85 460 ASN B C 1
ATOM 4102 O O . ASN B 1 198 ? -41.887 7.597 25.934 1.00 28.91 460 ASN B O 1
ATOM 4107 N N . LYS B 1 199 ? -41.961 9.781 26.460 1.00 27.71 461 LYS B N 1
ATOM 4108 C CA . LYS B 1 199 ? -43.100 10.063 25.605 1.00 23.89 461 LYS B CA 1
ATOM 4109 C C . LYS B 1 199 ? -42.668 10.201 24.149 1.00 31.06 461 LYS B C 1
ATOM 4110 O O . LYS B 1 199 ? -41.547 10.622 23.843 1.00 27.57 461 LYS B O 1
ATOM 4116 N N . LEU B 1 200 ? -43.583 9.852 23.255 1.00 27.46 462 LEU B N 1
ATOM 4117 C CA . LEU B 1 200 ? -43.414 10.016 21.810 1.00 26.59 462 LEU B CA 1
ATOM 4118 C C . LEU B 1 200 ? -44.595 10.821 21.305 1.00 29.13 462 LEU B C 1
ATOM 4119 O O . LEU B 1 200 ? -45.748 10.412 21.505 1.00 35.58 462 LEU B O 1
ATOM 4124 N N . LEU B 1 201 ? -44.320 11.980 20.701 1.00 27.66 463 LEU B N 1
ATOM 4125 C CA . LEU B 1 201 ? -45.354 12.894 20.235 1.00 23.42 463 LEU B CA 1
ATOM 4126 C C . LEU B 1 201 ? -45.264 13.050 18.719 1.00 30.10 463 LEU B C 1
ATOM 4127 O O . LEU B 1 201 ? -44.170 13.209 18.169 1.00 32.28 463 LEU B O 1
ATOM 4132 N N . GLN B 1 202 ? -46.415 13.029 18.052 1.00 30.25 464 GLN B N 1
ATOM 4133 C CA . GLN B 1 202 ? -46.492 13.132 16.597 1.00 33.54 464 GLN B CA 1
ATOM 4134 C C . GLN B 1 202 ? -47.086 14.473 16.189 1.00 32.41 464 GLN B C 1
ATOM 4135 O O . GLN B 1 202 ? -48.127 14.866 16.710 1.00 35.43 464 GLN B O 1
ATOM 4141 N N . TYR B 1 203 ? -46.443 15.166 15.245 1.00 30.14 465 TYR B N 1
ATOM 4142 C CA . TYR B 1 203 ? -46.980 16.409 14.693 1.00 32.15 465 TYR B CA 1
ATOM 4143 C C . TYR B 1 203 ? -47.409 16.185 13.242 1.00 28.21 465 TYR B C 1
ATOM 4144 O O . TYR B 1 203 ? -46.582 15.814 12.403 1.00 29.53 465 TYR B O 1
ATOM 4153 N N . ASP B 1 204 ? -48.686 16.436 12.952 1.00 33.29 466 ASP B N 1
ATOM 4154 C CA . ASP B 1 204 ? -49.242 16.392 11.601 1.00 33.04 466 ASP B CA 1
ATOM 4155 C C . ASP B 1 204 ? -49.362 17.816 11.069 1.00 34.61 466 ASP B C 1
ATOM 4156 O O . ASP B 1 204 ? -50.289 18.541 11.461 1.00 36.76 466 ASP B O 1
ATOM 4161 N N . PRO B 1 205 ? -48.475 18.261 10.172 1.00 32.54 467 PRO B N 1
ATOM 4162 C CA . PRO B 1 205 ? -48.517 19.665 9.734 1.00 33.45 467 PRO B CA 1
ATOM 4163 C C . PRO B 1 205 ? -49.790 20.041 9.007 1.00 39.92 467 PRO B C 1
ATOM 4164 O O . PRO B 1 205 ? -50.139 21.230 8.978 1.00 38.34 467 PRO B O 1
ATOM 4168 N N . SER B 1 206 ? -50.487 19.071 8.405 1.00 39.61 468 SER B N 1
ATOM 4169 C CA . SER B 1 206 ? -51.682 19.385 7.627 1.00 43.77 468 SER B CA 1
ATOM 4170 C C . SER B 1 206 ? -52.872 19.676 8.529 1.00 49.75 468 SER B C 1
ATOM 4171 O O . SER B 1 206 ? -53.817 20.352 8.105 1.00 44.54 468 SER B O 1
ATOM 4174 N N . GLN B 1 207 ? -52.837 19.182 9.764 1.00 43.58 469 GLN B N 1
ATOM 4175 C CA . GLN B 1 207 ? -53.829 19.496 10.783 1.00 45.21 469 GLN B CA 1
ATOM 4176 C C . GLN B 1 207 ? -53.303 20.451 11.843 1.00 42.60 469 GLN B C 1
ATOM 4177 O O . GLN B 1 207 ? -54.088 20.906 12.682 1.00 42.22 469 GLN B O 1
ATOM 4183 N N . ASP B 1 208 ? -52.009 20.770 11.804 1.00 37.91 470 ASP B N 1
ATOM 4184 C CA . ASP B 1 208 ? -51.346 21.559 12.829 1.00 38.98 470 ASP B CA 1
ATOM 4185 C C . ASP B 1 208 ? -51.724 21.012 14.204 1.00 36.23 470 ASP B C 1
ATOM 4186 O O . ASP B 1 208 ? -52.254 21.716 15.063 1.00 41.14 470 ASP B O 1
ATOM 4191 N N . GLN B 1 209 ? -51.492 19.711 14.378 1.00 37.45 471 GLN B N 1
ATOM 4192 C CA . GLN B 1 209 ? -51.995 18.980 15.533 1.00 36.84 471 GLN B CA 1
ATOM 4193 C C . GLN B 1 209 ? -50.930 18.030 16.061 1.00 40.47 471 GLN B C 1
ATOM 4194 O O . GLN B 1 209 ? -50.447 17.151 15.329 1.00 34.06 471 GLN B O 1
ATOM 4200 N N . TRP B 1 210 ? -50.582 18.198 17.337 1.00 37.16 472 TRP B N 1
ATOM 4201 C CA . TRP B 1 210 ? -49.749 17.240 18.040 1.00 32.65 472 TRP B CA 1
ATOM 4202 C C . TRP B 1 210 ? -50.623 16.177 18.683 1.00 36.90 472 TRP B C 1
ATOM 4203 O O . TRP B 1 210 ? -51.730 16.459 19.136 1.00 36.71 472 TRP B O 1
ATOM 4214 N N . SER B 1 211 ? -50.114 14.951 18.733 1.00 36.52 473 SER B N 1
ATOM 4215 C CA . SER B 1 211 ? -50.828 13.877 19.407 1.00 36.20 473 SER B CA 1
ATOM 4216 C C . SER B 1 211 ? -49.838 12.924 20.067 1.00 34.63 473 SER B C 1
ATOM 4217 O O . SER B 1 211 ? -48.700 12.742 19.613 1.00 30.42 473 SER B O 1
ATOM 4220 N N . VAL B 1 212 ? -50.287 12.314 21.145 1.00 33.11 474 VAL B N 1
ATOM 4221 C CA . VAL B 1 212 ? -49.450 11.418 21.928 1.00 33.80 474 VAL B CA 1
ATOM 4222 C C . VAL B 1 212 ? -49.538 10.023 21.333 1.00 36.44 474 VAL B C 1
ATOM 4223 O O . VAL B 1 212 ? -50.630 9.472 21.185 1.00 40.38 474 VAL B O 1
ATOM 4227 N N . ARG B 1 213 ? -48.390 9.446 21.008 1.00 32.31 475 ARG B N 1
ATOM 4228 C CA . ARG B 1 213 ? -48.291 8.087 20.510 1.00 35.87 475 ARG B CA 1
ATOM 4229 C C . ARG B 1 213 ? -47.874 7.147 21.639 1.00 32.83 475 ARG B C 1
ATOM 4230 O O . ARG B 1 213 ? -47.793 7.540 22.807 1.00 30.93 475 ARG B O 1
ATOM 4238 N N . ALA B 1 214 ? -47.606 5.893 21.293 1.00 30.63 476 ALA B N 1
ATOM 4239 C CA . ALA B 1 214 ? -47.177 4.923 22.290 1.00 33.31 476 ALA B CA 1
ATOM 4240 C C . ALA B 1 214 ? -45.848 5.341 22.923 1.00 35.36 476 ALA B C 1
ATOM 4241 O O . ALA B 1 214 ? -44.924 5.761 22.213 1.00 34.17 476 ALA B O 1
ATOM 4243 N N . PRO B 1 215 ? -45.706 5.226 24.247 1.00 33.36 477 PRO B N 1
ATOM 4244 C CA . PRO B 1 215 ? -44.429 5.558 24.900 1.00 29.26 477 PRO B CA 1
ATOM 4245 C C . PRO B 1 215 ? -43.377 4.458 24.756 1.00 31.15 477 PRO B C 1
ATOM 4246 O O . PRO B 1 215 ? -43.676 3.290 24.504 1.00 31.08 477 PRO B O 1
ATOM 4250 N N . MET B 1 216 ? -42.118 4.862 24.917 1.00 28.98 478 MET B N 1
ATOM 4251 C CA . MET B 1 216 ? -41.014 3.914 25.001 1.00 29.59 478 MET B CA 1
ATOM 4252 C C . MET B 1 216 ? -40.985 3.242 26.368 1.00 31.88 478 MET B C 1
ATOM 4253 O O . MET B 1 216 ? -41.578 3.723 27.324 1.00 28.25 478 MET B O 1
ATOM 4258 N N . LYS B 1 217 ? -40.237 2.140 26.464 1.00 34.16 479 LYS B N 1
ATOM 4259 C CA . LYS B 1 217 ? -40.085 1.476 27.750 1.00 37.42 479 LYS B CA 1
ATOM 4260 C C . LYS B 1 217 ? -39.156 2.236 28.691 1.00 34.40 479 LYS B C 1
ATOM 4261 O O . LYS B 1 217 ? -39.270 2.069 29.902 1.00 35.55 479 LYS B O 1
ATOM 4263 N N . TYR B 1 218 ? -38.264 3.081 28.169 1.00 27.53 480 TYR B N 1
ATOM 4264 C CA . TYR B 1 218 ? -37.334 3.864 28.962 1.00 31.19 480 TYR B CA 1
ATOM 4265 C C . TYR B 1 218 ? -37.602 5.349 28.792 1.00 30.66 480 TYR B C 1
ATOM 4266 O O . TYR B 1 218 ? -37.879 5.816 27.687 1.00 29.35 480 TYR B O 1
ATOM 4275 N N . SER B 1 219 ? -37.503 6.086 29.888 1.00 24.62 481 SER B N 1
ATOM 4276 C CA . SER B 1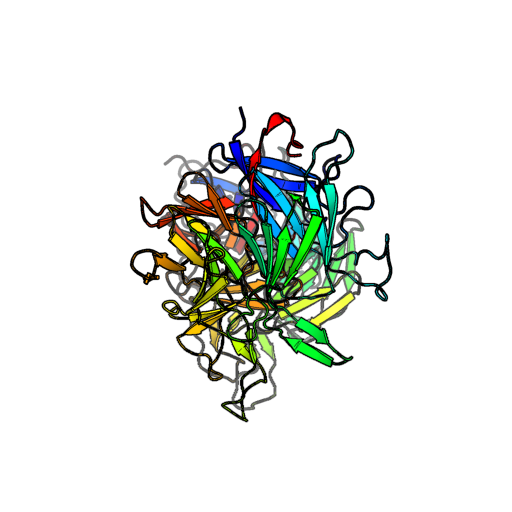 219 ? -37.380 7.532 29.858 1.00 24.20 481 SER B CA 1
ATOM 4277 C C . SER B 1 219 ? -35.895 7.828 29.680 1.00 32.35 481 SER B C 1
ATOM 4278 O O . SER B 1 219 ? -35.054 7.141 30.264 1.00 27.21 481 SER B O 1
ATOM 4281 N N . LYS B 1 220 ? -35.565 8.798 28.823 1.00 31.75 482 LYS B N 1
ATOM 4282 C CA . LYS B 1 220 ? -34.182 8.856 28.360 1.00 28.11 482 LYS B CA 1
ATOM 4283 C C . LYS B 1 220 ? -33.889 10.184 27.680 1.00 31.37 482 LYS B C 1
ATOM 4284 O O . LYS B 1 220 ? -34.786 10.863 27.168 1.00 28.62 482 LYS B O 1
ATOM 4290 N N . TYR B 1 221 ? -32.603 10.532 27.668 1.00 31.99 483 TYR B N 1
ATOM 4291 C CA . TYR B 1 221 ? -32.082 11.573 26.790 1.00 30.24 483 TYR B CA 1
ATOM 4292 C C . TYR B 1 221 ? -30.666 11.183 26.378 1.00 30.09 483 TYR B C 1
ATOM 4293 O O . TYR B 1 221 ? -30.116 10.174 26.835 1.00 29.30 483 TYR B O 1
ATOM 4302 N N . ARG B 1 222 ? -30.095 11.994 25.476 1.00 32.52 484 ARG B N 1
ATOM 4303 C CA . ARG B 1 222 ? -28.776 11.758 24.872 1.00 34.11 484 ARG B CA 1
ATOM 4304 C C . ARG B 1 222 ? -28.685 10.379 24.217 1.00 28.14 484 ARG B C 1
ATOM 4305 O O . ARG B 1 222 ? -27.679 9.671 24.338 1.00 27.78 484 ARG B O 1
ATOM 4313 N N . PHE B 1 223 ? -29.737 10.004 23.502 1.00 28.81 485 PHE B N 1
ATOM 4314 C CA . PHE B 1 223 ? -29.815 8.739 22.792 1.00 28.34 485 PHE B CA 1
ATOM 4315 C C . PHE B 1 223 ? -29.634 8.961 21.293 1.00 27.47 485 PHE B C 1
ATOM 4316 O O . PHE B 1 223 ? -29.816 10.071 20.792 1.00 26.45 485 PHE B O 1
ATOM 4324 N N . SER B 1 224 ? -29.306 7.886 20.579 1.00 26.86 486 SER B N 1
ATOM 4325 C CA . SER B 1 224 ? -29.237 7.937 19.120 1.00 29.48 486 SER B CA 1
ATOM 4326 C C . SER B 1 224 ? -30.632 7.866 18.516 1.00 29.38 486 SER B C 1
ATOM 4327 O O . SER B 1 224 ? -31.546 7.270 19.095 1.00 28.43 486 SER B O 1
ATOM 4330 N N . THR B 1 225 ? -30.781 8.436 17.313 1.00 26.54 487 THR B N 1
ATOM 4331 C CA . THR B 1 225 ? -31.993 8.259 16.533 1.00 26.05 487 THR B CA 1
ATOM 4332 C C . THR B 1 225 ? -31.634 8.060 15.068 1.00 35.08 487 THR B C 1
ATOM 4333 O O . THR B 1 225 ? -30.724 8.706 14.542 1.00 28.52 487 THR B O 1
ATOM 4337 N N . ALA B 1 226 ? -32.362 7.167 14.412 1.00 28.70 488 ALA B N 1
ATOM 4338 C CA . ALA B 1 226 ? -32.276 7.082 12.957 1.00 31.95 488 ALA B CA 1
ATOM 4339 C C . ALA B 1 226 ? -33.598 6.525 12.457 1.00 32.95 488 ALA B C 1
ATOM 4340 O O . ALA B 1 226 ? -34.360 5.929 13.221 1.00 31.52 488 ALA B O 1
ATOM 4342 N N . VAL B 1 227 ? -33.899 6.771 11.182 1.00 29.65 489 VAL B N 1
ATOM 4343 C CA . VAL B 1 227 ? -35.096 6.223 10.553 1.00 28.04 489 VAL B CA 1
ATOM 4344 C C . VAL B 1 227 ? -34.639 5.211 9.515 1.00 29.71 489 VAL B C 1
ATOM 4345 O O . VAL B 1 227 ? -33.883 5.552 8.603 1.00 35.73 489 VAL B O 1
ATOM 4349 N N . VAL B 1 228 ? -35.044 3.956 9.685 1.00 32.28 490 VAL B N 1
ATOM 4350 C CA . VAL B 1 228 ? -34.691 2.891 8.757 1.00 34.18 490 VAL B CA 1
ATOM 4351 C C . VAL B 1 228 ? -35.972 2.198 8.330 1.00 33.02 490 VAL B C 1
ATOM 4352 O O . VAL B 1 228 ? -36.731 1.710 9.180 1.00 34.15 490 VAL B O 1
ATOM 4356 N N . ASN B 1 229 ? -36.213 2.157 7.016 1.00 30.89 491 ASN B N 1
ATOM 4357 C CA . ASN B 1 229 ? -37.390 1.510 6.441 1.00 32.87 491 ASN B CA 1
ATOM 4358 C C . ASN B 1 229 ? -38.670 1.978 7.135 1.00 28.49 491 ASN B C 1
ATOM 4359 O O . ASN B 1 229 ? -39.520 1.189 7.534 1.00 31.87 491 ASN B O 1
ATOM 4364 N N . SER B 1 230 ? -38.787 3.298 7.280 1.00 28.38 492 SER B N 1
ATOM 4365 C CA . SER B 1 230 ? -39.962 3.977 7.817 1.00 32.95 492 SER B CA 1
ATOM 4366 C C . SER B 1 230 ? -40.235 3.641 9.293 1.00 32.09 492 SER B C 1
ATOM 4367 O O . SER B 1 230 ? -41.347 3.862 9.782 1.00 35.85 492 SER B O 1
ATOM 4370 N N . GLU B 1 231 ? -39.251 3.135 10.038 1.00 33.67 493 GLU B N 1
ATOM 4371 C CA . GLU B 1 231 ? -39.397 2.893 11.477 1.00 35.35 493 GLU B CA 1
ATOM 4372 C C . GLU B 1 231 ? -38.351 3.701 12.240 1.00 40.25 493 GLU B C 1
ATOM 4373 O O . GLU B 1 231 ? -37.286 4.004 11.702 1.00 31.49 493 GLU B O 1
ATOM 4379 N N . ILE B 1 232 ? -38.646 4.043 13.504 1.00 35.06 494 ILE B N 1
ATOM 4380 C CA . ILE B 1 232 ? -37.781 4.917 14.299 1.00 34.10 494 ILE B CA 1
ATOM 4381 C C . ILE B 1 232 ? -36.923 4.061 15.224 1.00 37.14 494 ILE B C 1
ATOM 4382 O O . ILE B 1 232 ? -37.450 3.274 16.019 1.00 33.35 494 ILE B O 1
ATOM 4387 N N . TYR B 1 233 ? -35.603 4.217 15.123 1.00 29.74 495 TYR B N 1
ATOM 4388 C CA . TYR B 1 233 ? -34.659 3.520 15.981 1.00 28.16 495 TYR B CA 1
ATOM 4389 C C . TYR B 1 233 ? -34.119 4.502 17.015 1.00 33.08 495 TYR B C 1
ATOM 4390 O O . TYR B 1 233 ? -33.713 5.619 16.667 1.00 29.43 495 TYR B O 1
ATOM 4399 N N . VAL B 1 234 ? -34.134 4.083 18.278 1.00 27.24 496 VAL B N 1
ATOM 4400 C CA . VAL B 1 234 ? -33.715 4.893 19.419 1.00 28.55 496 VAL B CA 1
ATOM 4401 C C . VAL B 1 234 ? -32.729 4.037 20.207 1.00 25.47 496 VAL B C 1
ATOM 4402 O O . VAL B 1 234 ? -33.078 2.932 20.642 1.00 32.10 496 VAL B O 1
ATOM 4406 N N . LEU B 1 235 ? -31.505 4.529 20.383 1.00 27.61 497 LEU B N 1
ATOM 4407 C CA . LEU B 1 235 ? -30.408 3.679 20.844 1.00 33.34 497 LEU B CA 1
ATOM 4408 C C . LEU B 1 235 ? -29.623 4.362 21.950 1.00 23.99 497 LEU B C 1
ATOM 4409 O O . LEU B 1 235 ? -29.275 5.543 21.836 1.00 28.74 497 LEU B O 1
ATOM 4414 N N . GLY B 1 236 ? -29.320 3.604 22.997 1.00 31.13 498 GLY B N 1
ATOM 4415 C CA . GLY B 1 236 ? -28.530 4.048 24.145 1.00 30.99 498 GLY B CA 1
ATOM 4416 C C . GLY B 1 236 ? -29.100 5.276 24.830 1.00 25.58 498 GLY B C 1
ATOM 4417 O O . GLY B 1 236 ? -30.314 5.467 24.951 1.00 30.46 498 GLY B O 1
ATOM 4418 N N . GLY B 1 237 ? -28.198 6.125 25.297 1.00 29.73 499 GLY B N 1
ATOM 4419 C CA . GLY B 1 237 ? -28.568 7.309 26.044 1.00 28.26 499 GLY B CA 1
ATOM 4420 C C . GLY B 1 237 ? -28.532 7.057 27.549 1.00 28.19 499 GLY B C 1
ATOM 4421 O O . GLY B 1 237 ? -28.139 5.993 28.033 1.00 32.13 499 GLY B O 1
ATOM 4422 N N . ILE B 1 238 ? -28.944 8.079 28.283 1.00 25.51 500 ILE B N 1
ATOM 4423 C CA . ILE B 1 238 ? -29.057 8.045 29.745 1.00 25.48 500 ILE B CA 1
ATOM 4424 C C . ILE B 1 238 ? -30.531 7.920 30.084 1.00 26.16 500 ILE B C 1
ATOM 4425 O O . ILE B 1 238 ? -31.336 8.719 29.600 1.00 30.66 500 ILE B O 1
ATOM 4430 N N . GLY B 1 239 ? -30.902 6.946 30.909 1.00 29.76 501 GLY B N 1
ATOM 4431 C CA . GLY B 1 239 ? -32.292 6.888 31.336 1.00 31.48 501 GLY B CA 1
ATOM 4432 C C . GLY B 1 239 ? -32.609 5.831 32.374 1.00 34.57 501 GLY B C 1
ATOM 4433 O O . GLY B 1 239 ? -31.734 5.345 33.089 1.00 34.46 501 GLY B O 1
ATOM 4434 N N . CYS B 1 240 ? -33.896 5.492 32.450 1.00 34.39 502 CYS B N 1
ATOM 4435 C CA . CYS B 1 240 ? -34.402 4.553 33.436 1.00 34.78 502 CYS B CA 1
ATOM 4436 C C . CYS B 1 240 ? -35.628 3.865 32.858 1.00 36.40 502 CYS B C 1
ATOM 4437 O O . CYS B 1 240 ? -36.310 4.419 31.997 1.00 30.90 502 CYS B O 1
ATOM 4440 N N . VAL B 1 241 ? -35.918 2.665 33.358 1.00 39.13 503 VAL B N 1
ATOM 4441 C CA . VAL B 1 241 ? -37.097 1.937 32.907 1.00 37.53 503 VAL B CA 1
ATOM 4442 C C . VAL B 1 241 ? -38.357 2.670 33.342 1.00 35.65 503 VAL B C 1
ATOM 4443 O O . VAL B 1 241 ? -38.479 3.106 34.497 1.00 35.84 503 VAL B O 1
ATOM 4447 N N . GLY B 1 242 ? -39.314 2.793 32.424 1.00 30.70 504 GLY B N 1
ATOM 4448 C CA . GLY B 1 242 ? -40.594 3.375 32.784 1.00 32.04 504 GLY B CA 1
ATOM 4449 C C . GLY B 1 242 ? -40.478 4.854 33.112 1.00 33.95 504 GLY B C 1
ATOM 4450 O O . GLY B 1 242 ? -39.452 5.494 32.891 1.00 35.97 504 GLY B O 1
ATOM 4451 N N . GLN B 1 243 ? -41.568 5.387 33.668 1.00 31.20 505 GLN B N 1
ATOM 4452 C CA . GLN B 1 243 ? -41.632 6.798 34.028 1.00 35.41 505 GLN B CA 1
ATOM 4453 C C . GLN B 1 243 ? -40.531 7.154 35.013 1.00 33.34 505 GLN B C 1
ATOM 4454 O O . GLN B 1 243 ? -40.169 6.358 35.878 1.00 35.30 505 GLN B O 1
ATOM 4460 N N . ASP B 1 244 ? -39.995 8.362 34.865 1.00 36.64 506 ASP B N 1
ATOM 4461 C CA . ASP B 1 244 ? -38.949 8.859 35.743 1.00 32.36 506 ASP B CA 1
ATOM 4462 C C . ASP B 1 244 ? -39.598 9.422 37.002 1.00 38.84 506 ASP B C 1
ATOM 4463 O O . ASP B 1 244 ? -40.184 10.506 36.970 1.00 39.40 506 ASP B O 1
ATOM 4468 N N . LYS B 1 245 ? -39.482 8.700 38.114 1.00 33.21 507 LYS B N 1
ATOM 4469 C CA . LYS B 1 245 ? -39.936 9.197 39.411 1.00 38.49 507 LYS B CA 1
ATOM 4470 C C . LYS B 1 245 ? -38.777 9.300 40.396 1.00 44.24 507 LYS B C 1
ATOM 4471 O O . LYS B 1 245 ? -38.941 9.084 41.600 1.00 44.61 507 LYS B O 1
ATOM 4477 N N . GLY B 1 246 ? -37.597 9.633 39.878 1.00 37.51 508 GLY B N 1
ATOM 4478 C CA . GLY B 1 246 ? -36.412 9.832 40.674 1.00 36.12 508 GLY B CA 1
ATOM 4479 C C . GLY B 1 246 ? -35.566 8.603 40.882 1.00 39.93 508 GLY B C 1
ATOM 4480 O O . GLY B 1 246 ? -34.662 8.637 41.721 1.00 39.57 508 GLY B O 1
ATOM 4481 N N . GLN B 1 247 ? -35.824 7.516 40.158 1.00 37.59 509 GLN B N 1
ATOM 4482 C CA . GLN B 1 247 ? -34.969 6.348 40.302 1.00 37.34 509 GLN B CA 1
ATOM 4483 C C . GLN B 1 247 ? -33.621 6.590 39.617 1.00 39.19 509 GLN B C 1
ATOM 4484 O O . GLN B 1 247 ? -33.434 7.556 38.872 1.00 38.03 509 GLN B O 1
ATOM 4490 N N . VAL B 1 248 ? -32.665 5.699 39.897 1.00 34.63 510 VAL B N 1
ATOM 4491 C CA . VAL B 1 248 ? -31.304 5.903 39.423 1.00 41.08 510 VAL B CA 1
ATOM 4492 C C . VAL B 1 248 ? -31.297 5.842 37.902 1.00 38.33 510 VAL B C 1
ATOM 4493 O O . VAL B 1 248 ? -32.001 5.032 37.289 1.00 35.72 510 VAL B O 1
ATOM 4497 N N . ARG B 1 249 ? -30.520 6.720 37.292 1.00 36.35 511 ARG B N 1
ATOM 4498 C CA . ARG B 1 249 ? -30.344 6.753 35.848 1.00 33.78 511 ARG B CA 1
ATOM 4499 C C . ARG B 1 249 ? -29.039 6.069 35.480 1.00 37.57 511 ARG B C 1
ATOM 4500 O O . ARG B 1 249 ? -28.071 6.086 36.243 1.00 36.34 511 ARG B O 1
ATOM 4508 N N . LYS B 1 250 ? -29.014 5.445 34.305 1.00 33.54 512 LYS B N 1
ATOM 4509 C CA . LYS B 1 250 ? -27.812 4.746 33.887 1.00 32.21 512 LYS B CA 1
ATOM 4510 C C . LYS B 1 250 ? -27.619 4.915 32.388 1.00 32.99 512 LYS B C 1
ATOM 4511 O O . LYS B 1 250 ? -28.563 5.205 31.658 1.00 30.87 512 LYS B O 1
ATOM 4517 N N . CYS B 1 251 ? -26.372 4.758 31.949 1.00 32.11 513 CYS B N 1
ATOM 4518 C CA . CYS B 1 251 ? -26.084 4.617 30.522 1.00 33.56 513 CYS B CA 1
ATOM 4519 C C . CYS B 1 251 ? -26.712 3.330 29.986 1.00 33.61 513 CYS B C 1
ATOM 4520 O O . CYS B 1 251 ? -26.534 2.252 30.561 1.00 37.38 513 CYS B O 1
ATOM 4523 N N . LEU B 1 252 ? -27.465 3.445 28.894 1.00 30.72 514 LEU B N 1
ATOM 4524 C CA . LEU B 1 252 ? -28.238 2.339 28.339 1.00 33.49 514 LEU B CA 1
ATOM 4525 C C . LEU B 1 252 ? -27.553 1.759 27.102 1.00 34.51 514 LEU B C 1
ATOM 4526 O O . LEU B 1 252 ? -26.853 2.467 26.380 1.00 29.66 514 LEU B O 1
ATOM 4531 N N . ASP B 1 253 ? -27.749 0.456 26.875 1.00 30.41 515 ASP B N 1
ATOM 4532 C CA . ASP B 1 253 ? -27.423 -0.177 25.603 1.00 35.61 515 ASP B CA 1
ATOM 4533 C C . ASP B 1 253 ? -28.680 -0.497 24.802 1.00 35.79 515 ASP B C 1
ATOM 4534 O O . ASP B 1 253 ? -28.604 -1.205 23.786 1.00 34.62 515 ASP B O 1
ATOM 4539 N N . VAL B 1 254 ? -29.830 0.009 25.246 1.00 31.99 516 VAL B N 1
ATOM 4540 C CA . VAL B 1 254 ? -31.137 -0.479 24.819 1.00 32.28 516 VAL B CA 1
ATOM 4541 C C . VAL B 1 254 ? -31.481 0.079 23.445 1.00 31.87 516 VAL B C 1
ATOM 4542 O O . VAL B 1 254 ? -31.297 1.269 23.180 1.00 32.16 516 VAL B O 1
ATOM 4546 N N . VAL B 1 255 ? -32.042 -0.769 22.588 1.00 29.76 517 VAL B N 1
ATOM 4547 C CA . VAL B 1 255 ? -32.501 -0.370 21.262 1.00 33.12 517 VAL B CA 1
ATOM 4548 C C . VAL B 1 255 ? -34.018 -0.540 21.213 1.00 31.84 517 VAL B C 1
ATOM 4549 O O . VAL B 1 255 ? -34.529 -1.661 21.329 1.00 35.24 517 VAL B O 1
ATOM 4553 N N . GLU B 1 256 ? -34.738 0.568 21.056 1.00 28.26 518 GLU B N 1
ATOM 4554 C CA . GLU B 1 256 ? -36.188 0.545 20.891 1.00 26.66 518 GLU B CA 1
ATOM 4555 C C . GLU B 1 256 ? -36.524 0.963 19.466 1.00 31.75 518 GLU B C 1
ATOM 4556 O O . GLU B 1 256 ? -35.916 1.895 18.928 1.00 30.45 518 GLU B O 1
ATOM 4562 N N . ILE B 1 257 ? -37.468 0.254 18.851 1.00 28.79 519 ILE B N 1
ATOM 4563 C CA . ILE B 1 257 ? -37.837 0.466 17.449 1.00 32.60 519 ILE B CA 1
ATOM 4564 C C . ILE B 1 257 ? -39.331 0.725 17.375 1.00 31.79 519 ILE B C 1
ATOM 4565 O O . ILE B 1 257 ? -40.135 -0.108 17.813 1.00 37.98 519 ILE B O 1
ATOM 4570 N N . TYR B 1 258 ? -39.703 1.873 16.815 1.00 32.44 520 TYR B N 1
ATOM 4571 C CA . TYR B 1 258 ? -41.091 2.298 16.742 1.00 32.70 520 TYR B CA 1
ATOM 4572 C C . TYR B 1 258 ? -41.628 2.098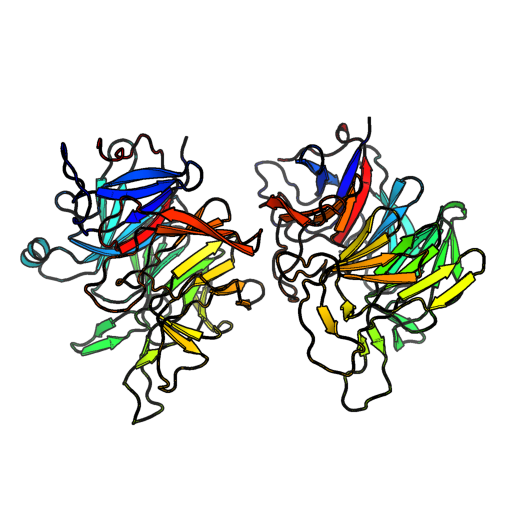 15.330 1.00 37.11 520 TYR B C 1
ATOM 4573 O O . TYR B 1 258 ? -40.994 2.520 14.357 1.00 35.32 520 TYR B O 1
ATOM 4582 N N . ASN B 1 259 ? -42.782 1.434 15.225 1.00 36.18 521 ASN B N 1
ATOM 4583 C CA . ASN B 1 259 ? -43.494 1.249 13.966 1.00 36.22 521 ASN B CA 1
ATOM 4584 C C . ASN B 1 259 ? -44.663 2.219 13.925 1.00 34.41 521 ASN B C 1
ATOM 4585 O O . ASN B 1 259 ? -45.635 2.035 14.678 1.00 36.49 521 ASN B O 1
ATOM 4590 N N . PRO B 1 260 ? -44.597 3.275 13.107 1.00 33.91 522 PRO B N 1
ATOM 4591 C CA . PRO B 1 260 ? -45.655 4.308 13.118 1.00 38.61 522 PRO B CA 1
ATOM 4592 C C . PRO B 1 260 ? -47.031 3.809 12.699 1.00 42.58 522 PRO B C 1
ATOM 4593 O O . PRO B 1 260 ? -48.047 4.298 13.213 1.00 40.81 522 PRO B O 1
ATOM 4597 N N . ASP B 1 261 ? -47.094 2.864 11.759 1.00 42.21 523 ASP B N 1
ATOM 4598 C CA . ASP B 1 261 ? -48.391 2.388 11.289 1.00 48.00 523 ASP B CA 1
ATOM 4599 C C . ASP B 1 261 ? -49.128 1.648 12.387 1.00 39.12 523 ASP B C 1
ATOM 4600 O O . ASP B 1 261 ? -50.290 1.950 12.678 1.00 43.75 523 ASP B O 1
ATOM 4605 N N . GLY B 1 262 ? -48.469 0.669 13.002 1.00 39.75 524 GLY B N 1
ATOM 4606 C CA . GLY B 1 262 ? -49.053 -0.047 14.116 1.00 36.49 524 GLY B CA 1
ATOM 4607 C C . GLY B 1 262 ? -48.972 0.663 15.446 1.00 36.67 524 GLY B C 1
ATOM 4608 O O . GLY B 1 262 ? -49.530 0.164 16.425 1.00 42.26 524 GLY B O 1
ATOM 4609 N N . ASP B 1 263 ? -48.305 1.813 15.510 1.00 37.53 525 ASP B N 1
ATOM 4610 C CA . ASP B 1 263 ? -48.147 2.581 16.754 1.00 42.33 525 ASP B CA 1
ATOM 4611 C C . ASP B 1 263 ? -47.716 1.690 17.923 1.00 37.63 525 ASP B C 1
ATOM 4612 O O . ASP B 1 263 ? -48.418 1.549 18.930 1.00 41.68 525 ASP B O 1
ATOM 4617 N N . PHE B 1 264 ? -46.542 1.076 17.781 1.00 37.39 526 PHE B N 1
ATOM 4618 C CA . PHE B 1 264 ? -46.009 0.284 18.887 1.00 37.14 526 PHE B CA 1
ATOM 4619 C C . PHE B 1 264 ? -44.491 0.230 18.815 1.00 38.93 526 PHE B C 1
ATOM 4620 O O . PHE B 1 264 ? -43.887 0.372 17.743 1.00 38.79 526 PHE B O 1
ATOM 4628 N N . TRP B 1 265 ? -43.894 0.034 19.983 1.00 38.26 527 TRP B N 1
ATOM 4629 C CA . TRP B 1 265 ? -42.461 -0.086 20.182 1.00 36.73 527 TRP B CA 1
ATOM 4630 C C . TRP B 1 265 ? -42.096 -1.547 20.404 1.00 40.95 527 TRP B C 1
ATOM 4631 O O . TRP B 1 265 ? -42.858 -2.314 21.000 1.00 44.60 527 TRP B O 1
ATOM 4642 N N . ARG B 1 266 ? -40.910 -1.917 19.940 1.00 37.80 528 ARG B N 1
ATOM 4643 C CA . ARG B 1 266 ? -40.339 -3.225 20.211 1.00 36.64 528 ARG B CA 1
ATOM 4644 C C . ARG B 1 266 ? -38.866 -3.035 20.552 1.00 41.36 528 ARG B C 1
ATOM 4645 O O . ARG B 1 266 ? -38.283 -1.976 20.306 1.00 37.71 528 ARG B O 1
ATOM 4653 N N . GLU B 1 267 ? -38.273 -4.060 21.160 1.00 41.51 529 GLU B N 1
ATOM 4654 C CA . GLU B 1 267 ? -36.850 -4.056 21.452 1.00 39.24 529 GLU B CA 1
ATOM 4655 C C . GLU B 1 267 ? -36.070 -4.617 20.268 1.00 43.11 529 GLU B C 1
ATOM 4656 O O . GLU B 1 267 ? -36.504 -5.569 19.612 1.00 50.52 529 GLU B O 1
ATOM 4658 N N . GLY B 1 268 ? -34.934 -3.997 19.976 1.00 36.57 530 GLY B N 1
ATOM 4659 C CA . GLY B 1 268 ? -33.997 -4.552 19.034 1.00 40.42 530 GLY B CA 1
ATOM 4660 C C . GLY B 1 268 ? -32.871 -5.211 19.799 1.00 40.69 530 GLY B C 1
ATOM 4661 O O . GLY B 1 268 ? -32.916 -5.303 21.025 1.00 39.18 530 GLY B O 1
ATOM 4662 N N . PRO B 1 269 ? -31.842 -5.683 19.100 1.00 41.05 531 PRO B N 1
ATOM 4663 C CA . PRO B 1 269 ? -30.667 -6.226 19.789 1.00 43.15 531 PRO B CA 1
ATOM 4664 C C . PRO B 1 269 ? -29.916 -5.123 20.509 1.00 38.24 531 PRO B C 1
ATOM 4665 O O . PRO B 1 269 ? -29.695 -4.041 19.952 1.00 36.72 531 PRO B O 1
ATOM 4669 N N . PRO B 1 270 ? -29.536 -5.340 21.762 1.00 39.88 532 PRO B N 1
ATOM 4670 C CA . PRO B 1 270 ? -28.834 -4.287 22.499 1.00 35.54 532 PRO B CA 1
ATOM 4671 C C . PRO B 1 270 ? -27.487 -3.972 21.866 1.00 32.70 532 PRO B C 1
ATOM 4672 O O . PRO B 1 270 ? -26.854 -4.820 21.229 1.00 38.21 532 PRO B O 1
ATOM 4676 N N . MET B 1 271 ? -27.059 -2.728 22.040 1.00 32.37 533 MET B N 1
ATOM 4677 C CA . MET B 1 271 ? -25.747 -2.322 21.576 1.00 35.26 533 MET B CA 1
ATOM 4678 C C . MET B 1 271 ? -24.643 -3.110 22.279 1.00 29.33 533 MET B C 1
ATOM 4679 O O . MET B 1 271 ? -24.818 -3.578 23.403 1.00 36.80 533 MET B O 1
ATOM 4684 N N . PRO B 1 272 ? -23.518 -3.326 21.596 1.00 34.55 534 PRO B N 1
ATOM 4685 C CA . PRO B 1 272 ? -22.386 -4.036 22.221 1.00 32.57 534 PRO B CA 1
ATOM 4686 C C . PRO B 1 272 ? -21.964 -3.456 23.561 1.00 36.05 534 PRO B C 1
ATOM 4687 O O . PRO B 1 272 ? -21.535 -4.208 24.446 1.00 35.03 534 PRO B O 1
ATOM 4691 N N . SER B 1 273 ? -22.096 -2.148 23.750 1.00 32.95 535 SER B N 1
ATOM 4692 C CA . SER B 1 273 ? -21.844 -1.515 25.032 1.00 34.13 535 SER B CA 1
ATOM 4693 C C . SER B 1 273 ? -22.821 -0.369 25.191 1.00 33.75 535 SER B C 1
ATOM 4694 O O . SER B 1 273 ? -23.299 0.168 24.183 1.00 33.43 535 SER B O 1
ATOM 4697 N N . PRO B 1 274 ? -23.158 0.016 26.428 1.00 33.41 536 PRO B N 1
ATOM 4698 C CA . PRO B 1 274 ? -23.887 1.267 26.626 1.00 33.75 536 PRO B CA 1
ATOM 4699 C C . PRO B 1 274 ? -23.136 2.401 25.957 1.00 31.89 536 PRO B C 1
ATOM 4700 O O . PRO B 1 274 ? -21.909 2.478 26.011 1.00 35.40 536 PRO B O 1
ATOM 4704 N N . LEU B 1 275 ? -23.883 3.278 25.300 1.00 32.08 537 LEU B N 1
ATOM 4705 C CA . LEU B 1 275 ? -23.263 4.301 24.474 1.00 31.06 537 LEU B CA 1
ATOM 4706 C C . LEU B 1 275 ? -24.162 5.518 24.450 1.00 27.93 537 LEU B C 1
ATOM 4707 O O . LEU B 1 275 ? -25.364 5.390 24.214 1.00 31.05 537 LEU B O 1
ATOM 4712 N N . LEU B 1 276 ? -23.581 6.679 24.709 1.00 28.09 538 LEU B N 1
ATOM 4713 C CA . LEU B 1 276 ? -24.287 7.949 24.674 1.00 28.40 538 LEU B CA 1
ATOM 4714 C C . LEU B 1 276 ? -24.050 8.632 23.337 1.00 32.78 538 LEU B C 1
ATOM 4715 O O . LEU B 1 276 ? -22.969 8.522 22.749 1.00 31.48 538 LEU B O 1
ATOM 4720 N N . SER B 1 277 ? -25.056 9.383 22.899 1.00 29.89 539 SER B N 1
ATOM 4721 C CA . SER B 1 277 ? -24.966 10.193 21.694 1.00 32.97 539 SER B CA 1
ATOM 4722 C C . SER B 1 277 ? -24.130 11.441 21.982 1.00 36.28 539 SER B C 1
ATOM 4723 O O . SER B 1 277 ? -23.517 11.590 23.046 1.00 33.05 539 SER B O 1
ATOM 4726 N N . LEU B 1 278 ? -24.110 12.357 21.015 1.00 30.32 540 LEU B N 1
ATOM 4727 C CA . LEU B 1 278 ? -23.338 13.590 21.109 1.00 32.35 540 LEU B CA 1
ATOM 4728 C C . LEU B 1 278 ? -23.798 14.467 22.272 1.00 33.08 540 LEU B C 1
ATOM 4729 O O . LEU B 1 278 ? -24.961 14.447 22.671 1.00 31.49 540 LEU B O 1
ATOM 4734 N N . ARG B 1 279 ? -22.874 15.296 22.766 1.00 34.33 541 ARG B N 1
ATOM 4735 C CA . ARG B 1 279 ? -23.172 16.206 23.875 1.00 35.36 541 ARG B CA 1
ATOM 4736 C C . ARG B 1 279 ? -24.183 17.268 23.489 1.00 40.31 541 ARG B C 1
ATOM 4737 O O . ARG B 1 279 ? -24.847 17.824 24.370 1.00 32.59 541 ARG B O 1
ATOM 4745 N N . THR B 1 280 ? -24.307 17.568 22.192 1.00 34.22 542 THR B N 1
ATOM 4746 C CA . THR B 1 280 ? -25.357 18.453 21.711 1.00 30.50 542 THR B CA 1
ATOM 4747 C C . THR B 1 280 ? -26.731 17.841 21.892 1.00 32.21 542 THR B C 1
ATOM 4748 O O . THR B 1 280 ? -27.731 18.557 21.770 1.00 39.77 542 THR B O 1
ATOM 4752 N N . ASN B 1 281 ? -26.792 16.545 22.199 1.00 34.65 543 ASN B N 1
ATOM 4753 C CA . ASN B 1 281 ? -27.972 15.688 22.203 1.00 38.35 543 ASN B CA 1
ATOM 4754 C C . ASN B 1 281 ? -28.485 15.415 20.801 1.00 36.85 543 ASN B C 1
ATOM 4755 O O . ASN B 1 281 ? -29.532 14.778 20.658 1.00 34.75 543 ASN B O 1
ATOM 4760 N N . SER B 1 282 ? -27.802 15.896 19.767 1.00 34.85 544 SER B N 1
ATOM 4761 C CA . SER B 1 282 ? -28.121 15.503 18.407 1.00 29.56 544 SER B CA 1
ATOM 4762 C C . SER B 1 282 ? -27.708 14.056 18.185 1.00 32.35 544 SER B C 1
ATOM 4763 O O . SER B 1 282 ? -26.999 13.451 18.995 1.00 34.35 544 SER B O 1
ATOM 4766 N N . THR B 1 283 ? -28.134 13.495 17.060 1.00 29.35 545 THR B N 1
ATOM 4767 C CA . THR B 1 283 ? -27.906 12.079 16.869 1.00 25.36 545 THR B CA 1
ATOM 4768 C C . THR B 1 283 ? -26.476 11.808 16.427 1.00 29.50 545 THR B C 1
ATOM 4769 O O . THR B 1 283 ? -25.844 12.619 15.736 1.00 26.67 545 THR B O 1
ATOM 4773 N N . ASN B 1 284 ? -25.970 10.647 16.844 1.00 27.24 546 ASN B N 1
ATOM 4774 C CA . ASN B 1 284 ? -24.722 10.098 16.339 1.00 29.77 546 ASN B CA 1
ATOM 4775 C C . ASN B 1 284 ? -24.958 8.949 15.370 1.00 27.04 546 ASN B C 1
ATOM 4776 O O . ASN B 1 284 ? -24.047 8.152 15.138 1.00 31.00 546 ASN B O 1
ATOM 4781 N N . ALA B 1 285 ? -26.172 8.825 14.827 1.00 29.94 547 ALA B N 1
ATOM 4782 C CA . ALA B 1 285 ? -26.529 7.684 14.005 1.00 26.81 547 ALA B CA 1
ATOM 4783 C C . ALA B 1 285 ? -27.219 8.155 12.730 1.00 26.50 547 ALA B C 1
ATOM 4784 O O . ALA B 1 285 ? -27.769 9.256 12.657 1.00 27.29 547 ALA B O 1
ATOM 4786 N N . GLY B 1 286 ? -27.174 7.291 11.724 1.00 31.15 548 GLY B N 1
ATOM 4787 C CA . GLY B 1 286 ? -27.790 7.586 10.442 1.00 31.15 548 GLY B CA 1
ATOM 4788 C C . GLY B 1 286 ? -28.102 6.297 9.716 1.00 33.07 548 GLY B C 1
ATOM 4789 O O . GLY B 1 286 ? -27.578 5.228 10.052 1.00 31.58 548 GLY B O 1
ATOM 4790 N N . ALA B 1 287 ? -28.959 6.411 8.702 1.00 30.53 549 ALA B N 1
ATOM 4791 C CA . ALA B 1 287 ? -29.383 5.276 7.892 1.00 33.45 549 ALA B CA 1
ATOM 4792 C C . ALA B 1 287 ? -28.817 5.398 6.485 1.00 33.18 549 ALA B C 1
ATOM 4793 O O . ALA B 1 287 ? -28.968 6.443 5.839 1.00 29.65 549 ALA B O 1
ATOM 4795 N N . VAL B 1 288 ? -28.167 4.329 6.026 1.00 32.92 550 VAL B N 1
ATOM 4796 C CA . VAL B 1 288 ? -27.681 4.187 4.656 1.00 34.49 550 VAL B CA 1
ATOM 4797 C C . VAL B 1 288 ? -28.017 2.775 4.193 1.00 34.42 550 VAL B C 1
ATOM 4798 O O . VAL B 1 288 ? -27.760 1.805 4.915 1.00 35.65 550 VAL B O 1
ATOM 4802 N N . ASP B 1 289 ? -28.644 2.665 3.016 1.00 39.70 551 ASP B N 1
ATOM 4803 C CA . ASP B 1 289 ? -28.948 1.375 2.377 1.00 38.35 551 ASP B CA 1
ATOM 4804 C C . ASP B 1 289 ? -29.739 0.433 3.269 1.00 31.57 551 ASP B C 1
ATOM 4805 O O . ASP B 1 289 ? -29.496 -0.775 3.290 1.00 34.56 551 ASP B O 1
ATOM 4810 N N . GLY B 1 290 ? -30.731 0.967 3.971 1.00 31.51 552 GLY B N 1
ATOM 4811 C CA . GLY B 1 290 ? -31.535 0.106 4.820 1.00 35.87 552 GLY B CA 1
ATOM 4812 C C . GLY B 1 290 ? -30.858 -0.407 6.077 1.00 32.08 552 GLY B C 1
ATOM 4813 O O . GLY B 1 290 ? -31.400 -1.298 6.734 1.00 34.95 552 GLY B O 1
ATOM 4814 N N . LYS B 1 291 ? -29.681 0.092 6.418 1.00 34.52 553 LYS B N 1
ATOM 4815 C CA . LYS B 1 291 ? -29.014 -0.285 7.659 1.00 36.67 553 LYS B CA 1
ATOM 4816 C C . LYS B 1 291 ? -28.802 0.959 8.509 1.00 34.90 553 LYS B C 1
ATOM 4817 O O . LYS B 1 291 ? -28.804 2.085 8.002 1.00 34.05 553 LYS B O 1
ATOM 4823 N N . LEU B 1 292 ? -28.617 0.752 9.816 1.00 27.82 554 LEU B N 1
ATOM 4824 C CA . LEU B 1 292 ? -28.341 1.843 10.733 1.00 29.59 554 LEU B CA 1
ATOM 4825 C C . LEU B 1 292 ? -26.849 1.911 11.049 1.00 29.15 554 LEU B C 1
ATOM 4826 O O . LEU B 1 292 ? -26.210 0.895 11.342 1.00 33.49 554 LEU B O 1
ATOM 4831 N N . TYR B 1 293 ? -26.292 3.111 11.032 1.00 28.32 555 TYR B N 1
ATOM 4832 C CA . TYR B 1 293 ? -24.887 3.289 11.387 1.00 30.39 555 TYR B CA 1
ATOM 4833 C C . TYR B 1 293 ? -24.769 4.210 12.590 1.00 32.43 555 TYR B C 1
ATOM 4834 O O . TYR B 1 293 ? -25.264 5.341 12.566 1.00 32.23 555 TYR B O 1
ATOM 4843 N N . VAL B 1 294 ? -24.149 3.707 13.650 1.00 33.24 556 VAL B N 1
ATOM 4844 C CA . VAL B 1 294 ? -23.764 4.539 14.780 1.00 27.81 556 VAL B CA 1
ATOM 4845 C C . VAL B 1 294 ? -22.325 4.982 14.552 1.00 25.46 556 VAL B C 1
ATOM 4846 O O . VAL B 1 294 ? -21.411 4.155 14.470 1.00 26.88 556 VAL B O 1
ATOM 4850 N N . CYS B 1 295 ? -22.131 6.281 14.407 1.00 25.93 557 CYS B N 1
ATOM 4851 C CA . CYS B 1 295 ? -20.830 6.861 14.089 1.00 24.75 557 CYS B CA 1
ATOM 4852 C C . CYS B 1 295 ? -20.239 7.404 15.388 1.00 26.08 557 CYS B C 1
ATOM 4853 O O . CYS B 1 295 ? -20.359 8.589 15.707 1.00 26.94 557 CYS B O 1
ATOM 4856 N N . GLY B 1 296 ? -19.543 6.534 16.107 1.00 26.24 558 GLY B N 1
ATOM 4857 C CA . GLY B 1 296 ? -18.924 6.931 17.352 1.00 29.10 558 GLY B CA 1
ATOM 4858 C C . GLY B 1 296 ? -19.935 7.256 18.441 1.00 32.13 558 GLY B C 1
ATOM 4859 O O . GLY B 1 296 ? -21.119 7.492 18.166 1.00 28.16 558 GLY B O 1
ATOM 4860 N N . GLY B 1 297 ? -19.470 7.261 19.682 1.00 29.42 559 GLY B N 1
ATOM 4861 C CA . GLY B 1 297 ? -20.321 7.556 20.822 1.00 25.27 559 GLY B CA 1
ATOM 4862 C C . GLY B 1 297 ? -19.466 7.673 22.068 1.00 30.25 559 GLY B C 1
ATOM 4863 O O . GLY B 1 297 ? -18.236 7.563 22.025 1.00 32.78 559 GLY B O 1
ATOM 4864 N N . PHE B 1 298 ? -20.136 7.896 23.185 1.00 31.30 560 PHE B N 1
ATOM 4865 C CA . PHE B 1 298 ? -19.473 8.152 24.453 1.00 31.20 560 PHE B CA 1
ATOM 4866 C C . PHE B 1 298 ? -19.838 7.094 25.474 1.00 32.64 560 PHE B C 1
ATOM 4867 O O . PHE B 1 298 ? -21.004 6.682 25.581 1.00 32.39 560 PHE B O 1
ATOM 4875 N N . HIS B 1 299 ? -18.834 6.650 26.219 1.00 31.10 561 HIS B N 1
ATOM 4876 C CA . HIS B 1 299 ? -19.059 5.679 27.277 1.00 33.72 561 HIS B CA 1
ATOM 4877 C C . HIS B 1 299 ? -19.479 6.313 28.594 1.00 33.13 561 HIS B C 1
ATOM 4878 O O . HIS B 1 299 ? -19.974 5.596 29.470 1.00 36.15 561 HIS B O 1
ATOM 4885 N N . GLY B 1 300 ? -19.313 7.628 28.750 1.00 33.75 562 GLY B N 1
ATOM 4886 C CA . GLY B 1 300 ? -19.733 8.312 29.960 1.00 30.38 562 GLY B CA 1
ATOM 4887 C C . GLY B 1 300 ? -20.175 9.720 29.632 1.00 32.90 562 GLY B C 1
ATOM 4888 O O . GLY B 1 300 ? -20.033 10.190 28.496 1.00 31.07 562 GLY B O 1
ATOM 4889 N N . ALA B 1 301 ? -20.746 10.394 30.638 1.00 32.07 563 ALA B N 1
ATOM 4890 C CA . ALA B 1 301 ? -21.419 11.665 30.396 1.00 32.34 563 ALA B CA 1
ATOM 4891 C C . ALA B 1 301 ? -20.527 12.886 30.613 1.00 34.02 563 ALA B C 1
ATOM 4892 O O . ALA B 1 301 ? -20.970 14.012 30.365 1.00 32.77 563 ALA B O 1
ATOM 4894 N N . ASP B 1 302 ? -19.288 12.699 31.051 1.00 33.66 564 ASP B N 1
ATOM 4895 C CA . ASP B 1 302 ? -18.440 13.840 31.370 1.00 35.73 564 ASP B CA 1
ATOM 4896 C C . ASP B 1 302 ? -18.079 14.632 30.116 1.00 39.51 564 ASP B C 1
ATOM 4897 O O . ASP B 1 302 ? -18.110 14.128 28.985 1.00 37.93 564 ASP B O 1
ATOM 4902 N N . ARG B 1 303 ? -17.717 15.895 30.334 1.00 36.16 565 ARG B N 1
ATOM 4903 C CA . ARG B 1 303 ? -17.514 16.838 29.243 1.00 40.10 565 ARG B CA 1
ATOM 4904 C C . ARG B 1 303 ? -16.161 16.704 28.560 1.00 41.51 565 ARG B C 1
ATOM 4905 O O . ARG B 1 303 ? -15.920 17.394 27.560 1.00 47.79 565 ARG B O 1
ATOM 4913 N N . HIS B 1 304 ? -15.274 15.837 29.049 1.00 38.84 566 HIS B N 1
ATOM 4914 C CA . HIS B 1 304 ? -13.900 15.833 28.556 1.00 38.02 566 HIS B CA 1
ATOM 4915 C C . HIS B 1 304 ? -13.492 14.581 27.793 1.00 35.73 566 HIS B C 1
ATOM 4916 O O . HIS B 1 304 ? -12.495 14.626 27.075 1.00 31.87 566 HIS B O 1
ATOM 4923 N N . GLU B 1 305 ? -14.193 13.471 27.957 1.00 34.59 567 GLU B N 1
ATOM 4924 C CA . GLU B 1 305 ? -13.752 12.229 27.351 1.00 31.94 567 GLU B CA 1
ATOM 4925 C C . GLU B 1 305 ? -13.824 12.314 25.818 1.00 35.44 567 GLU B C 1
ATOM 4926 O O . GLU B 1 305 ? -14.652 13.031 25.242 1.00 29.90 567 GLU B O 1
ATOM 4932 N N . VAL B 1 306 ? -12.885 11.627 25.162 1.00 29.94 568 VAL B N 1
ATOM 4933 C CA . VAL B 1 306 ? -12.822 11.607 23.705 1.00 27.08 568 VAL B CA 1
ATOM 4934 C C . VAL B 1 306 ? -13.837 10.597 23.195 1.00 29.92 568 VAL B C 1
ATOM 4935 O O . VAL B 1 306 ? -14.042 9.537 23.793 1.00 27.90 568 VAL B O 1
ATOM 4939 N N . ILE B 1 307 ? -14.471 10.920 22.068 1.00 36.42 569 ILE B N 1
ATOM 4940 C CA . ILE B 1 307 ? -15.465 10.025 21.497 1.00 34.82 569 ILE B CA 1
ATOM 4941 C C . ILE B 1 307 ? -14.809 8.689 21.150 1.00 30.83 569 ILE B C 1
ATOM 4942 O O . ILE B 1 307 ? -13.621 8.618 20.818 1.00 34.54 569 ILE B O 1
ATOM 4947 N N . SER B 1 308 ? -15.576 7.612 21.273 1.00 30.88 570 SER B N 1
ATOM 4948 C CA . SER B 1 308 ? -15.122 6.311 20.803 1.00 25.87 570 SER B CA 1
ATOM 4949 C C . SER B 1 308 ? -15.160 6.283 19.270 1.00 30.82 570 SER B C 1
ATOM 4950 O O . SER B 1 308 ? -16.227 6.420 18.672 1.00 26.93 570 SER B O 1
ATOM 4953 N N . LYS B 1 309 ? -14.001 6.118 18.627 1.00 31.13 571 LYS B N 1
ATOM 4954 C CA . LYS B 1 309 ? -13.892 6.347 17.176 1.00 36.06 571 LYS B CA 1
ATOM 4955 C C . LYS B 1 309 ? -14.166 5.044 16.428 1.00 34.68 571 LYS B C 1
ATOM 4956 O O . LYS B 1 309 ? -13.259 4.343 15.958 1.00 30.54 571 LYS B O 1
ATOM 4962 N N . GLU B 1 310 ? -15.456 4.737 16.307 1.00 28.87 572 GLU B N 1
ATOM 4963 C CA . GLU B 1 310 ? -15.933 3.450 15.823 1.00 32.11 572 GLU B CA 1
ATOM 4964 C C . GLU B 1 310 ? -17.189 3.674 14.993 1.00 37.77 572 GLU B C 1
ATOM 4965 O O . GLU B 1 310 ? -17.943 4.626 15.221 1.00 36.47 572 GLU B O 1
ATOM 4971 N N . ILE B 1 311 ? -17.423 2.784 14.035 1.00 37.81 573 ILE B N 1
ATOM 4972 C CA . ILE B 1 311 ? -18.670 2.775 13.286 1.00 32.96 573 ILE B CA 1
ATOM 4973 C C . ILE B 1 311 ? -19.306 1.414 13.492 1.00 29.91 573 ILE B C 1
ATOM 4974 O O . ILE B 1 311 ? -18.694 0.381 13.194 1.00 34.30 573 ILE B O 1
ATOM 4979 N N . LEU B 1 312 ? -20.490 1.414 14.083 1.00 26.34 574 LEU B N 1
ATOM 4980 C CA . LEU B 1 312 ? -21.268 0.216 14.346 1.00 31.49 574 LEU B CA 1
ATOM 4981 C C . LEU B 1 312 ? -22.435 0.170 13.374 1.00 33.59 574 LEU B C 1
ATOM 4982 O O . LEU B 1 312 ? -22.995 1.203 13.016 1.00 35.07 574 LEU B O 1
ATOM 4987 N N . GLU B 1 313 ? -22.801 -1.034 12.963 1.00 31.47 575 GLU B N 1
ATOM 4988 C CA . GLU B 1 313 ? -23.867 -1.230 11.995 1.00 34.99 575 GLU B CA 1
ATOM 4989 C C . GLU B 1 313 ? -24.903 -2.146 12.617 1.00 33.61 575 GLU B C 1
ATOM 4990 O O . GLU B 1 313 ? -24.560 -3.187 13.188 1.00 36.77 575 GLU B O 1
ATOM 4996 N N . LEU B 1 314 ? -26.156 -1.729 12.563 1.00 30.34 576 LEU B N 1
ATOM 4997 C CA . LEU B 1 314 ? -27.266 -2.591 12.935 1.00 33.30 576 LEU B CA 1
ATOM 4998 C C . LEU B 1 314 ? -27.965 -2.967 11.639 1.00 32.47 576 LEU B C 1
ATOM 4999 O O . LEU B 1 314 ? -28.589 -2.119 10.996 1.00 33.38 576 LEU B O 1
ATOM 5004 N N . ASP B 1 315 ? -27.828 -4.225 11.255 1.00 35.14 577 ASP B N 1
ATOM 5005 C CA . ASP B 1 315 ? -28.472 -4.804 10.092 1.00 38.18 577 ASP B CA 1
ATOM 5006 C C . ASP B 1 315 ? -29.821 -5.385 10.487 1.00 44.01 577 ASP B C 1
ATOM 5007 O O . ASP B 1 315 ? -29.870 -6.482 11.058 1.00 44.65 577 ASP B O 1
ATOM 5012 N N . PRO B 1 316 ? -30.934 -4.701 10.188 1.00 38.73 578 PRO B N 1
ATOM 5013 C CA . PRO B 1 316 ? -32.249 -5.250 10.552 1.00 43.71 578 PRO B CA 1
ATOM 5014 C C . PRO B 1 316 ? -32.615 -6.502 9.780 1.00 42.90 578 PRO B C 1
ATOM 5015 O O . PRO B 1 316 ? -33.454 -7.280 10.248 1.00 46.33 578 PRO B O 1
ATOM 5019 N N . TRP B 1 317 ? -32.007 -6.733 8.619 1.00 48.78 579 TRP B N 1
ATOM 5020 C CA . TRP B 1 317 ? -32.275 -7.967 7.890 1.00 50.24 579 TRP B CA 1
ATOM 5021 C C . TRP B 1 317 ? -31.682 -9.160 8.629 1.00 49.24 579 TRP B C 1
ATOM 5022 O O . TRP B 1 317 ? -32.394 -10.117 8.956 1.00 53.87 579 TRP B O 1
ATOM 5033 N N A GLU B 1 318 ? -30.381 -9.115 8.920 0.05 47.90 580 GLU B N 1
ATOM 5034 N N B GLU B 1 318 ? -30.377 -9.115 8.912 0.95 47.42 580 GLU B N 1
ATOM 5035 C CA A GLU B 1 318 ? -29.767 -10.143 9.751 0.05 50.96 580 GLU B CA 1
ATOM 5036 C CA B GLU B 1 318 ? -29.736 -10.122 9.746 0.95 50.91 580 GLU B CA 1
ATOM 5037 C C A GLU B 1 318 ? -30.109 -9.979 11.226 0.05 51.38 580 GLU B C 1
ATOM 5038 C C B GLU B 1 318 ? -30.071 -9.960 11.226 0.95 51.43 580 GLU B C 1
ATOM 5039 O O A GLU B 1 318 ? -29.901 -10.918 12.002 0.05 51.88 580 GLU B O 1
ATOM 5040 O O B GLU B 1 318 ? -29.818 -10.886 12.006 0.95 51.88 580 GLU B O 1
ATOM 5051 N N . ASN B 1 319 ? -30.629 -8.817 11.620 1.00 47.48 581 ASN B N 1
ATOM 5052 C CA . ASN B 1 319 ? -31.001 -8.524 13.009 1.00 50.14 581 ASN B CA 1
ATOM 5053 C C . ASN B 1 319 ? -29.833 -8.767 13.963 1.00 45.66 581 ASN B C 1
ATOM 5054 O O . ASN B 1 319 ? -29.920 -9.564 14.897 1.00 50.36 581 ASN B O 1
ATOM 5059 N N . GLN B 1 320 ? -28.730 -8.059 13.710 1.00 45.10 582 GLN B N 1
ATOM 5060 C CA . GLN B 1 320 ? -27.548 -8.178 14.557 1.00 47.55 582 GLN B CA 1
ATOM 5061 C C . GLN B 1 320 ? -26.653 -6.965 14.364 1.00 45.09 582 GLN B C 1
ATOM 5062 O O . GLN B 1 320 ? -26.728 -6.268 13.346 1.00 40.22 582 GLN B O 1
ATOM 5068 N N . TRP B 1 321 ? -25.794 -6.733 15.361 1.00 39.46 583 TRP B N 1
ATOM 5069 C CA . TRP B 1 321 ? -24.801 -5.667 15.321 1.00 39.15 583 TRP B CA 1
ATOM 5070 C C . TRP B 1 321 ? -23.504 -6.181 14.714 1.00 41.57 583 TRP B C 1
ATOM 5071 O O . TRP B 1 321 ? -23.095 -7.319 14.960 1.00 43.60 583 TRP B O 1
ATOM 5082 N N . ASN B 1 322 ? -22.851 -5.326 13.938 1.00 41.44 584 ASN B N 1
ATOM 5083 C CA . ASN B 1 322 ? -21.531 -5.597 13.397 1.00 37.45 584 ASN B CA 1
ATOM 5084 C C . ASN B 1 322 ? -20.678 -4.357 13.581 1.00 36.27 584 ASN B C 1
ATOM 5085 O O . ASN B 1 322 ? -21.146 -3.237 13.375 1.00 36.64 584 ASN B O 1
ATOM 5090 N N . VAL B 1 323 ? -19.428 -4.571 13.963 1.00 37.69 585 VAL B N 1
ATOM 5091 C CA . VAL B 1 323 ? -18.432 -3.509 13.989 1.00 36.89 585 VAL B CA 1
ATOM 5092 C C . VAL B 1 323 ? -17.851 -3.398 12.586 1.00 33.62 585 VAL B C 1
ATOM 5093 O O . VAL B 1 323 ? -17.205 -4.330 12.104 1.00 40.60 585 VAL B O 1
ATOM 5097 N N . VAL B 1 324 ? -18.081 -2.265 11.923 1.00 33.69 586 VAL B N 1
ATOM 5098 C CA . VAL B 1 324 ? -17.652 -2.144 10.532 1.00 36.03 586 VAL B CA 1
ATOM 5099 C C . VAL B 1 324 ? -16.340 -1.382 10.411 1.00 42.32 586 VAL B C 1
ATOM 5100 O O . VAL B 1 324 ? -15.601 -1.573 9.441 1.00 38.46 586 VAL B O 1
ATOM 5104 N N . ALA B 1 325 ? -16.015 -0.533 11.390 1.00 37.58 587 ALA B N 1
ATOM 5105 C CA . ALA B 1 325 ? -14.766 0.215 11.313 1.00 36.99 587 ALA B CA 1
ATOM 5106 C C . ALA B 1 325 ? -14.353 0.679 12.701 1.00 37.74 587 ALA B C 1
ATOM 5107 O O . ALA B 1 325 ? -15.173 1.240 13.431 1.00 34.84 587 ALA B O 1
ATOM 5109 N N . ILE B 1 326 ? -13.079 0.455 13.049 1.00 33.48 588 ILE B N 1
ATOM 5110 C CA . ILE B 1 326 ? -12.502 0.896 14.312 1.00 36.48 588 ILE B CA 1
ATOM 5111 C C . ILE B 1 326 ? -11.364 1.880 14.051 1.00 38.79 588 ILE B C 1
ATOM 5112 O O . ILE B 1 326 ? -10.788 1.948 12.955 1.00 35.28 588 ILE B O 1
ATOM 5117 N N . ASN B 1 327 ? -11.040 2.647 15.095 1.00 37.75 589 ASN B N 1
ATOM 5118 C CA . ASN B 1 327 ? -9.976 3.646 15.036 1.00 34.77 589 ASN B CA 1
ATOM 5119 C C . ASN B 1 327 ? -10.105 4.522 13.793 1.00 41.12 589 ASN B C 1
ATOM 5120 O O . ASN B 1 327 ? -9.120 4.815 13.115 1.00 36.47 589 ASN B O 1
ATOM 5125 N N . VAL B 1 328 ? -11.336 4.932 13.479 1.00 34.96 590 VAL B N 1
ATOM 5126 C CA . VAL B 1 328 ? -11.528 5.755 12.291 1.00 37.23 590 VAL B CA 1
ATOM 5127 C C . VAL B 1 328 ? -11.008 7.165 12.555 1.00 40.98 590 VAL B C 1
ATOM 5128 O O . VAL B 1 328 ? -10.760 7.579 13.697 1.00 32.11 590 VAL B O 1
ATOM 5132 N N . LEU B 1 329 ? -10.856 7.914 11.469 1.00 33.94 591 LEU B N 1
ATOM 5133 C CA . LEU B 1 329 ? -10.196 9.211 11.451 1.00 37.65 591 LEU B CA 1
ATOM 5134 C C . LEU B 1 329 ? -11.121 10.345 11.886 1.00 40.23 591 LEU B C 1
ATOM 5135 O O . LEU B 1 329 ? -11.212 11.371 11.206 1.00 38.02 591 LEU B O 1
ATOM 5140 N N . MET B 1 330 ? -11.787 10.185 13.026 1.00 35.55 592 MET B N 1
ATOM 5141 C CA . MET B 1 330 ? -12.649 11.233 13.566 1.00 39.26 592 MET B CA 1
ATOM 5142 C C . MET B 1 330 ? -11.865 12.258 14.380 1.00 35.98 592 MET B C 1
ATOM 5143 O O . MET B 1 330 ? -10.804 11.974 14.932 1.00 40.24 592 MET B O 1
ATOM 5148 N N . HIS B 1 331 ? -12.433 13.454 14.474 1.00 33.76 593 HIS B N 1
ATOM 5149 C CA . HIS B 1 331 ? -12.019 14.390 15.499 1.00 37.64 593 HIS B CA 1
ATOM 5150 C C . HIS B 1 331 ? -12.408 13.849 16.881 1.00 36.71 593 HIS B C 1
ATOM 5151 O O . HIS B 1 331 ? -13.051 12.805 17.007 1.00 33.49 593 HIS B O 1
ATOM 5158 N N . ASP B 1 332 ? -11.979 14.546 17.935 1.00 41.38 594 ASP B N 1
ATOM 5159 C CA . ASP B 1 332 ? -12.260 14.059 19.280 1.00 31.78 594 ASP B CA 1
ATOM 5160 C C . ASP B 1 332 ? -13.731 14.207 19.667 1.00 35.18 594 ASP B C 1
ATOM 5161 O O . ASP B 1 332 ? -14.142 13.681 20.709 1.00 35.52 594 ASP B O 1
ATOM 5166 N N . SER B 1 333 ? -14.515 14.901 18.851 1.00 37.26 595 SER B N 1
ATOM 5167 C CA . SER B 1 333 ? -15.952 15.039 19.002 1.00 33.98 595 SER B CA 1
ATOM 5168 C C . SER B 1 333 ? -16.505 15.528 17.673 1.00 35.36 595 SER B C 1
ATOM 5169 O O . SER B 1 333 ? -15.754 15.943 16.788 1.00 33.99 595 SER B O 1
ATOM 5172 N N . TYR B 1 334 ? -17.835 15.492 17.552 1.00 35.19 596 TYR B N 1
ATOM 5173 C CA . TYR B 1 334 ? -18.550 16.185 16.488 1.00 34.02 596 TYR B CA 1
ATOM 5174 C C . TYR B 1 334 ? -19.959 16.465 17.001 1.00 37.94 596 TYR B C 1
ATOM 5175 O O . TYR B 1 334 ? -20.306 16.085 18.123 1.00 33.49 596 TYR B O 1
ATOM 5184 N N . ASP B 1 335 ? -20.776 17.154 16.187 1.00 30.63 597 ASP B N 1
ATOM 5185 C CA . ASP B 1 335 ? -21.963 17.812 16.725 1.00 34.44 597 ASP B CA 1
ATOM 5186 C C . ASP B 1 335 ? -23.297 17.328 16.160 1.00 35.38 597 ASP B C 1
ATOM 5187 O O . ASP B 1 335 ? -24.320 17.482 16.852 1.00 31.21 597 ASP B O 1
ATOM 5192 N N . VAL B 1 336 ? -23.332 16.766 14.948 1.00 28.39 598 VAL B N 1
ATOM 5193 C CA . VAL B 1 336 ? -24.533 16.086 14.441 1.00 27.08 598 VAL B CA 1
ATOM 5194 C C . VAL B 1 336 ? -24.132 15.180 13.278 1.00 33.96 598 VAL B C 1
ATOM 5195 O O . VAL B 1 336 ? -23.329 15.562 12.416 1.00 29.57 598 VAL B O 1
ATOM 5199 N N . CYS B 1 337 ? -24.698 13.969 13.268 1.00 28.32 599 CYS B N 1
ATOM 5200 C CA . CYS B 1 337 ? -24.505 12.998 12.205 1.00 30.52 599 CYS B CA 1
ATOM 5201 C C . CYS B 1 337 ? -25.663 13.108 11.214 1.00 32.87 599 CYS B C 1
ATOM 5202 O O . CYS B 1 337 ? -26.837 12.960 11.589 1.00 27.69 599 CYS B O 1
ATOM 5205 N N . LEU B 1 338 ? -25.330 13.375 9.948 1.00 33.40 600 LEU B N 1
ATOM 5206 C CA . LEU B 1 338 ? -26.317 13.627 8.909 1.00 33.26 600 LEU B CA 1
ATOM 5207 C C . LEU B 1 338 ? -25.989 12.777 7.694 1.00 33.58 600 LEU B C 1
ATOM 5208 O O . LEU B 1 338 ? -24.816 12.626 7.326 1.00 32.10 600 LEU B O 1
ATOM 5213 N N . VAL B 1 339 ? -27.022 12.202 7.092 1.00 31.54 601 VAL B N 1
ATOM 5214 C CA . VAL B 1 339 ? -26.884 11.422 5.867 1.00 27.12 601 VAL B CA 1
ATOM 5215 C C . VAL B 1 339 ? -27.391 12.276 4.724 1.00 29.69 601 VAL B C 1
ATOM 5216 O O . VAL B 1 339 ? -28.536 12.744 4.756 1.00 32.64 601 VAL B O 1
ATOM 5220 N N . ALA B 1 340 ? -26.556 12.462 3.702 1.00 34.62 602 ALA B N 1
ATOM 5221 C CA . ALA B 1 340 ? -26.997 13.189 2.524 1.00 32.98 602 ALA B CA 1
ATOM 5222 C C . ALA B 1 340 ? -26.378 12.553 1.282 1.00 32.94 602 ALA B C 1
ATOM 5223 O O . ALA B 1 340 ? -25.363 11.859 1.353 1.00 32.88 602 ALA B O 1
ATOM 5225 N N . ARG B 1 341 ? -27.032 12.755 0.144 1.00 34.80 603 ARG B N 1
ATOM 5226 C CA . ARG B 1 341 ? -26.488 12.271 -1.123 1.00 36.73 603 ARG B CA 1
ATOM 5227 C C . ARG B 1 341 ? -25.368 13.207 -1.570 1.00 29.04 603 ARG B C 1
ATOM 5228 O O . ARG B 1 341 ? -25.569 14.418 -1.677 1.00 32.68 603 ARG B O 1
ATOM 5232 N N . MET B 1 342 ? -24.189 12.653 -1.812 1.00 34.94 604 MET B N 1
ATOM 5233 C CA . MET B 1 342 ? -22.989 13.456 -2.020 1.00 34.92 604 MET B CA 1
ATOM 5234 C C . MET B 1 342 ? -22.235 12.902 -3.224 1.00 41.38 604 MET B C 1
ATOM 5235 O O . MET B 1 342 ? -22.200 11.684 -3.425 1.00 40.06 604 MET B O 1
ATOM 5240 N N . ASN B 1 343 ? -21.618 13.787 -4.012 1.00 35.20 605 ASN B N 1
ATOM 5241 C CA . ASN B 1 343 ? -20.627 13.348 -4.986 1.00 41.38 605 ASN B CA 1
ATOM 5242 C C . ASN B 1 343 ? -19.272 13.280 -4.312 1.00 36.83 605 ASN B C 1
ATOM 5243 O O . ASN B 1 343 ? -18.666 14.330 -4.062 1.00 39.24 605 ASN B O 1
ATOM 5248 N N . PRO B 1 344 ? -18.753 12.088 -4.012 1.00 36.17 606 PRO B N 1
ATOM 5249 C CA . PRO B 1 344 ? -17.546 12.003 -3.179 1.00 42.64 606 PRO B CA 1
ATOM 5250 C C . PRO B 1 344 ? -16.305 12.576 -3.831 1.00 44.43 606 PRO B C 1
ATOM 5251 O O . PRO B 1 344 ? -15.313 12.816 -3.126 1.00 40.64 606 PRO B O 1
ATOM 5255 N N . ARG B 1 345 ? -16.333 12.826 -5.144 1.00 44.20 607 ARG B N 1
ATOM 5256 C CA . ARG B 1 345 ? -15.191 13.438 -5.804 1.00 43.19 607 ARG B CA 1
ATOM 5257 C C . ARG B 1 345 ? -15.011 14.899 -5.407 1.00 45.71 607 ARG B C 1
ATOM 5258 O O . ARG B 1 345 ? -13.898 15.429 -5.524 1.00 47.44 607 ARG B O 1
ATOM 5266 N N . ASP B 1 346 ? -16.074 15.558 -4.953 1.00 40.74 608 ASP B N 1
ATOM 5267 C CA . ASP B 1 346 ? -16.048 16.969 -4.585 1.00 47.35 608 ASP B CA 1
ATOM 5268 C C . ASP B 1 346 ? -15.670 17.204 -3.133 1.00 50.20 608 ASP B C 1
ATOM 5269 O O . ASP B 1 346 ? -15.703 18.351 -2.678 1.00 54.46 608 ASP B O 1
ATOM 5274 N N . LEU B 1 347 ? -15.312 16.157 -2.404 1.00 48.21 609 LEU B N 1
ATOM 5275 C CA . LEU B 1 347 ? -14.989 16.241 -0.988 1.00 45.98 609 LEU B CA 1
ATOM 5276 C C . LEU B 1 347 ? -13.483 16.150 -0.794 1.00 44.93 609 LEU B C 1
ATOM 5277 O O . LEU B 1 347 ? -12.731 15.760 -1.693 1.00 46.87 609 LEU B O 1
ATOM 5282 N N . ILE B 1 348 ? -13.054 16.490 0.410 1.00 41.71 610 ILE B N 1
ATOM 5283 C CA . ILE B 1 348 ? -11.631 16.442 0.746 1.00 38.03 610 ILE B CA 1
ATOM 5284 C C . ILE B 1 348 ? -11.214 14.988 0.923 1.00 42.33 610 ILE B C 1
ATOM 5285 O O . ILE B 1 348 ? -11.978 14.202 1.504 1.00 41.91 610 ILE B O 1
ATOM 5290 N N . PRO B 1 349 ? -10.063 14.566 0.408 1.00 48.41 611 PRO B N 1
ATOM 5291 C CA . PRO B 1 349 ? -9.612 13.183 0.630 1.00 43.92 611 PRO B CA 1
ATOM 5292 C C . PRO B 1 349 ? -9.049 13.000 2.027 1.00 44.63 611 PRO B C 1
ATOM 5293 O O . PRO B 1 349 ? -8.649 13.974 2.683 1.00 44.30 611 PRO B O 1
ATOM 5297 N N . PRO B 1 350 ? -9.007 11.767 2.521 1.00 45.26 612 PRO B N 1
ATOM 5298 C CA . PRO B 1 350 ? -8.394 11.509 3.823 1.00 44.50 612 PRO B CA 1
ATOM 5299 C C . PRO B 1 350 ? -6.894 11.746 3.760 1.00 54.00 612 PRO B C 1
ATOM 5300 O O . PRO B 1 350 ? -6.297 11.694 2.674 1.00 54.73 612 PRO B O 1
ATOM 5304 N N . PRO B 1 351 ? -6.242 12.022 4.898 1.00 53.26 613 PRO B N 1
ATOM 5305 C CA . PRO B 1 351 ? -4.802 12.298 4.872 1.00 58.18 613 PRO B CA 1
ATOM 5306 C C . PRO B 1 351 ? -3.966 11.060 4.564 1.00 55.91 613 PRO B C 1
ATOM 5307 O O . PRO B 1 351 ? -3.132 11.136 3.661 1.00 59.84 613 PRO B O 1
#

Organism: Homo sapiens (NCBI:txid9606)

InterPro domains:
  IPR000210 BTB/POZ domain [PF00651] (23-125)
  IPR000210 BTB/POZ domain [PS50097] (31-98)
  IPR000210 BTB/POZ domain [SM00225] (31-128)
  IPR006652 Kelch repeat type 1 [SM00612] (386-436)
  IPR006652 Kelch repeat type 1 [SM00612] (437-492)
  IPR006652 Kelch repeat type 1 [SM00612] (493-547)
  IPR006652 Kelch repeat type 1 [SM00612] (553-603)
  IPR011333 SKP1/BTB/POZ domain superfamily [G3DSA:3.30.710.10] (7-126)
  IPR011333 SKP1/BTB/POZ domain superfamily [SSF54695] (12-126)
  IPR011705 BTB/Kelch-associated [PF07707] (133-234)
  IPR011705 BTB/Kelch-associated [SM00875] (133-235)
  IPR015915 Kelch-type beta-propeller [G3DSA:2.120.10.80] (262-610)
  IPR015915 Kelch-type beta-propeller [SSF117281] (279-600)
  IPR017096 BTB-kelch protein [PIRSF037037] (4-602)

CATH classification: 2.120.10.80

Sequence (686 aa):
ETTSLLLCIGNNSSSGIRSRHRSYGDASFCYDPVSRKTYFISSPKYGEGLGTVCTGVVMENNTIIVAGEASASKLSRQKNKNVEIYRYHDRGNQFWEKLCTAEFRELYALGSIHNNDLYVIGGQMKIKNQYLITNCVDKYSVERDNWKRVSPLPLQLACHAVVTVNNKLYVIGGWTPQMDLPDEEPDRLSNKLLQYDPSQDQWSVRAPMKYSKYRFSTAVVNSEIYVLGGIGCVGQDKGQVRKCLDVVEIYNPDGDFWREGPPMPSPLLSLRTNSTNAGAVDGKLYVCGGFHGADRHEVISKEILELDPWENQWNVVAINVLMHDSSYDVCLVARRMNPRDLIPPPSDETTSLLLCIGNNSSGIRSRHRSYGDASFCYDPVSRKTYFISSPKYGEGLGTVCTGVVMENNTIIVAGEASASKLSRQKNKNVEIYRYHDRGNQFWEKLCTAEFRELYALGSIHNDLYVIGGQMKIKNQYLITNCVDKYSVERDNWKRVSPLPLQLACHAVVTVNNKLYVIGGWTPQMDLPDEEPDRLSNKLLQYDPSQDQWSVRAPMKYSKYRFSTAVVNSEIYVLGGIGCVGQDKGQVRKCLDVVEIYNPDGDFWREGPPMPSPLLSLRTNSTNAGAVDGKLYVCGGFHGADRHEVISKEILELDPWEENQWNVVAINVLMHDSYDVCLVARMNPRDLIPPP

Solvent-accessible surface area: 29315 Å² total; per-residue (Å²): 191,65,37,23,0,0,0,2,0,2,18,55,60,57,51,31,94,40,194,125,68,94,24,15,55,5,1,3,0,6,10,10,106,56,95,79,26,38,0,1,20,0,0,62,138,65,86,12,1,24,65,3,30,18,8,20,44,8,131,89,58,32,7,0,0,0,1,35,15,40,83,66,42,49,93,172,64,174,60,111,40,0,4,0,12,77,16,70,47,78,60,107,53,89,26,53,103,29,14,48,9,90,50,2,78,83,18,6,6,3,13,6,90,58,24,0,2,0,0,0,0,70,5,115,54,186,117,126,171,71,15,11,56,8,0,18,34,4,3,35,139,146,99,75,83,122,134,10,33,70,4,72,41,62,3,2,14,6,13,21,19,45,5,98,67,67,0,5,0,0,0,0,70,11,54,14,197,103,68,142,134,28,102,107,28,38,2,7,19,90,0,1,15,4,24,44,96,118,62,103,24,42,97,53,24,77,4,104,21,0,0,44,16,5,1,10,7,49,6,87,45,21,0,7,0,0,0,0,19,0,4,77,27,56,1,135,48,75,135,72,110,39,2,51,20,2,3,10,0,9,12,63,15,55,45,40,46,114,12,27,84,6,87,41,56,11,0,0,0,74,45,21,9,25,0,3,7,27,4,102,12,47,0,11,1,0,2,0,0,99,25,59,87,196,161,45,78,2,29,50,54,0,18,20,1,7,26,13,76,44,88,37,43,92,35,18,115,128,14,40,2,8,38,19,7,24,1,2,12,37,3,132,8,53,18,93,53,16,70,90,64,38,78,129,139,87,44,39,0,0,0,2,0,2,20,50,60,58,48,20,91,59,86,118,49,100,19,15,71,5,1,4,0,5,10,16,92,47,163,98,23,26,0,1,4,0,0,52,81,64,94,16,1,17,47,3,32,16,8,20,43,7,125,86,55,30,6,0,0,0,0,18,24,62,67,74,94,79,48,70,86,104,78,46,60,0,31,0,26,73,33,93,65,69,61,116,84,40,23,60,78,27,11,65,13,103,59,3,80,80,20,5,7,2,13,5,85,46,31,0,2,0,0,0,0,66,8,98,85,89,116,123,165,76,16,8,57,17,0,19,36,3,5,29,141,162,104,74,79,84,133,18,32,68,3,76,37,63,2,2,13,5,15,21,18,46,5,104,69,69,0,8,0,0,1,0,73,11,52,16,188,94,63,141,131,30,104,109,29,24,3,4,15,74,0,1,19,3,27,45,102,134,67,104,18,41,102,53,24,80,5,58,37,1,0,38,15,5,1,9,7,46,2,114,60,25,0,4,0,0,0,0,18,0,2,91,28,96,1,117,50,70,140,75,106,42,2,46,28,1,7,8,0,37,14,138,47,55,99,36,94,86,15,30,83,6,33,16,56,2,0,0,0,71,39,20,11,26,0,3,6,29,5,106,31,68,0,7,0,0,0,0,0,36,6,56,37,194,137,5,58,5,21,35,7,0,3,20,2,16,42,222,104,93,87,39,45,47,45,19,52,68,19,71,3,10,34,19,9,25,2,4,12,35,2,87,18,51,29,217,92,20,69,88,59,82

B-factor: mean 40.53, std 11.84, range [22.73, 121.14]

Radius of gyration: 28.84 Å; Cα contacts (8 Å, |Δi|>4): 1937; chains: 2; bounding box: 86×71×75 Å

Nearest PDB structures (foldseek):
  7qzq-assembly2_B  TM=9.881E-01  e=2.942E-60  Homo sapiens
  7onh-assembly2_B  TM=7.765E-01  e=7.948E-19  synthetic construct
  7onh-assembly1_A  TM=7.645E-01  e=8.745E-19  synthetic construct
  7on8-assembly1_A  TM=7.840E-01  e=1.972E-18  synthetic construct
  4iqk-assembly1_A  TM=8.255E-01  e=3.645E-17  Homo sapiens

Foldseek 3Di:
DWFKKKWQAFQAQFDFDFDPDGCSQWTWIADLVVRFIFIHGHQPPDQGAPGWQEWAQEPVQKTKTWDWHDPVVVVVDDDTWTWMWIWDFDLPTHIGTQATHQDFAQWEWEYFHQKIKTAWGWHQDPNDIDTFQWIKMAGSVVRDIDTFDGHPFRFGLWYWYDFPRKIKIAKGKGADDPDPVADRIFIFQWIWIADVVVSDIDTFDGHQWRFGQWAWEAFPRKIKTAWGWTDGDGTPHDDIDIFQWIWIAHVVVRDIDTAPGHPARWGAAPSSAHQWYDGPRKIKRQWTDRDDDPPQFTFRWIKIQRVVVRDIDTSDHPDSGRSGGRHIYIGTHDSVSTHHGHDD/DWFKKKWQAFQAQADFPAPVHGCNQWTWIADLVVRFIFIFGHQPPPVGACGWLEWAQEPVQKTKTWDWNVVPPVHDPPQIWTWMWIADDDPRDGIGTQAIHHDFAQWEWEYFHQKIKTAWGWDADPNDIDTFQWIKIARSVVRDIDTFDGHPFGFGLWYWYDFPRKIKIAKGKGADDPDPVADRIFIDQWIWIADVVVSDIDTFDGDQWRFGQWAWEAFPRKIKTAWGWTDGDGTPPDDIDTFQWIWIADVVVRDIDTADGHPARWGAALSSAHQWYDGPRKIKRQWTDNDNDPDAFTQGWIWIQRVVVRDIDTSDHPDSGRSGGRYIYIGTGDSVPTHHDD

Secondary structure (DSSP, 8-state):
--EEEEEEE-----S---SSS-GGGEEEEEETTTTEEEEEE-TTTTT--SEEEEEEE-TTS-EEEEEE--HHHHHT-SS-EEEEEEEEESSSEEEEEEEEEE--BS-EEEEETTEEEEE--EEEETTEEEE---EEEEETTTTEEEEEPPPSS--BS-EEEEETTEEEEE--EEE--S-TTS-SEEE---EEEEETTTTEEEEEPPPSEEEES-EEEEETTEEEEE--EEEEBS-SS---EE---EEEEETTTTEEEEEPPPSS--B--TTS--SEEEETTEEEEE--BSS--TTPPPP-EEEEEETTTTEEEEEEES-S--S--SEEEEEEE-GGGSBPPP--/--EEEEEEE-----SS--SSS--TTEEEEEETTTTEEEEEE-TTTTT--SEEEEEEE-TTS-EEEEEE--SSSS--SSS-EEEEEEEEEETTEEEEEEEEEE--BS-EEEEETTEEEEE--EEEETTEEEE---EEEEETTTTEEEE-PPPSS--BS-EEEEETTEEEEE--EEE--S-TTS-SEEE---EEEEETTTTEEEE-PPPSEEEES-EEEEETTEEEEE--EEEEBS-SSPPPEE---EEEEETTTTEEEE-PPPSS--B--TTS--SEEEETTEEEEEEEBSS--SSPPPEEEEEEEETTTTEEEEEEES-S--S--SEEEEEEE-GGGSBPP-